Protein AF-A0A0S4JSV2-F1 (afdb_monomer_lite)

Radius of gyration: 28.41 Å; chains: 1; bounding box: 110×63×85 Å

Organism: Bodo saltans (NCBI:txid75058)

pLDDT: mean 77.14, std 18.55, range [28.8, 98.25]

Foldseek 3Di:
DDDDDDDDPDPLVVLLVVVVVVLPPDDPVCVVVSVVVNVVLVPDDSVCSVVCVVVVVVVVLVVLLVVLVVVLVVCVVVLLLLQDPVCCVVHPADACLVVQQVDDFFKKKFFQFPDPQSQLLQSLQCSLVVNDSLSNNGQFMWTFLFGFDFPDPPPPPPPDDDDDDPPVSVVVVVVVVVPPDRTHTPATTKIWFFAQCPFQQFAAPVRHRDGQFIGIGRPCSQQLGGHPPHGRTSWIKIWDKFQDDDDPVLSVLSVVLCVVGGGFGEPPDSCLSVCLVPVVVSVVVVVDDPGYYHGQLSSLVSCCSSQQFPQDWDQDFDDDPVDDPDTDRDRHRDDPSLSSNGGSSCLAPPNVPPSGRGDVRIDIHHIRIYHNDDPDPVVVPPD

Structure (mmCIF, N/CA/C/O backbone):
data_AF-A0A0S4JSV2-F1
#
_entry.id   AF-A0A0S4JSV2-F1
#
loop_
_atom_site.group_PDB
_atom_site.id
_atom_site.type_symbol
_atom_site.label_atom_id
_atom_site.label_alt_id
_atom_site.label_comp_id
_atom_site.label_asym_id
_atom_site.label_entity_id
_atom_site.label_seq_id
_atom_site.pdbx_PDB_ins_code
_atom_site.Cartn_x
_atom_site.Cartn_y
_atom_site.Cartn_z
_atom_site.occupancy
_atom_site.B_iso_or_equiv
_atom_site.auth_seq_id
_atom_site.auth_comp_id
_atom_site.auth_asym_id
_atom_site.auth_atom_id
_atom_site.pdbx_PDB_model_num
ATOM 1 N N . MET A 1 1 ? 65.915 -12.652 -28.631 1.00 37.12 1 MET A N 1
ATOM 2 C CA . MET A 1 1 ? 64.881 -13.528 -29.231 1.00 37.12 1 MET A CA 1
ATOM 3 C C . MET A 1 1 ? 63.616 -13.471 -28.381 1.00 37.12 1 MET A C 1
ATOM 5 O O . MET A 1 1 ? 63.508 -14.201 -27.407 1.00 37.12 1 MET A O 1
ATOM 9 N N . PHE A 1 2 ? 62.681 -12.574 -28.704 1.00 29.03 2 PHE A N 1
ATOM 10 C CA . PHE A 1 2 ? 61.387 -12.481 -28.019 1.00 29.03 2 PHE A CA 1
ATOM 11 C C . PHE A 1 2 ? 60.372 -13.412 -28.697 1.00 29.03 2 PHE A C 1
ATOM 13 O O . PHE A 1 2 ? 60.086 -13.268 -29.886 1.00 29.03 2 PHE A O 1
ATOM 20 N N . ARG A 1 3 ? 59.833 -14.379 -27.943 1.00 28.80 3 ARG A N 1
ATOM 21 C CA . ARG A 1 3 ? 58.707 -15.225 -28.366 1.00 28.80 3 ARG A CA 1
ATOM 22 C C . ARG A 1 3 ? 57.446 -14.361 -28.483 1.00 28.80 3 ARG A C 1
ATOM 24 O O . ARG A 1 3 ? 56.988 -13.800 -27.494 1.00 28.80 3 ARG A O 1
ATOM 31 N N . LYS A 1 4 ? 56.868 -14.288 -29.687 1.00 32.31 4 LYS A N 1
ATOM 32 C CA . LYS A 1 4 ? 55.506 -13.784 -29.920 1.00 32.31 4 LYS A CA 1
ATOM 33 C C . LYS A 1 4 ? 54.499 -14.751 -29.294 1.00 32.31 4 LYS A C 1
ATOM 35 O O . LYS A 1 4 ? 54.290 -15.846 -29.812 1.00 32.31 4 LYS A O 1
ATOM 40 N N . THR A 1 5 ? 53.851 -14.336 -28.213 1.00 32.34 5 THR A N 1
ATOM 41 C CA . THR A 1 5 ? 52.671 -15.015 -27.670 1.00 32.34 5 THR A CA 1
ATOM 42 C C . THR A 1 5 ? 51.466 -14.644 -28.532 1.00 32.34 5 THR A C 1
ATOM 44 O O . THR A 1 5 ? 50.963 -13.525 -28.478 1.00 32.34 5 THR A O 1
ATOM 47 N N . ILE A 1 6 ? 51.031 -15.574 -29.380 1.00 34.06 6 ILE A N 1
ATOM 48 C CA . ILE A 1 6 ? 49.803 -15.455 -30.170 1.00 34.06 6 ILE A CA 1
ATOM 49 C C . ILE A 1 6 ? 48.617 -15.654 -29.214 1.00 34.06 6 ILE A C 1
ATOM 51 O O . ILE A 1 6 ? 48.361 -16.765 -28.752 1.00 34.06 6 ILE A O 1
ATOM 55 N N . LEU A 1 7 ? 47.898 -14.572 -28.908 1.00 34.72 7 LEU A N 1
ATOM 56 C CA . LEU A 1 7 ? 46.606 -14.610 -28.220 1.00 34.72 7 LEU A CA 1
ATOM 57 C C . LEU A 1 7 ? 45.580 -15.321 -29.118 1.00 34.72 7 LEU A C 1
ATOM 59 O O . LEU A 1 7 ? 45.232 -14.831 -30.192 1.00 34.72 7 LEU A O 1
ATOM 63 N N . ARG A 1 8 ? 45.104 -16.497 -28.689 1.00 37.97 8 ARG A N 1
ATOM 64 C CA . ARG A 1 8 ? 44.036 -17.242 -29.373 1.00 37.97 8 ARG A CA 1
ATOM 65 C C . ARG A 1 8 ? 42.699 -16.480 -29.268 1.00 37.97 8 ARG A C 1
ATOM 67 O O . ARG A 1 8 ? 42.322 -16.081 -28.165 1.00 37.97 8 ARG A O 1
ATOM 74 N N . PRO A 1 9 ? 41.925 -16.339 -30.360 1.00 39.56 9 PRO A N 1
ATOM 75 C CA . PRO A 1 9 ? 40.611 -15.702 -30.349 1.00 39.56 9 PRO A CA 1
ATOM 76 C C . PRO A 1 9 ? 39.551 -16.696 -29.842 1.00 39.56 9 PRO A C 1
ATOM 78 O O . PRO A 1 9 ? 38.809 -17.282 -30.621 1.00 39.56 9 PRO A O 1
ATOM 81 N N . GLY A 1 10 ? 39.511 -16.943 -28.530 1.00 41.00 10 GLY A N 1
ATOM 82 C CA . GLY A 1 10 ? 38.660 -17.986 -27.931 1.00 41.00 10 GLY A CA 1
ATOM 83 C C . GLY A 1 10 ? 37.354 -17.509 -27.285 1.00 41.00 10 GLY A C 1
ATOM 84 O O . GLY A 1 10 ? 36.496 -18.332 -26.987 1.00 41.00 10 GLY A O 1
ATOM 85 N N . HIS A 1 11 ? 37.175 -16.207 -27.031 1.00 42.12 11 HIS A N 1
ATOM 86 C CA . HIS A 1 11 ? 36.050 -15.724 -26.201 1.00 42.12 11 HIS A CA 1
ATOM 87 C C . HIS A 1 11 ? 35.039 -14.843 -26.948 1.00 42.12 11 HIS A C 1
ATOM 89 O O . HIS A 1 11 ? 33.862 -14.836 -26.600 1.00 42.12 11 HIS A O 1
ATOM 95 N N . ALA A 1 12 ? 35.437 -14.201 -28.051 1.00 40.75 12 ALA A N 1
ATOM 96 C CA . ALA A 1 12 ? 34.506 -13.460 -28.911 1.00 40.75 12 ALA A CA 1
ATOM 97 C C . ALA A 1 12 ? 33.562 -14.383 -29.716 1.00 40.75 12 ALA A C 1
ATOM 99 O O . ALA A 1 12 ? 32.446 -13.986 -30.051 1.00 40.75 12 ALA A O 1
ATOM 100 N N . GLY A 1 13 ? 33.983 -15.624 -29.999 1.00 41.38 13 GLY A N 1
ATOM 101 C CA . GLY A 1 13 ? 33.181 -16.611 -30.733 1.00 41.38 13 GLY A CA 1
ATOM 102 C C . GLY A 1 13 ? 31.984 -17.146 -29.941 1.00 41.38 13 GLY A C 1
ATOM 103 O O . GLY A 1 13 ? 30.916 -17.346 -30.511 1.00 41.38 13 GLY A O 1
ATOM 104 N N . ILE A 1 14 ? 32.124 -17.285 -28.620 1.00 47.25 14 ILE A N 1
ATOM 105 C CA . ILE A 1 14 ? 31.086 -17.848 -27.740 1.00 47.25 14 ILE A CA 1
ATOM 106 C C . ILE A 1 14 ? 29.903 -16.875 -27.584 1.00 47.25 14 ILE A C 1
ATOM 108 O O . ILE A 1 14 ? 28.745 -17.292 -27.598 1.00 47.25 14 ILE A O 1
ATOM 112 N N . ALA A 1 15 ? 30.170 -15.566 -27.509 1.00 43.41 15 ALA A N 1
ATOM 113 C CA . ALA A 1 15 ? 29.125 -14.539 -27.460 1.00 43.41 15 ALA A CA 1
ATOM 114 C C . ALA A 1 15 ? 28.339 -14.439 -28.783 1.00 43.41 15 ALA A C 1
ATOM 116 O O . ALA A 1 15 ? 27.119 -14.273 -28.767 1.00 43.41 15 ALA A O 1
ATOM 117 N N . ALA A 1 16 ? 29.018 -14.600 -29.926 1.00 46.09 16 ALA A N 1
ATOM 118 C CA . ALA A 1 16 ? 28.380 -14.627 -31.242 1.00 46.09 16 ALA A CA 1
ATOM 119 C C . ALA A 1 16 ? 27.513 -15.884 -31.447 1.00 46.09 16 ALA A C 1
ATOM 121 O O . ALA A 1 16 ? 26.413 -15.778 -31.984 1.00 46.09 16 ALA A O 1
ATOM 122 N N . GLN A 1 17 ? 27.965 -17.046 -30.959 1.00 50.25 17 GLN A N 1
ATOM 123 C CA . GLN A 1 17 ? 27.197 -18.297 -30.997 1.00 50.25 17 GLN A CA 1
ATOM 124 C C . GLN A 1 17 ? 25.925 -18.225 -30.141 1.00 50.25 17 GLN A C 1
ATOM 126 O O . GLN A 1 17 ? 24.863 -18.636 -30.600 1.00 50.25 17 GLN A O 1
ATOM 131 N N . ARG A 1 18 ? 25.995 -17.631 -28.938 1.00 51.06 18 ARG A N 1
ATOM 132 C CA . ARG A 1 18 ? 24.819 -17.459 -28.063 1.00 51.06 18 ARG A CA 1
ATOM 133 C C . ARG A 1 18 ? 23.749 -16.536 -28.662 1.00 51.06 18 ARG A C 1
ATOM 135 O O . ARG A 1 18 ? 22.558 -16.805 -28.512 1.00 51.06 18 ARG A O 1
ATOM 142 N N . LEU A 1 19 ? 24.163 -15.493 -29.383 1.00 46.84 19 LEU A N 1
ATOM 143 C CA . LEU A 1 19 ? 23.269 -14.602 -30.137 1.00 46.84 19 LEU A CA 1
ATOM 144 C C . LEU A 1 19 ? 22.577 -15.318 -31.313 1.00 46.84 19 LEU A C 1
ATOM 146 O O . LEU A 1 19 ? 21.414 -15.033 -31.591 1.00 46.84 19 LEU A O 1
ATOM 150 N N . GLU A 1 20 ? 23.254 -16.262 -31.981 1.00 51.41 20 GLU A N 1
ATOM 151 C CA . GLU A 1 20 ? 22.652 -17.076 -33.050 1.00 51.41 20 GLU A CA 1
ATOM 152 C C . GLU A 1 20 ? 21.585 -18.053 -32.514 1.00 51.41 20 GLU A C 1
ATOM 154 O O . GLU A 1 20 ? 20.554 -18.217 -33.172 1.00 51.41 20 GLU A O 1
ATOM 159 N N . THR A 1 21 ? 21.768 -18.614 -31.311 1.00 50.78 21 THR A N 1
ATOM 160 C CA . THR A 1 21 ? 20.766 -19.457 -30.620 1.00 50.78 21 THR A CA 1
ATOM 161 C C . THR A 1 21 ? 19.569 -18.682 -30.060 1.00 50.78 21 THR A C 1
ATOM 163 O O . THR A 1 21 ? 18.455 -19.171 -30.133 1.00 50.78 21 THR A O 1
ATOM 166 N N . CYS A 1 22 ? 19.709 -17.440 -29.580 1.00 46.94 22 CYS A N 1
ATOM 167 C CA . CYS A 1 22 ? 18.514 -16.667 -29.180 1.00 46.94 22 CYS A CA 1
ATOM 168 C C . CYS A 1 22 ? 17.612 -16.295 -30.372 1.00 46.94 22 CYS A C 1
ATOM 170 O O . CYS A 1 22 ? 16.437 -15.986 -30.201 1.00 46.94 22 CYS A O 1
ATOM 172 N N . LEU A 1 23 ? 18.153 -16.308 -31.593 1.00 47.19 23 LEU A N 1
ATOM 173 C CA . LEU A 1 23 ? 17.410 -16.002 -32.813 1.00 47.19 23 LEU A CA 1
ATOM 174 C C . LEU A 1 23 ? 16.756 -17.241 -33.450 1.00 47.19 23 LEU A C 1
ATOM 176 O O . LEU A 1 23 ? 16.061 -17.069 -34.452 1.00 47.19 23 LEU A O 1
ATOM 180 N N . THR A 1 24 ? 16.995 -18.468 -32.962 1.00 51.09 24 THR A N 1
ATOM 181 C CA . THR A 1 24 ? 16.384 -19.704 -33.504 1.00 51.09 24 THR A CA 1
ATOM 182 C C . THR A 1 24 ? 14.953 -19.952 -33.034 1.00 51.09 24 THR A C 1
ATOM 184 O O . THR A 1 24 ? 14.227 -20.616 -33.767 1.00 51.09 24 THR A O 1
ATOM 187 N N . ASP A 1 25 ? 14.529 -19.369 -31.911 1.00 47.81 25 ASP A N 1
ATOM 188 C CA . ASP A 1 25 ? 13.252 -19.703 -31.249 1.00 47.81 25 ASP A CA 1
ATOM 189 C C . ASP A 1 25 ? 12.068 -18.803 -31.658 1.00 47.81 25 ASP A C 1
ATOM 191 O O . ASP A 1 25 ? 11.005 -18.823 -31.041 1.00 47.81 25 ASP A O 1
ATOM 195 N N . LEU A 1 26 ? 12.224 -17.997 -32.712 1.00 48.53 26 LEU A N 1
ATOM 196 C CA . LEU A 1 26 ? 11.147 -17.156 -33.239 1.00 48.53 26 LEU A CA 1
ATOM 197 C C . LEU A 1 26 ? 10.299 -17.924 -34.272 1.00 48.53 26 LEU A C 1
ATOM 199 O O . LEU A 1 26 ? 10.864 -18.637 -35.107 1.00 48.53 26 LEU A O 1
ATOM 203 N N . PRO A 1 27 ? 8.961 -17.749 -34.279 1.00 48.59 27 PRO A N 1
ATOM 204 C CA . PRO A 1 27 ? 8.056 -18.456 -35.184 1.00 48.59 27 PRO A CA 1
ATOM 205 C C . PRO A 1 27 ? 8.440 -18.285 -36.664 1.00 48.59 27 PRO A C 1
ATOM 207 O O . PRO A 1 27 ? 8.918 -17.232 -37.102 1.00 48.59 27 PRO A O 1
ATOM 210 N N . THR A 1 28 ? 8.199 -19.338 -37.449 1.00 54.28 28 THR A N 1
ATOM 211 C CA . THR A 1 28 ? 8.646 -19.565 -38.840 1.00 54.28 28 THR A CA 1
ATOM 212 C C . THR A 1 28 ? 8.286 -18.464 -39.847 1.00 54.28 28 THR A C 1
ATOM 214 O O . THR A 1 28 ? 8.898 -18.385 -40.911 1.00 54.28 28 THR A O 1
ATOM 217 N N . ASN A 1 29 ? 7.394 -17.535 -39.503 1.00 52.75 29 ASN A N 1
ATOM 218 C CA . ASN A 1 29 ? 6.992 -16.424 -40.370 1.00 52.75 29 ASN A CA 1
ATOM 219 C C . ASN A 1 29 ? 8.035 -15.282 -40.463 1.00 52.75 29 ASN A C 1
ATOM 221 O O . ASN A 1 29 ? 7.886 -14.379 -41.282 1.00 52.75 29 ASN A O 1
ATOM 225 N N . TYR A 1 30 ? 9.134 -15.324 -39.692 1.00 55.78 30 TYR A N 1
ATOM 226 C CA . TYR A 1 30 ? 10.161 -14.260 -39.651 1.00 55.78 30 TYR A CA 1
ATOM 227 C C . TYR A 1 30 ? 11.486 -14.584 -40.374 1.00 55.78 30 TYR A C 1
ATOM 229 O O . TYR A 1 30 ? 12.460 -13.825 -40.292 1.00 55.78 30 TYR A O 1
ATOM 237 N N . ILE A 1 31 ? 11.548 -15.680 -41.136 1.00 58.88 31 ILE A N 1
ATOM 238 C CA . ILE A 1 31 ? 12.765 -16.161 -41.825 1.00 58.88 31 ILE A CA 1
ATOM 239 C C . ILE A 1 31 ? 13.458 -15.102 -42.726 1.00 58.88 31 ILE A C 1
ATOM 241 O O . ILE A 1 31 ? 14.694 -15.009 -42.675 1.00 58.88 31 ILE A O 1
ATOM 245 N N . PRO A 1 32 ? 12.752 -14.261 -43.519 1.00 61.19 32 PRO A N 1
ATOM 246 C CA . PRO A 1 32 ? 13.407 -13.276 -44.389 1.00 61.19 32 PRO A CA 1
ATOM 247 C C . PRO A 1 32 ? 14.035 -12.109 -43.616 1.00 61.19 32 PRO A C 1
ATOM 249 O O . PRO A 1 32 ? 15.052 -11.549 -44.041 1.00 61.19 32 PRO A O 1
ATOM 252 N N . PHE A 1 33 ? 13.437 -11.734 -42.483 1.00 62.47 33 PHE A N 1
ATOM 253 C CA . PHE A 1 33 ? 13.959 -10.703 -41.588 1.00 62.47 33 PHE A CA 1
ATOM 254 C C . PHE A 1 33 ? 15.195 -11.224 -40.847 1.00 62.47 33 PHE A C 1
ATOM 256 O O . PHE A 1 33 ? 16.254 -10.594 -40.863 1.00 62.47 33 PHE A O 1
ATOM 263 N N . ARG A 1 34 ? 15.107 -12.455 -40.333 1.00 62.25 34 ARG A N 1
ATOM 264 C CA . ARG A 1 34 ? 16.191 -13.165 -39.646 1.00 62.25 34 ARG A CA 1
ATOM 265 C C . ARG A 1 34 ? 17.459 -13.277 -40.499 1.00 62.25 34 ARG A C 1
ATOM 267 O O . ARG A 1 34 ? 18.541 -12.903 -40.049 1.00 62.25 34 ARG A O 1
ATOM 274 N N . ARG A 1 35 ? 17.343 -13.711 -41.763 1.00 71.81 35 ARG A N 1
ATOM 275 C CA . ARG A 1 35 ? 18.496 -13.820 -42.685 1.00 71.81 35 ARG A CA 1
ATOM 276 C C . ARG A 1 35 ? 19.152 -12.465 -42.980 1.00 71.81 35 ARG A C 1
ATOM 278 O O . ARG A 1 35 ? 20.376 -12.401 -43.099 1.00 71.81 35 ARG A O 1
ATOM 285 N N . ARG A 1 36 ? 18.368 -11.384 -43.076 1.00 74.94 36 ARG A N 1
ATOM 286 C CA . ARG A 1 36 ? 18.885 -10.018 -43.281 1.00 74.94 36 ARG A CA 1
ATOM 287 C C . ARG A 1 36 ? 19.647 -9.503 -42.063 1.00 74.94 36 ARG A C 1
ATOM 289 O O . ARG A 1 36 ? 20.741 -8.968 -42.231 1.00 74.94 36 ARG A O 1
ATOM 296 N N . VAL A 1 37 ? 19.119 -9.708 -40.857 1.00 76.38 37 VAL A N 1
ATOM 297 C CA . VAL A 1 37 ? 19.778 -9.292 -39.608 1.00 76.38 37 VAL A CA 1
ATOM 298 C C . VAL A 1 37 ? 21.091 -10.050 -39.403 1.00 76.38 37 VAL A C 1
ATOM 300 O O . VAL A 1 37 ? 22.120 -9.419 -39.182 1.00 76.38 37 VAL A O 1
ATOM 303 N N . ILE A 1 38 ? 21.103 -11.376 -39.588 1.00 77.19 38 ILE A N 1
ATOM 304 C CA . ILE A 1 38 ? 22.313 -12.199 -39.407 1.00 77.19 38 ILE A CA 1
ATOM 305 C C . ILE A 1 38 ? 23.432 -11.776 -40.369 1.00 77.19 38 ILE A C 1
ATOM 307 O O . ILE A 1 38 ? 24.573 -11.596 -39.944 1.00 77.19 38 ILE A O 1
ATOM 311 N N . ARG A 1 39 ? 23.128 -11.556 -41.659 1.00 80.19 39 ARG A N 1
ATOM 312 C CA . ARG A 1 39 ? 24.134 -11.075 -42.630 1.00 80.19 39 ARG A CA 1
ATOM 313 C C . ARG A 1 39 ? 24.706 -9.714 -42.229 1.00 80.19 39 ARG A C 1
ATOM 315 O O . ARG A 1 39 ? 25.914 -9.514 -42.319 1.00 80.19 39 ARG A O 1
ATOM 322 N N . ARG A 1 40 ? 23.851 -8.809 -41.745 1.00 80.00 40 ARG A N 1
ATOM 323 C CA . ARG A 1 40 ? 24.244 -7.458 -41.321 1.00 80.00 40 ARG A CA 1
ATOM 324 C C . ARG A 1 40 ? 25.100 -7.472 -40.054 1.00 80.00 40 ARG A C 1
ATOM 326 O O . ARG A 1 40 ? 26.070 -6.731 -39.978 1.00 80.00 40 ARG A O 1
ATOM 333 N N . VAL A 1 41 ? 24.789 -8.342 -39.093 1.00 78.75 41 VAL A N 1
ATOM 334 C CA . VAL A 1 41 ? 25.593 -8.529 -37.874 1.00 78.75 41 VAL A CA 1
ATOM 335 C C . VAL A 1 41 ? 26.939 -9.180 -38.204 1.00 78.75 41 VAL A C 1
ATOM 337 O O . VAL A 1 41 ? 27.967 -8.785 -37.654 1.00 78.75 41 VAL A O 1
ATOM 340 N N . ARG A 1 42 ? 26.987 -10.132 -39.148 1.00 80.56 42 ARG A N 1
ATOM 341 C CA . ARG A 1 42 ? 28.249 -10.760 -39.583 1.00 80.56 42 ARG A CA 1
ATOM 342 C C . ARG A 1 42 ? 29.220 -9.755 -40.199 1.00 80.56 42 ARG A C 1
ATOM 344 O O . ARG A 1 42 ? 30.410 -9.841 -39.892 1.00 80.56 42 ARG A O 1
ATOM 351 N N . SER A 1 43 ? 28.723 -8.778 -40.960 1.00 86.31 43 SER A N 1
ATOM 352 C CA . SER A 1 43 ? 29.538 -7.717 -41.567 1.00 86.31 43 SER A CA 1
ATOM 353 C C . SER A 1 43 ? 29.974 -6.614 -40.593 1.00 86.31 43 SER A C 1
ATOM 355 O O . SER A 1 43 ? 30.648 -5.673 -41.004 1.00 86.31 43 SER A O 1
ATOM 357 N N . TRP A 1 44 ? 29.591 -6.670 -39.312 1.00 88.81 44 TRP A N 1
ATOM 358 C CA . TRP A 1 44 ? 30.003 -5.657 -38.341 1.00 88.81 44 TRP A CA 1
ATOM 359 C C . TRP A 1 44 ? 31.458 -5.827 -37.873 1.00 88.81 44 TRP A C 1
ATOM 361 O O . TRP A 1 44 ? 31.904 -6.960 -37.645 1.00 88.81 44 TRP A O 1
ATOM 371 N N . PRO A 1 45 ? 32.176 -4.708 -37.638 1.00 90.56 45 PRO A N 1
ATOM 372 C CA . PRO A 1 45 ? 33.438 -4.706 -36.906 1.00 90.56 45 PRO A CA 1
ATOM 373 C C . PRO A 1 45 ? 33.306 -5.381 -35.535 1.00 90.56 45 PRO A C 1
ATOM 375 O O . PRO A 1 45 ? 32.248 -5.327 -34.902 1.00 90.56 45 PRO A O 1
ATOM 378 N N . TRP A 1 46 ? 34.395 -5.977 -35.048 1.00 85.88 46 TRP A N 1
ATOM 379 C CA . TRP A 1 46 ? 34.421 -6.727 -33.785 1.00 85.88 46 TRP A CA 1
ATOM 380 C C . TRP A 1 46 ? 33.948 -5.900 -32.575 1.00 85.88 46 TRP A C 1
ATOM 382 O O . TRP A 1 46 ? 33.219 -6.418 -31.733 1.00 85.88 46 TRP A O 1
ATOM 392 N N . TRP A 1 47 ? 34.264 -4.602 -32.524 1.00 84.56 47 TRP A N 1
ATOM 393 C CA . TRP A 1 47 ? 33.836 -3.715 -31.439 1.00 84.56 47 TRP A CA 1
ATOM 394 C C . TRP A 1 47 ? 32.317 -3.493 -31.420 1.00 84.56 47 TRP A C 1
ATOM 396 O O . TRP A 1 47 ? 31.728 -3.434 -30.347 1.00 84.56 47 TRP A O 1
ATOM 406 N N . LYS A 1 48 ? 31.644 -3.456 -32.582 1.00 84.69 48 LYS A N 1
ATOM 407 C CA . LYS A 1 48 ? 30.171 -3.384 -32.650 1.00 84.69 48 LYS A CA 1
ATOM 408 C C . LYS A 1 48 ? 29.528 -4.679 -32.171 1.00 84.69 48 LYS A C 1
ATOM 410 O O . LYS A 1 48 ? 28.494 -4.632 -31.520 1.00 84.69 48 LYS A O 1
ATOM 415 N N . LYS A 1 49 ? 30.145 -5.829 -32.461 1.00 83.62 49 LYS A N 1
ATOM 416 C CA . LYS A 1 49 ? 29.688 -7.141 -31.971 1.00 83.62 49 LYS A CA 1
ATOM 417 C C . LYS A 1 49 ? 29.827 -7.274 -30.452 1.00 83.62 49 LYS A C 1
ATOM 419 O O . LYS A 1 49 ? 29.037 -7.990 -29.852 1.00 83.62 49 LYS A O 1
ATOM 424 N N . LEU A 1 50 ? 30.789 -6.575 -29.848 1.00 86.00 50 LEU A N 1
ATOM 425 C CA . LEU A 1 50 ? 30.954 -6.487 -28.394 1.00 86.00 50 LEU A CA 1
ATOM 426 C C . LEU A 1 50 ? 29.997 -5.462 -27.763 1.00 86.00 50 LEU A C 1
ATOM 428 O O . LEU A 1 50 ? 29.403 -5.729 -26.725 1.00 86.00 50 LEU A O 1
ATOM 432 N N . LEU A 1 51 ? 29.824 -4.301 -28.399 1.00 86.75 51 LEU A N 1
ATOM 433 C CA . LEU A 1 51 ? 29.011 -3.207 -27.868 1.00 86.75 51 LEU A CA 1
ATOM 434 C C . LEU A 1 51 ? 27.508 -3.482 -27.986 1.00 86.75 51 LEU A C 1
ATOM 436 O O . LEU A 1 51 ? 26.760 -3.179 -27.066 1.00 86.75 51 LEU A O 1
ATOM 440 N N . TYR A 1 52 ? 27.059 -4.078 -29.091 1.00 83.25 52 TYR A N 1
ATOM 441 C CA . TYR A 1 52 ? 25.646 -4.362 -29.348 1.00 83.25 52 TYR A CA 1
ATOM 442 C C . TYR A 1 52 ? 24.948 -5.219 -28.276 1.00 83.25 52 TYR A C 1
ATOM 444 O O . TYR A 1 52 ? 23.872 -4.817 -27.845 1.00 83.25 52 TYR A O 1
ATOM 452 N N . PRO A 1 53 ? 25.499 -6.353 -27.793 1.00 83.12 53 PRO A N 1
ATOM 453 C CA . PRO A 1 53 ? 24.854 -7.123 -26.728 1.00 83.12 53 PRO A CA 1
ATOM 454 C C . PRO A 1 53 ? 24.784 -6.365 -25.398 1.00 83.12 53 PRO A C 1
ATOM 456 O O . PRO A 1 53 ? 23.979 -6.732 -24.554 1.00 83.12 53 PRO A O 1
ATOM 459 N N . ILE A 1 54 ? 25.594 -5.318 -25.211 1.00 84.44 54 ILE A N 1
ATOM 460 C CA . ILE A 1 54 ? 25.519 -4.442 -24.040 1.00 84.44 54 ILE A CA 1
ATOM 461 C C . ILE A 1 54 ? 24.452 -3.373 -24.277 1.00 84.44 54 ILE A C 1
ATOM 463 O O . ILE A 1 54 ? 23.541 -3.229 -23.473 1.00 84.44 54 ILE A O 1
ATOM 467 N N . THR A 1 55 ? 24.520 -2.640 -25.389 1.00 85.00 55 THR A N 1
ATOM 468 C CA . THR A 1 55 ? 23.654 -1.478 -25.634 1.00 85.00 55 THR A CA 1
ATOM 469 C C . THR A 1 55 ? 22.232 -1.849 -26.037 1.00 85.00 55 THR A C 1
ATOM 471 O O . THR A 1 55 ? 21.302 -1.144 -25.653 1.00 85.00 55 THR A O 1
ATOM 474 N N . ALA A 1 56 ? 22.027 -2.945 -26.771 1.00 84.31 56 ALA A N 1
ATOM 475 C CA . ALA A 1 56 ? 20.700 -3.339 -27.240 1.00 84.31 56 ALA A CA 1
ATOM 476 C C . ALA A 1 56 ? 19.724 -3.647 -26.086 1.00 84.31 56 ALA A C 1
ATOM 478 O O . ALA A 1 56 ? 18.609 -3.129 -26.140 1.00 84.31 56 ALA A O 1
ATOM 479 N N . PRO A 1 57 ? 20.104 -4.382 -25.018 1.00 86.31 57 PRO A N 1
ATOM 480 C CA . PRO A 1 57 ? 19.258 -4.533 -23.835 1.00 86.31 57 PRO A CA 1
ATOM 481 C C . PRO A 1 57 ? 18.903 -3.209 -23.156 1.00 86.31 57 PRO A C 1
ATOM 483 O O . PRO A 1 57 ? 17.743 -3.018 -22.807 1.00 86.31 57 PRO A O 1
ATOM 486 N N . PHE A 1 58 ? 19.850 -2.272 -23.008 1.00 86.69 58 PHE A N 1
ATOM 487 C CA . PHE A 1 58 ? 19.561 -0.966 -22.397 1.00 86.69 58 PHE A CA 1
ATOM 488 C C . PHE A 1 58 ? 18.609 -0.127 -23.248 1.00 86.69 58 PHE A C 1
ATOM 490 O O . PHE A 1 58 ? 17.693 0.489 -22.710 1.00 86.69 58 PHE A O 1
ATOM 497 N N . VAL A 1 59 ? 18.783 -0.128 -24.573 1.00 88.50 59 VAL A N 1
ATOM 498 C CA . VAL A 1 59 ? 17.870 0.566 -25.492 1.00 88.50 59 VAL A CA 1
ATOM 499 C C . VAL A 1 59 ? 16.485 -0.080 -25.465 1.00 88.50 59 VAL A C 1
ATOM 501 O O . VAL A 1 59 ? 15.490 0.633 -25.377 1.00 88.50 59 VAL A O 1
ATOM 504 N N . ALA A 1 60 ? 16.402 -1.414 -25.486 1.00 85.81 60 ALA A N 1
ATOM 505 C CA . ALA A 1 60 ? 15.134 -2.135 -25.397 1.00 85.81 60 ALA A CA 1
ATOM 506 C C . ALA A 1 60 ? 14.427 -1.884 -24.057 1.00 85.81 60 ALA A C 1
ATOM 508 O O . ALA A 1 60 ? 13.225 -1.635 -24.038 1.00 85.81 60 ALA A O 1
ATOM 509 N N . PHE A 1 61 ? 15.170 -1.884 -22.949 1.00 85.69 61 PHE A N 1
ATOM 510 C CA . PHE A 1 61 ? 14.647 -1.561 -21.625 1.00 85.69 61 PHE A CA 1
ATOM 511 C C . PHE A 1 61 ? 14.172 -0.106 -21.543 1.00 85.69 61 PHE A C 1
ATOM 513 O O . PHE A 1 61 ? 13.064 0.148 -21.083 1.00 85.69 61 PHE A O 1
ATOM 520 N N . GLY A 1 62 ? 14.957 0.850 -22.050 1.00 88.94 62 GLY A N 1
ATOM 521 C CA . GLY A 1 62 ? 14.565 2.259 -22.111 1.00 88.94 62 GLY A CA 1
ATOM 522 C C . GLY A 1 62 ? 13.309 2.479 -22.957 1.00 88.94 62 GLY A C 1
ATOM 523 O O . GLY A 1 62 ? 12.396 3.183 -22.529 1.00 88.94 62 GLY A O 1
ATOM 524 N N . ALA A 1 63 ? 13.216 1.822 -24.117 1.00 89.38 63 ALA A N 1
ATOM 525 C CA . ALA A 1 63 ? 12.019 1.841 -24.954 1.00 89.38 63 ALA A CA 1
ATOM 526 C C . ALA A 1 63 ? 10.812 1.223 -24.231 1.00 89.38 63 ALA A C 1
ATOM 528 O O . ALA A 1 63 ? 9.732 1.806 -24.249 1.00 89.38 63 ALA A O 1
ATOM 529 N N . TYR A 1 64 ? 11.000 0.092 -23.545 1.00 86.88 64 TYR A N 1
ATOM 530 C CA . TYR A 1 64 ? 9.958 -0.553 -22.747 1.00 86.88 64 TYR A CA 1
ATOM 531 C C . TYR A 1 64 ? 9.443 0.368 -21.637 1.00 86.88 64 TYR A C 1
ATOM 533 O O . TYR A 1 64 ? 8.245 0.614 -21.561 1.00 86.88 64 TYR A O 1
ATOM 541 N N . VAL A 1 65 ? 10.332 0.961 -20.835 1.00 87.69 65 VAL A N 1
ATOM 542 C CA . VAL A 1 65 ? 9.959 1.926 -19.787 1.00 87.69 65 VAL A CA 1
ATOM 543 C C . VAL A 1 65 ? 9.254 3.149 -20.381 1.00 87.69 65 VAL A C 1
ATOM 545 O O . VAL A 1 65 ? 8.274 3.629 -19.806 1.00 87.69 65 VAL A O 1
ATOM 548 N N . GLY A 1 66 ? 9.702 3.634 -21.543 1.00 90.50 66 GLY A N 1
ATOM 549 C CA . GLY A 1 66 ? 9.040 4.713 -22.277 1.00 90.50 66 GLY A CA 1
ATOM 550 C C . GLY A 1 66 ? 7.605 4.358 -22.675 1.00 90.50 66 GLY A C 1
ATOM 551 O O . GLY A 1 66 ? 6.686 5.132 -22.404 1.00 90.50 66 GLY A O 1
ATOM 552 N N . VAL A 1 67 ? 7.393 3.162 -23.235 1.00 89.56 67 VAL A N 1
ATOM 553 C CA . VAL A 1 67 ? 6.063 2.640 -23.591 1.00 89.56 67 VAL A CA 1
ATOM 554 C C . VAL A 1 67 ? 5.190 2.459 -22.349 1.00 89.56 67 VAL A C 1
ATOM 556 O O . VAL A 1 67 ? 4.058 2.934 -22.340 1.00 89.56 67 VAL A O 1
ATOM 559 N N . CYS A 1 68 ? 5.711 1.859 -21.275 1.00 87.25 68 CYS A N 1
ATOM 560 C CA . CYS A 1 68 ? 4.997 1.713 -20.004 1.00 87.25 68 CYS A CA 1
ATOM 561 C C . CYS A 1 68 ? 4.548 3.069 -19.455 1.00 87.25 68 CYS A C 1
ATOM 563 O O . CYS A 1 68 ? 3.400 3.225 -19.055 1.00 87.25 68 CYS A O 1
ATOM 565 N N . THR A 1 69 ? 5.433 4.066 -19.483 1.00 88.69 69 THR A N 1
ATOM 566 C CA . THR A 1 69 ? 5.137 5.419 -18.997 1.00 88.69 69 THR A CA 1
ATOM 567 C C . THR A 1 69 ? 4.067 6.098 -19.854 1.00 88.69 69 THR A C 1
ATOM 569 O O . THR A 1 69 ? 3.190 6.780 -19.323 1.00 88.69 69 THR A O 1
ATOM 572 N N . PHE A 1 70 ? 4.111 5.908 -21.176 1.00 90.88 70 PHE A N 1
ATOM 573 C CA . PHE A 1 70 ? 3.078 6.404 -22.082 1.00 90.88 70 PHE A CA 1
ATOM 574 C C . PHE A 1 70 ? 1.723 5.744 -21.800 1.00 90.88 70 PHE A C 1
ATOM 576 O O . PHE A 1 70 ? 0.738 6.446 -21.592 1.00 90.88 70 PHE A O 1
ATOM 583 N N . ILE A 1 71 ? 1.683 4.413 -21.714 1.00 88.06 71 ILE A N 1
ATOM 584 C CA . ILE A 1 71 ? 0.467 3.642 -21.426 1.00 88.06 71 ILE A CA 1
ATOM 585 C C . ILE A 1 71 ? -0.104 4.013 -20.048 1.00 88.06 71 ILE A C 1
ATOM 587 O O . ILE A 1 71 ? -1.302 4.242 -19.923 1.00 88.06 71 ILE A O 1
ATOM 591 N N . HIS A 1 72 ? 0.738 4.162 -19.024 1.00 88.06 72 HIS A N 1
ATOM 592 C CA . HIS A 1 72 ? 0.322 4.621 -17.697 1.00 88.06 72 HIS A CA 1
ATOM 593 C C . HIS A 1 72 ? -0.383 5.984 -17.775 1.00 88.06 72 HIS A C 1
ATOM 595 O O . HIS A 1 72 ? -1.461 6.147 -17.208 1.00 88.06 72 HIS A O 1
ATOM 601 N N . LYS A 1 73 ? 0.160 6.947 -18.533 1.00 88.25 73 LYS A N 1
ATOM 602 C CA . LYS A 1 73 ? -0.514 8.239 -18.744 1.00 88.25 73 LYS A CA 1
ATOM 603 C C . LYS A 1 73 ? -1.882 8.087 -19.415 1.00 88.25 73 LYS A C 1
ATOM 605 O O . LYS A 1 73 ? -2.791 8.818 -19.043 1.00 88.25 73 LYS A O 1
ATOM 610 N N . GLN A 1 74 ? -2.031 7.147 -20.349 1.00 89.00 74 GLN A N 1
ATOM 611 C CA . GLN A 1 74 ? -3.310 6.872 -21.018 1.00 89.00 74 GLN A CA 1
ATOM 612 C C . GLN A 1 74 ? -4.336 6.204 -20.091 1.00 89.00 74 GLN A C 1
ATOM 614 O O . GLN A 1 74 ? -5.520 6.493 -20.193 1.00 89.00 74 GLN A O 1
ATOM 619 N N . HIS A 1 75 ? -3.903 5.343 -19.165 1.00 86.56 75 HIS A N 1
ATOM 620 C CA . HIS A 1 75 ? -4.809 4.696 -18.207 1.00 86.56 75 HIS A CA 1
ATOM 621 C C . HIS A 1 75 ? -5.203 5.578 -17.025 1.00 86.56 75 HIS A C 1
ATOM 623 O O . HIS A 1 75 ? -6.170 5.256 -16.340 1.00 86.56 75 HIS A O 1
ATOM 629 N N . ARG A 1 76 ? -4.461 6.656 -16.749 1.00 84.19 76 ARG A N 1
ATOM 630 C CA . ARG A 1 76 ? -4.718 7.501 -15.579 1.00 84.19 76 ARG A CA 1
ATOM 631 C C . ARG A 1 76 ? -6.159 8.040 -15.534 1.00 84.19 76 ARG A C 1
ATOM 633 O O . ARG A 1 76 ? -6.774 7.807 -14.503 1.00 84.19 76 ARG A O 1
ATOM 640 N N . PRO A 1 77 ? -6.722 8.645 -16.602 1.00 84.88 77 PRO A N 1
ATOM 641 C CA . PRO A 1 77 ? -8.102 9.137 -16.576 1.00 84.88 77 PRO A CA 1
ATOM 642 C C . PRO A 1 77 ? -9.109 8.035 -16.240 1.00 84.88 77 PRO A C 1
ATOM 644 O O . PRO A 1 77 ? -9.880 8.187 -15.309 1.00 84.88 77 PRO A O 1
ATOM 647 N N . VAL A 1 78 ? -8.992 6.871 -16.890 1.00 85.25 78 VAL A N 1
ATOM 648 C CA . VAL A 1 78 ? -9.882 5.719 -16.653 1.00 85.25 78 VAL A CA 1
ATOM 649 C C . VAL A 1 78 ? -9.851 5.261 -15.194 1.00 85.25 78 VAL A C 1
ATOM 651 O O . VAL A 1 78 ? -10.861 4.848 -14.640 1.00 85.25 78 VAL A O 1
ATOM 654 N N . LEU A 1 79 ? -8.683 5.302 -14.554 1.00 85.44 79 LEU A N 1
ATOM 655 C CA . LEU A 1 79 ? -8.571 4.930 -13.147 1.00 85.44 79 LEU A CA 1
ATOM 656 C C . LEU A 1 79 ? -8.993 6.034 -12.189 1.00 85.44 79 LEU A C 1
ATOM 658 O O . LEU A 1 79 ? -9.292 5.717 -11.044 1.00 85.44 79 LEU A O 1
ATOM 662 N N . ASP A 1 80 ? -8.934 7.291 -12.608 1.00 83.56 80 ASP A N 1
ATOM 663 C CA . ASP A 1 80 ? -9.464 8.405 -11.833 1.00 83.56 80 ASP A CA 1
ATOM 664 C C . ASP A 1 80 ? -11.008 8.358 -11.887 1.00 83.56 80 ASP A C 1
ATOM 666 O O . ASP A 1 80 ? -11.647 8.503 -10.846 1.00 83.56 80 ASP A O 1
ATOM 670 N N . ASP A 1 81 ? -11.597 7.979 -13.031 1.00 83.56 81 ASP A N 1
ATOM 671 C CA . ASP A 1 81 ? -13.044 7.760 -13.202 1.00 83.56 81 ASP A CA 1
ATOM 672 C C . ASP A 1 81 ? -13.594 6.674 -12.258 1.00 83.56 81 ASP A C 1
ATOM 674 O O . ASP A 1 81 ? -14.700 6.808 -11.740 1.00 83.56 81 ASP A O 1
ATOM 678 N N . MET A 1 82 ? -12.804 5.634 -11.946 1.00 83.56 82 MET A N 1
ATOM 679 C CA . MET A 1 82 ? -13.183 4.583 -10.980 1.00 83.56 82 MET A CA 1
ATOM 680 C C . MET A 1 82 ? -13.409 5.092 -9.545 1.00 83.56 82 MET A C 1
ATOM 682 O O . MET A 1 82 ? -13.927 4.343 -8.713 1.00 83.56 82 MET A O 1
ATOM 686 N N . PHE A 1 83 ? -12.955 6.308 -9.234 1.00 83.25 83 PHE A N 1
ATOM 687 C CA . PHE A 1 83 ? -13.086 6.956 -7.925 1.00 83.25 83 PHE A CA 1
ATOM 688 C C . PHE A 1 83 ? -13.871 8.278 -8.021 1.00 83.25 83 PHE A C 1
ATOM 690 O O . PHE A 1 83 ? -13.837 9.080 -7.084 1.00 83.25 83 PHE A O 1
ATOM 697 N N . ASP A 1 84 ? -14.574 8.511 -9.136 1.00 81.19 84 ASP A N 1
ATOM 698 C CA . ASP A 1 84 ? -15.447 9.667 -9.346 1.00 81.19 84 ASP A CA 1
ATOM 699 C C . ASP A 1 84 ? -16.918 9.302 -9.081 1.00 81.19 84 ASP A C 1
ATOM 701 O O . ASP A 1 84 ? -17.455 8.327 -9.610 1.00 81.19 84 ASP A O 1
ATOM 705 N N . TRP A 1 85 ? -17.610 10.140 -8.303 1.00 76.62 85 TRP A N 1
ATOM 706 C CA . TRP A 1 85 ? -19.051 10.043 -8.041 1.00 76.62 85 TRP A CA 1
ATOM 707 C C . TRP A 1 85 ? -19.904 10.071 -9.302 1.00 76.62 85 TRP A C 1
ATOM 709 O O . TRP A 1 85 ? -21.054 9.624 -9.283 1.00 76.62 85 TRP A O 1
ATOM 719 N N . ASN A 1 86 ? -19.383 10.614 -10.397 1.00 77.31 86 ASN A N 1
ATOM 720 C CA . ASN A 1 86 ? -20.071 10.605 -11.680 1.00 77.31 86 ASN A CA 1
ATOM 721 C C . ASN A 1 86 ? -20.237 9.192 -12.256 1.00 77.31 86 ASN A C 1
ATOM 723 O O . ASN A 1 86 ? -21.216 8.969 -12.960 1.00 77.31 86 ASN A O 1
ATOM 727 N N . HIS A 1 87 ? -19.382 8.242 -11.868 1.00 77.06 87 HIS A 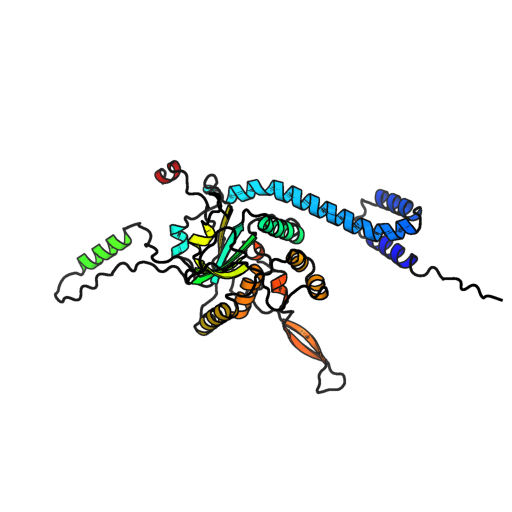N 1
ATOM 728 C CA . HIS A 1 87 ? -19.381 6.858 -12.352 1.00 77.06 87 HIS A CA 1
ATOM 729 C C . HIS A 1 87 ? -19.696 5.831 -11.248 1.00 77.06 87 HIS A C 1
ATOM 731 O O . HIS A 1 87 ? -19.361 4.653 -11.375 1.00 77.06 87 HIS A O 1
ATOM 737 N N . ALA A 1 88 ? -20.355 6.253 -10.162 1.00 72.94 88 ALA A N 1
ATOM 738 C CA . ALA A 1 88 ? -20.681 5.382 -9.026 1.00 72.94 88 ALA A CA 1
ATOM 739 C C . ALA A 1 88 ? -21.574 4.175 -9.400 1.00 72.94 88 ALA A C 1
ATOM 741 O O . ALA A 1 88 ? -21.514 3.145 -8.730 1.00 72.94 88 ALA A O 1
ATOM 742 N N . ASP A 1 89 ? -22.360 4.284 -10.477 1.00 71.81 89 ASP A N 1
ATOM 743 C CA . ASP A 1 89 ? -23.201 3.193 -10.993 1.00 71.81 89 ASP A CA 1
ATOM 744 C C . ASP A 1 89 ? -22.372 2.068 -11.641 1.00 71.81 89 ASP A C 1
ATOM 746 O O . ASP A 1 89 ? -22.756 0.899 -11.601 1.00 71.81 89 ASP A O 1
ATOM 750 N N . GLU A 1 90 ? -21.214 2.407 -12.219 1.00 75.44 90 GLU A N 1
ATOM 751 C CA . GLU A 1 90 ? -20.278 1.448 -12.822 1.00 75.44 90 GLU A CA 1
ATOM 752 C C . GLU A 1 90 ? -19.274 0.911 -11.794 1.00 75.44 90 GLU A C 1
ATOM 754 O O . GLU A 1 90 ? -18.880 -0.259 -11.835 1.00 75.44 90 GLU A O 1
ATOM 759 N N . TYR A 1 91 ? -18.874 1.763 -10.846 1.00 76.00 91 TYR A N 1
ATOM 760 C CA . TYR A 1 91 ? -17.892 1.459 -9.812 1.00 76.00 91 TYR A CA 1
ATOM 761 C C . TYR A 1 91 ? -18.474 1.779 -8.431 1.00 76.00 91 TYR A C 1
ATOM 763 O O . TYR A 1 91 ? -18.411 2.931 -8.003 1.00 76.00 91 TYR A O 1
ATOM 771 N N . PRO A 1 92 ? -18.993 0.772 -7.699 1.00 78.38 92 PRO A N 1
ATOM 772 C CA . PRO A 1 92 ? -19.586 0.992 -6.387 1.00 78.38 92 PRO A CA 1
ATOM 773 C C . PRO A 1 92 ? -18.599 1.670 -5.437 1.00 78.38 92 PRO A C 1
ATOM 775 O O . PRO A 1 92 ? -17.465 1.211 -5.263 1.00 78.38 92 PRO A O 1
ATOM 778 N N . MET A 1 93 ? -19.052 2.757 -4.822 1.00 84.94 93 MET A N 1
ATOM 779 C CA . MET A 1 93 ? -18.307 3.514 -3.825 1.00 84.94 93 MET A CA 1
ATOM 780 C C . MET A 1 93 ? -19.121 3.651 -2.550 1.00 84.94 93 MET A C 1
ATOM 782 O O . MET A 1 93 ? -20.351 3.715 -2.580 1.00 84.94 93 MET A O 1
ATOM 786 N N . GLU A 1 94 ? -18.418 3.737 -1.428 1.00 87.38 94 GLU A N 1
ATOM 787 C CA . GLU A 1 94 ? -19.027 3.914 -0.119 1.00 87.38 94 GLU A CA 1
ATOM 788 C C . GLU A 1 94 ? -18.537 5.198 0.545 1.00 87.38 94 GLU A C 1
ATOM 790 O O . GLU A 1 94 ? -17.375 5.595 0.447 1.00 87.38 94 GLU A O 1
ATOM 795 N N . GLU A 1 95 ? -19.448 5.858 1.255 1.00 88.00 95 GLU A N 1
ATOM 796 C CA . GLU A 1 95 ? -19.116 7.031 2.054 1.00 88.00 95 GLU A CA 1
ATOM 797 C C . GLU A 1 95 ? -18.267 6.623 3.259 1.00 88.00 95 GLU A C 1
ATOM 799 O O . GLU A 1 95 ? -18.600 5.676 3.976 1.00 88.00 95 GLU A O 1
ATOM 804 N N . TRP A 1 96 ? -17.210 7.387 3.542 1.00 90.00 96 TRP A N 1
ATOM 805 C CA . TRP A 1 96 ? -16.306 7.112 4.662 1.00 90.00 96 TRP A CA 1
ATOM 806 C C . TRP A 1 96 ? -17.030 6.936 6.004 1.00 90.00 96 TRP A C 1
ATOM 808 O O . TRP A 1 96 ? -16.691 6.040 6.771 1.00 90.00 96 TRP A O 1
ATOM 818 N N . SER A 1 97 ? -18.080 7.723 6.252 1.00 87.38 97 SER A N 1
ATOM 819 C CA . SER A 1 97 ? -18.907 7.643 7.464 1.00 87.38 97 SER A CA 1
ATOM 820 C C . SER A 1 97 ? -19.603 6.290 7.657 1.00 87.38 97 SER A C 1
ATOM 822 O O . SER A 1 97 ? -19.937 5.936 8.787 1.00 87.38 97 SER A O 1
ATOM 824 N N . LYS A 1 98 ? -19.823 5.531 6.577 1.00 88.69 98 LYS A N 1
ATOM 825 C CA . LYS A 1 98 ? -20.389 4.174 6.605 1.00 88.69 98 LYS A CA 1
ATOM 826 C C . LYS A 1 98 ? -19.299 3.112 6.696 1.00 88.69 98 LYS A C 1
ATOM 828 O O . LYS A 1 98 ? -19.502 2.099 7.358 1.00 88.69 98 LYS A O 1
ATOM 833 N N . VAL A 1 99 ? -18.142 3.358 6.079 1.00 91.81 99 VAL A N 1
ATOM 834 C CA . VAL A 1 99 ? -17.011 2.420 6.063 1.00 91.81 99 VAL A CA 1
ATOM 835 C C . VAL A 1 99 ? -16.281 2.398 7.405 1.00 91.81 99 VAL A C 1
ATOM 837 O O . VAL A 1 99 ? -16.091 1.317 7.964 1.00 91.81 99 VAL A O 1
ATOM 840 N N . GLU A 1 100 ? -15.891 3.563 7.934 1.00 93.25 100 GLU A N 1
ATOM 841 C CA . GLU A 1 100 ? -15.027 3.700 9.117 1.00 93.25 100 GLU A CA 1
ATOM 842 C C . GLU A 1 100 ? -15.523 2.914 10.344 1.00 93.25 100 GLU A C 1
ATOM 844 O O . GLU A 1 100 ? -14.728 2.164 10.918 1.00 93.25 100 GLU A O 1
ATOM 849 N N . PRO A 1 101 ? -16.821 2.962 10.713 1.00 91.38 101 PRO A N 1
ATOM 850 C CA . PRO A 1 101 ? -17.346 2.187 11.840 1.00 91.38 101 PRO A CA 1
ATOM 851 C C . PRO A 1 101 ? -17.253 0.668 11.664 1.00 91.38 101 PRO A C 1
ATOM 853 O O . PRO A 1 101 ? -17.393 -0.080 12.631 1.00 91.38 101 PRO A O 1
ATOM 856 N N . THR A 1 102 ? -17.081 0.189 10.429 1.00 92.38 102 THR A N 1
ATOM 857 C CA . THR A 1 102 ? -17.029 -1.246 10.121 1.00 92.38 102 THR A CA 1
ATOM 858 C C . THR A 1 102 ? -15.607 -1.793 10.061 1.00 92.38 102 THR A C 1
ATOM 860 O O . THR A 1 102 ? -15.443 -3.013 9.961 1.00 92.38 102 THR A O 1
ATOM 863 N N . LEU A 1 103 ? -14.590 -0.927 10.107 1.00 95.06 103 LEU A N 1
ATOM 864 C CA . LEU A 1 103 ? -13.188 -1.323 10.020 1.00 95.06 103 LEU A CA 1
ATOM 865 C C . LEU A 1 103 ? -12.794 -2.243 11.172 1.00 95.06 103 LEU A C 1
ATOM 867 O O . LEU A 1 103 ? -13.235 -2.078 12.311 1.00 95.06 103 LEU A O 1
ATOM 871 N N . ARG A 1 104 ? -11.957 -3.232 10.865 1.00 95.06 104 ARG A N 1
ATOM 872 C CA . ARG A 1 104 ? -11.475 -4.235 11.818 1.00 95.06 104 ARG A CA 1
ATOM 873 C C . ARG A 1 104 ? -9.959 -4.288 11.820 1.00 95.06 104 ARG A C 1
ATOM 875 O O . ARG A 1 104 ? -9.321 -3.975 10.821 1.00 95.06 104 ARG A O 1
ATOM 882 N N . GLU A 1 105 ? -9.396 -4.751 12.934 1.00 96.19 105 GLU A N 1
ATOM 883 C CA . GLU A 1 105 ? -7.975 -5.099 13.024 1.00 96.19 105 GLU A CA 1
ATOM 884 C C . GLU A 1 105 ? -7.580 -5.991 11.834 1.00 96.19 105 GLU A C 1
ATOM 886 O O . GLU A 1 105 ? -8.269 -6.963 11.512 1.00 96.19 105 GLU A O 1
ATOM 891 N N . GLY A 1 106 ? -6.475 -5.659 11.174 1.00 96.00 106 GLY A N 1
ATOM 892 C CA . GLY A 1 106 ? -5.971 -6.374 10.009 1.00 96.00 106 GLY A CA 1
ATOM 893 C C . GLY A 1 106 ? -6.549 -5.939 8.667 1.00 96.00 106 GLY A C 1
ATOM 894 O O . GLY A 1 106 ? -5.992 -6.360 7.659 1.00 96.00 106 GLY A O 1
ATOM 895 N N . ASP A 1 107 ? -7.598 -5.112 8.608 1.00 97.62 107 ASP A N 1
ATOM 896 C CA . ASP A 1 107 ? -8.090 -4.584 7.330 1.00 97.62 107 ASP A CA 1
ATOM 897 C C . ASP A 1 107 ? -6.991 -3.753 6.641 1.00 97.62 107 ASP A C 1
ATOM 899 O O . ASP A 1 107 ? -6.222 -3.039 7.288 1.00 97.62 107 ASP A O 1
ATOM 903 N N . ILE A 1 108 ? -6.888 -3.865 5.318 1.00 97.62 108 ILE A N 1
ATOM 904 C CA . ILE A 1 108 ? -5.896 -3.138 4.526 1.00 97.62 108 ILE A CA 1
ATOM 905 C C . ILE A 1 108 ? -6.461 -1.799 4.092 1.00 97.62 108 ILE A C 1
ATOM 907 O O . ILE A 1 108 ? -7.566 -1.731 3.558 1.00 97.62 108 ILE A O 1
ATOM 911 N N . VAL A 1 109 ? -5.643 -0.763 4.222 1.00 97.81 109 VAL A N 1
ATOM 912 C CA . VAL A 1 109 ? -5.907 0.576 3.713 1.00 97.81 109 VAL A CA 1
ATOM 913 C C . VAL A 1 109 ? -5.008 0.852 2.510 1.00 97.81 109 VAL A C 1
ATOM 915 O O . VAL A 1 109 ? -3.791 0.722 2.607 1.00 97.81 109 VAL A O 1
ATOM 918 N N . LEU A 1 110 ? -5.590 1.244 1.377 1.00 97.31 110 LEU A N 1
ATOM 919 C CA . LEU A 1 110 ? -4.894 1.513 0.117 1.00 97.31 110 LEU A CA 1
ATOM 920 C C . LEU A 1 110 ? -5.050 2.975 -0.281 1.00 97.31 110 LEU A C 1
ATOM 922 O O . LEU A 1 110 ? -6.161 3.500 -0.338 1.00 97.31 110 LEU A O 1
ATOM 926 N N . LEU A 1 111 ? -3.929 3.620 -0.594 1.00 95.44 111 LEU A N 1
ATOM 927 C CA . LEU A 1 111 ? -3.867 5.052 -0.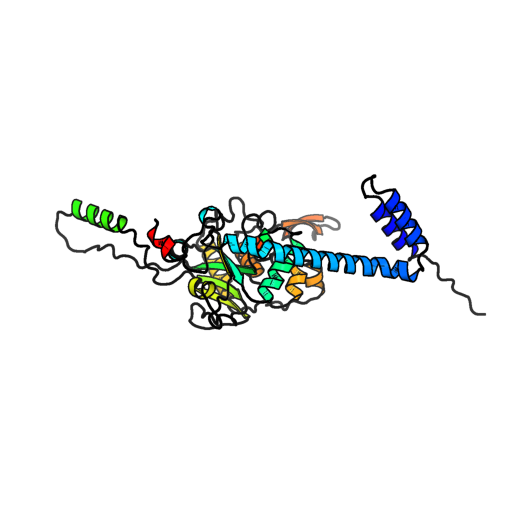859 1.00 95.44 111 LEU A CA 1
ATOM 928 C C . LEU A 1 111 ? -3.037 5.343 -2.118 1.00 95.44 111 LEU A C 1
ATOM 930 O O . LEU A 1 111 ? -1.993 4.731 -2.365 1.00 95.44 111 LEU A O 1
ATOM 934 N N . MET A 1 112 ? -3.484 6.309 -2.920 1.00 93.94 112 MET A N 1
ATOM 935 C CA . MET A 1 112 ? -2.701 6.876 -4.024 1.00 93.94 112 MET A CA 1
ATOM 936 C C . MET A 1 112 ? -2.308 8.308 -3.711 1.00 93.94 112 MET A C 1
ATOM 938 O O . MET A 1 112 ? -3.154 9.198 -3.786 1.00 93.94 112 MET A O 1
ATOM 942 N N . GLY A 1 113 ? -1.031 8.542 -3.411 1.00 92.00 113 GLY A N 1
ATOM 943 C CA . GLY A 1 113 ? -0.550 9.898 -3.145 1.00 92.00 113 GLY A CA 1
ATOM 944 C C . GLY A 1 113 ? -0.424 10.737 -4.420 1.00 92.00 113 GLY A C 1
ATOM 945 O O . GLY A 1 113 ? -0.208 10.203 -5.510 1.00 92.00 113 GLY A O 1
ATOM 946 N N . THR A 1 114 ? -0.508 12.056 -4.275 1.00 90.25 114 THR A N 1
ATOM 947 C CA . THR A 1 114 ? -0.370 13.023 -5.382 1.00 90.25 114 THR A CA 1
ATOM 948 C C . THR A 1 114 ? 1.091 13.374 -5.701 1.00 90.25 114 THR A C 1
ATOM 950 O O . THR A 1 114 ? 1.396 13.929 -6.758 1.00 90.25 114 THR A O 1
ATOM 953 N N . GLY A 1 115 ? 2.016 13.018 -4.802 1.00 87.69 115 GLY A N 1
ATOM 954 C CA . GLY A 1 115 ? 3.434 13.355 -4.887 1.00 87.69 115 GLY A CA 1
ATOM 955 C C . GLY A 1 115 ? 4.242 12.582 -5.939 1.00 87.69 115 GLY A C 1
ATOM 956 O O . GLY A 1 115 ? 3.860 11.526 -6.450 1.00 87.69 115 GLY A O 1
ATOM 957 N N . SER A 1 116 ? 5.445 13.090 -6.228 1.00 87.81 116 SER A N 1
ATOM 958 C CA . SER A 1 116 ? 6.344 12.509 -7.239 1.00 87.81 116 SER A CA 1
ATOM 959 C C . SER A 1 116 ? 6.820 11.088 -6.903 1.00 87.81 116 SER A C 1
ATOM 961 O O . SER A 1 116 ? 7.012 10.274 -7.807 1.00 87.81 116 SER A O 1
ATOM 963 N N . MET A 1 117 ? 6.996 10.767 -5.616 1.00 86.88 117 MET A N 1
ATOM 964 C CA . MET A 1 117 ? 7.369 9.418 -5.176 1.00 86.88 117 MET A CA 1
ATOM 965 C C . MET A 1 117 ? 6.247 8.414 -5.430 1.00 86.88 117 MET A C 1
ATOM 967 O O . MET A 1 117 ? 6.517 7.342 -5.968 1.00 86.88 117 MET A O 1
ATOM 971 N N . SER A 1 118 ? 4.996 8.792 -5.165 1.00 90.19 118 SER A N 1
ATOM 972 C CA . SER A 1 118 ? 3.823 7.968 -5.464 1.00 90.19 118 SER A CA 1
ATOM 973 C C . SER A 1 118 ? 3.753 7.593 -6.942 1.00 90.19 118 SER A C 1
ATOM 975 O O . SER A 1 118 ? 3.552 6.429 -7.291 1.00 90.19 118 SER A O 1
ATOM 977 N N . TRP A 1 119 ? 4.029 8.557 -7.826 1.00 89.38 119 TRP A N 1
ATOM 978 C CA . TRP A 1 119 ? 4.101 8.307 -9.264 1.00 89.38 119 TRP A CA 1
ATOM 979 C C . TRP A 1 119 ? 5.218 7.322 -9.644 1.00 89.38 119 TRP A C 1
ATOM 981 O O . TRP A 1 119 ? 4.990 6.415 -10.447 1.00 89.38 119 TRP A O 1
ATOM 991 N N . LYS A 1 120 ? 6.414 7.457 -9.051 1.00 89.00 120 LYS A N 1
ATOM 992 C CA . LYS A 1 120 ? 7.543 6.539 -9.292 1.00 89.00 120 LYS A CA 1
ATOM 993 C C . LYS A 1 120 ? 7.231 5.113 -8.834 1.00 89.00 120 LYS A C 1
ATOM 995 O O . LYS A 1 120 ? 7.555 4.178 -9.567 1.00 89.00 120 LYS A O 1
ATOM 1000 N N . ILE A 1 121 ? 6.587 4.954 -7.674 1.00 89.25 121 ILE A N 1
ATOM 1001 C CA . ILE A 1 121 ? 6.165 3.650 -7.140 1.00 89.25 121 ILE A CA 1
ATOM 1002 C C . ILE A 1 121 ? 5.198 2.979 -8.119 1.00 89.25 121 ILE A C 1
ATOM 1004 O O . ILE A 1 121 ? 5.479 1.879 -8.592 1.00 89.25 121 ILE A O 1
ATOM 1008 N N . CYS A 1 122 ? 4.120 3.667 -8.509 1.00 90.25 122 CYS A N 1
ATOM 1009 C CA . CYS A 1 122 ? 3.131 3.125 -9.443 1.00 90.25 122 CYS A CA 1
ATOM 1010 C C . CYS A 1 122 ? 3.736 2.800 -10.814 1.00 90.25 122 CYS A C 1
ATOM 1012 O O . CYS A 1 122 ? 3.480 1.730 -11.362 1.00 90.25 122 CYS A O 1
ATOM 1014 N N . ASN A 1 123 ? 4.572 3.685 -11.371 1.00 88.81 123 ASN A N 1
ATOM 1015 C CA . ASN A 1 123 ? 5.195 3.437 -12.672 1.00 88.81 123 ASN A CA 1
ATOM 1016 C C . ASN A 1 123 ? 6.136 2.225 -12.627 1.00 88.81 123 ASN A C 1
ATOM 1018 O O . ASN A 1 123 ? 6.146 1.411 -13.547 1.00 88.81 123 ASN A O 1
ATOM 1022 N N . THR A 1 124 ? 6.886 2.067 -11.536 1.00 86.62 124 THR A N 1
ATOM 1023 C CA . THR A 1 124 ? 7.760 0.906 -11.333 1.00 86.62 124 THR A CA 1
ATOM 1024 C C . THR A 1 124 ? 6.941 -0.376 -11.185 1.00 86.62 124 THR A C 1
ATOM 1026 O O . THR A 1 124 ? 7.215 -1.355 -11.879 1.00 86.62 124 THR A O 1
ATOM 1029 N N . ALA A 1 125 ? 5.883 -0.358 -10.369 1.00 86.75 125 ALA A N 1
ATOM 1030 C CA . ALA A 1 125 ? 4.969 -1.488 -10.226 1.00 86.75 125 ALA A CA 1
ATOM 1031 C C . ALA A 1 125 ? 4.334 -1.882 -11.573 1.00 86.75 125 ALA A C 1
ATOM 1033 O O . ALA A 1 125 ? 4.216 -3.066 -11.867 1.00 86.75 125 ALA A O 1
ATOM 1034 N N . PHE A 1 126 ? 3.999 -0.914 -12.431 1.00 88.62 126 PHE A N 1
ATOM 1035 C CA . PHE A 1 126 ? 3.473 -1.138 -13.786 1.00 88.62 126 PHE A CA 1
ATOM 1036 C C . PHE A 1 126 ? 4.461 -1.790 -14.749 1.00 88.62 126 PHE A C 1
ATOM 1038 O O . PHE A 1 126 ? 4.116 -2.719 -15.484 1.00 88.62 126 PHE A O 1
ATOM 1045 N N . VAL A 1 127 ? 5.709 -1.324 -14.727 1.00 85.56 127 VAL A N 1
ATOM 1046 C CA . VAL A 1 127 ? 6.802 -1.894 -15.523 1.00 85.56 127 VAL A CA 1
ATOM 1047 C C . VAL A 1 127 ? 7.035 -3.355 -15.127 1.00 85.56 127 VAL A C 1
ATOM 1049 O O . VAL A 1 127 ? 7.194 -4.210 -16.001 1.00 85.56 127 VAL A O 1
ATOM 1052 N N . ILE A 1 128 ? 7.008 -3.658 -13.828 1.00 82.25 128 ILE A N 1
ATOM 1053 C CA . ILE A 1 128 ? 7.303 -4.993 -13.282 1.00 82.25 128 ILE A CA 1
ATOM 1054 C C . ILE A 1 128 ? 6.121 -5.945 -13.428 1.00 82.25 128 ILE A C 1
ATOM 1056 O O . ILE A 1 128 ? 6.304 -7.119 -13.752 1.00 82.25 128 ILE A O 1
ATOM 1060 N N . SER A 1 129 ? 4.898 -5.437 -13.276 1.00 80.75 129 SER A N 1
ATOM 1061 C CA . SER A 1 129 ? 3.676 -6.222 -13.442 1.00 80.75 129 SER A CA 1
ATOM 1062 C C . SER A 1 129 ? 3.408 -6.627 -14.894 1.00 80.75 129 SER A C 1
ATOM 1064 O O . SER A 1 129 ? 2.473 -7.388 -15.142 1.00 80.75 129 SER A O 1
ATOM 1066 N N . ARG A 1 130 ? 4.243 -6.166 -15.842 1.00 83.88 130 ARG A N 1
ATOM 1067 C CA . ARG A 1 130 ? 4.093 -6.345 -17.292 1.00 83.88 130 ARG A CA 1
ATOM 1068 C C . ARG A 1 130 ? 2.798 -5.722 -17.806 1.00 83.88 130 ARG A C 1
ATOM 1070 O O . ARG A 1 130 ? 2.016 -6.387 -18.479 1.00 83.88 130 ARG A O 1
ATOM 1077 N N . LEU A 1 131 ? 2.606 -4.435 -17.502 1.00 82.62 131 LEU A N 1
ATOM 1078 C CA . LEU A 1 131 ? 1.480 -3.620 -17.971 1.00 82.62 131 LEU A CA 1
ATOM 1079 C C . LEU A 1 131 ? 0.116 -4.001 -17.366 1.00 82.62 131 LEU A C 1
ATOM 1081 O O . LEU A 1 131 ? -0.923 -3.744 -17.976 1.00 82.62 131 LEU A O 1
ATOM 1085 N N . LYS A 1 132 ? 0.066 -4.588 -16.161 1.00 83.94 132 LYS A N 1
ATOM 1086 C CA . LYS A 1 132 ? -1.225 -4.805 -15.485 1.00 83.94 132 LYS A CA 1
ATOM 1087 C C . LYS A 1 132 ? -1.782 -3.465 -15.008 1.00 83.94 132 LYS A C 1
ATOM 1089 O O . LYS A 1 132 ? -1.250 -2.880 -14.072 1.00 83.94 132 LYS A O 1
ATOM 1094 N N . ALA A 1 133 ? -2.890 -3.010 -15.591 1.00 81.31 133 ALA A N 1
ATOM 1095 C CA . ALA A 1 133 ? -3.517 -1.725 -15.253 1.00 81.31 133 ALA A CA 1
ATOM 1096 C C . ALA A 1 133 ? -3.831 -1.565 -13.752 1.00 81.31 133 ALA A C 1
ATOM 1098 O O . ALA A 1 133 ? -3.707 -0.476 -13.202 1.00 81.31 133 ALA A O 1
ATOM 1099 N N . GLY A 1 134 ? -4.147 -2.655 -13.046 1.00 83.31 134 GLY A N 1
ATOM 1100 C CA . GLY A 1 134 ? -4.389 -2.601 -11.605 1.00 83.31 134 GLY A CA 1
ATOM 1101 C C . GLY A 1 134 ? -3.187 -2.121 -10.779 1.00 83.31 134 GLY A C 1
ATOM 1102 O O . GLY A 1 134 ? -3.388 -1.688 -9.646 1.00 83.31 134 GLY A O 1
ATOM 1103 N N . SER A 1 135 ? -1.953 -2.201 -11.307 1.00 86.81 135 SER A N 1
ATOM 1104 C CA . SER A 1 135 ? -0.736 -1.932 -10.530 1.00 86.81 135 SER A CA 1
ATOM 1105 C C . SER A 1 135 ? -0.387 -0.453 -10.394 1.00 86.81 135 SER A C 1
ATOM 1107 O O . SER A 1 135 ? 0.550 -0.108 -9.683 1.00 86.81 135 SER A O 1
ATOM 1109 N N . ILE A 1 136 ? -1.129 0.417 -11.077 1.00 89.38 136 ILE A N 1
ATOM 1110 C CA . ILE A 1 136 ? -1.000 1.872 -10.962 1.00 89.38 136 ILE A CA 1
ATOM 1111 C C . ILE A 1 136 ? -2.077 2.480 -10.061 1.00 89.38 136 ILE A C 1
ATOM 1113 O O . ILE A 1 136 ? -2.135 3.701 -9.962 1.00 89.38 136 ILE A O 1
ATOM 1117 N N . ARG A 1 137 ? -2.929 1.667 -9.412 1.00 90.62 137 ARG A N 1
ATOM 1118 C CA . ARG A 1 137 ? -4.033 2.146 -8.559 1.00 90.62 137 ARG A CA 1
ATOM 1119 C C . ARG A 1 137 ? -3.558 2.774 -7.252 1.00 90.62 137 ARG A C 1
ATOM 1121 O O . ARG A 1 137 ? -4.067 3.825 -6.884 1.00 90.62 137 ARG A O 1
ATOM 1128 N N . TYR A 1 138 ? -2.577 2.170 -6.586 1.00 94.12 138 TYR A N 1
ATOM 1129 C CA . TYR A 1 138 ? -2.164 2.580 -5.243 1.00 94.12 138 TYR A CA 1
ATOM 1130 C C . TYR A 1 138 ? -0.647 2.627 -5.123 1.00 94.12 138 TYR A C 1
ATOM 1132 O O . TYR A 1 138 ? 0.062 1.762 -5.639 1.00 94.12 138 TYR A O 1
ATOM 1140 N N . SER A 1 139 ? -0.167 3.642 -4.413 1.00 93.88 139 SER A N 1
ATOM 1141 C CA . SER A 1 139 ? 1.253 3.886 -4.161 1.00 93.88 139 SER A CA 1
ATOM 1142 C C . SER A 1 139 ? 1.627 3.731 -2.692 1.00 93.88 139 SER A C 1
ATOM 1144 O O . SER A 1 139 ? 2.798 3.864 -2.352 1.00 93.88 139 SER A O 1
ATOM 1146 N N . HIS A 1 140 ? 0.641 3.522 -1.822 1.00 95.75 140 HIS A N 1
ATOM 1147 C CA . HIS A 1 140 ? 0.818 3.420 -0.384 1.00 95.75 140 HIS A CA 1
ATOM 1148 C C . HIS A 1 140 ? -0.182 2.430 0.208 1.00 95.75 140 HIS A C 1
ATOM 1150 O O . HIS A 1 140 ? -1.281 2.251 -0.324 1.00 95.75 140 HIS A O 1
ATOM 1156 N N . VAL A 1 141 ? 0.231 1.774 1.288 1.00 96.88 141 VAL A N 1
ATOM 1157 C CA . VAL A 1 141 ? -0.567 0.779 1.998 1.00 96.88 141 VAL A CA 1
ATOM 1158 C C . VAL A 1 141 ? -0.343 0.911 3.502 1.00 96.88 141 VAL A C 1
ATOM 1160 O O . VAL A 1 141 ? 0.783 1.121 3.954 1.00 96.88 141 VAL A O 1
ATOM 1163 N N . GLY A 1 142 ? -1.426 0.783 4.257 1.00 97.88 142 GLY A N 1
ATOM 1164 C CA . GLY A 1 142 ? -1.435 0.678 5.710 1.00 97.88 142 GLY A CA 1
ATOM 1165 C C . GLY A 1 142 ? -2.313 -0.486 6.155 1.00 97.88 142 GLY A C 1
ATOM 1166 O O . GLY A 1 142 ? -3.014 -1.105 5.350 1.00 97.88 142 GLY A O 1
ATOM 1167 N N . VAL A 1 143 ? -2.286 -0.782 7.448 1.00 98.06 143 VAL A N 1
ATOM 1168 C CA . VAL A 1 143 ? -3.128 -1.816 8.060 1.00 98.06 143 VAL A CA 1
ATOM 1169 C C . VAL A 1 143 ? -3.841 -1.247 9.271 1.00 98.06 143 VAL A C 1
ATOM 1171 O O . VAL A 1 143 ? -3.226 -0.581 10.100 1.00 98.06 143 VAL A O 1
ATOM 1174 N N . VAL A 1 144 ? -5.137 -1.503 9.386 1.00 98.12 144 VAL A N 1
ATOM 1175 C CA . VAL A 1 144 ? -5.922 -1.115 10.555 1.00 98.12 144 VAL A CA 1
ATOM 1176 C C . VAL A 1 144 ? -5.422 -1.905 11.761 1.00 98.12 144 VAL A C 1
ATOM 1178 O O . VAL A 1 144 ? -5.402 -3.136 11.746 1.00 98.12 144 VAL A O 1
ATOM 1181 N N . VAL A 1 145 ? -5.024 -1.203 12.816 1.00 97.19 145 VAL A N 1
ATOM 1182 C CA . VAL A 1 145 ? -4.542 -1.811 14.068 1.00 97.19 145 VAL A CA 1
ATOM 1183 C C . VAL A 1 145 ? -5.496 -1.596 15.230 1.00 97.19 145 VAL A C 1
ATOM 1185 O O . VAL A 1 145 ? -5.445 -2.345 16.198 1.00 97.19 145 VAL A O 1
ATOM 1188 N N . GLN A 1 146 ? -6.390 -0.613 15.119 1.00 95.38 146 GLN A N 1
ATOM 1189 C CA . GLN A 1 146 ? -7.450 -0.381 16.088 1.00 95.38 146 GLN A CA 1
ATOM 1190 C C . GLN A 1 146 ? -8.718 0.085 15.356 1.00 95.38 146 GLN A C 1
ATOM 1192 O O . GLN A 1 146 ? -8.637 1.015 14.548 1.00 95.38 146 GLN A O 1
ATOM 1197 N N . PRO A 1 147 ? -9.885 -0.538 15.603 1.00 94.06 147 PRO A N 1
ATOM 1198 C CA . PRO A 1 147 ? -11.150 -0.087 15.030 1.00 94.06 147 PRO A CA 1
ATOM 1199 C C . PRO A 1 147 ? -11.585 1.254 15.636 1.00 94.06 147 PRO A C 1
ATOM 1201 O O . PRO A 1 147 ? -11.106 1.650 16.700 1.00 94.06 147 PRO A O 1
ATOM 1204 N N . ALA A 1 148 ? -12.521 1.934 14.974 1.00 90.44 148 ALA A N 1
ATOM 1205 C CA . ALA A 1 148 ? -13.086 3.181 15.475 1.00 90.44 148 ALA A CA 1
ATOM 1206 C C . ALA A 1 148 ? -13.805 2.980 16.825 1.00 90.44 148 ALA A C 1
ATOM 1208 O O . ALA A 1 148 ? -14.521 1.995 17.033 1.00 90.44 148 ALA A O 1
ATOM 1209 N N . GLU A 1 149 ? -13.639 3.933 17.744 1.00 86.50 149 GLU A N 1
ATOM 1210 C CA . GLU A 1 149 ? -14.415 3.986 18.983 1.00 86.50 149 GLU A CA 1
ATOM 1211 C C . GLU A 1 149 ? -15.749 4.677 18.698 1.00 86.50 149 GLU A C 1
ATOM 1213 O O . GLU A 1 149 ? -15.789 5.838 18.291 1.00 86.50 149 GLU A O 1
ATOM 1218 N N . MET A 1 150 ? -16.849 3.969 18.936 1.00 83.00 150 MET A N 1
ATOM 1219 C CA . MET A 1 150 ? -18.199 4.477 18.697 1.00 83.00 150 MET A CA 1
ATOM 1220 C C . MET A 1 150 ? -18.812 5.008 19.989 1.00 83.00 150 MET A C 1
ATOM 1222 O O . MET A 1 150 ? -18.590 4.448 21.066 1.00 83.00 150 MET A O 1
ATOM 1226 N N . GLU A 1 151 ? -19.639 6.048 19.886 1.00 72.25 151 GLU A N 1
ATOM 1227 C CA . GLU A 1 151 ? -20.473 6.480 21.002 1.00 72.25 151 GLU A CA 1
ATOM 1228 C C . GLU A 1 151 ? -21.446 5.349 21.331 1.00 72.25 151 GLU A C 1
ATOM 1230 O O . GLU A 1 151 ? -22.343 5.017 20.548 1.00 72.25 151 GLU A O 1
ATOM 1235 N N . SER A 1 152 ? -21.257 4.716 22.489 1.00 58.28 152 SER A N 1
ATOM 1236 C CA . SER A 1 152 ? -22.252 3.792 23.004 1.00 58.28 152 SER A CA 1
ATOM 1237 C C . SER A 1 152 ? -23.491 4.618 23.315 1.00 58.28 152 SER A C 1
ATOM 1239 O O . SER A 1 152 ? -23.541 5.347 24.305 1.00 58.28 152 SER A O 1
ATOM 1241 N N . ARG A 1 153 ? -24.516 4.529 22.454 1.00 48.31 153 ARG A N 1
ATOM 1242 C CA . ARG A 1 153 ? -25.844 5.020 22.827 1.00 48.31 153 ARG A CA 1
ATOM 1243 C C . ARG A 1 153 ? -26.146 4.379 24.179 1.00 48.31 153 ARG A C 1
ATOM 1245 O O . ARG A 1 153 ? -26.107 3.145 24.253 1.00 48.31 153 ARG A O 1
ATOM 1252 N N . PRO A 1 154 ? -26.405 5.154 25.246 1.00 40.16 154 PRO A N 1
ATOM 1253 C CA . PRO A 1 154 ? -26.781 4.554 26.502 1.00 40.16 154 PRO A CA 1
ATOM 1254 C C . PRO A 1 154 ? -28.058 3.772 26.221 1.00 40.16 154 PRO A C 1
ATOM 1256 O O . PRO A 1 154 ? -29.128 4.344 26.009 1.00 40.16 154 PRO A O 1
ATOM 1259 N N . LEU A 1 155 ? -27.962 2.441 26.210 1.00 41.31 155 LEU A N 1
ATOM 1260 C CA . LEU A 1 155 ? -29.105 1.635 26.581 1.00 41.31 155 LEU A CA 1
ATOM 1261 C C . LEU A 1 155 ? -29.410 2.120 27.989 1.00 41.31 155 LEU A C 1
ATOM 1263 O O . LEU A 1 155 ? -28.671 1.801 28.918 1.00 41.31 155 LEU A O 1
ATOM 1267 N N . LEU A 1 156 ? -30.417 2.986 28.111 1.00 41.53 156 LEU A N 1
ATOM 1268 C CA . LEU A 1 156 ? -30.961 3.464 29.371 1.00 41.53 156 LEU A CA 1
ATOM 1269 C C . LEU A 1 156 ? -31.448 2.237 30.152 1.00 41.53 156 LEU A C 1
ATOM 1271 O O . LEU A 1 156 ? -32.638 1.936 30.216 1.00 41.53 156 LEU A O 1
ATOM 1275 N N . PHE A 1 157 ? -30.521 1.506 30.763 1.00 41.09 157 PHE A N 1
ATOM 1276 C CA . PHE A 1 157 ? -30.784 0.642 31.890 1.00 41.09 157 PHE A CA 1
ATOM 1277 C C . PHE A 1 157 ? -30.994 1.581 33.069 1.00 41.09 157 PHE A C 1
ATOM 1279 O O . PHE A 1 157 ? -30.127 1.788 33.913 1.00 41.09 157 PHE A O 1
ATOM 1286 N N . SER A 1 158 ? -32.174 2.204 33.078 1.00 35.31 158 SER A N 1
ATOM 1287 C CA . SER A 1 158 ? -32.702 2.841 34.267 1.00 35.31 158 SER A CA 1
ATOM 1288 C C . SER A 1 158 ? -32.856 1.740 35.307 1.00 35.31 158 SER A C 1
ATOM 1290 O O . SER A 1 158 ? -33.732 0.877 35.232 1.00 35.31 158 SER A O 1
ATOM 1292 N N . ARG A 1 159 ? -31.912 1.730 36.240 1.00 45.91 159 ARG A N 1
ATOM 1293 C CA . ARG A 1 159 ? -31.969 0.971 37.474 1.00 45.91 159 ARG A CA 1
ATOM 1294 C C . ARG A 1 159 ? -32.974 1.683 38.377 1.00 45.91 159 ARG A C 1
ATOM 1296 O O . ARG A 1 159 ? -32.596 2.468 39.235 1.00 45.91 159 ARG A O 1
ATOM 1303 N N . SER A 1 160 ? -34.258 1.430 38.164 1.00 37.38 160 SER A N 1
ATOM 1304 C CA . SER A 1 160 ? -35.292 1.649 39.172 1.00 37.38 160 SER A CA 1
ATOM 1305 C C . SER A 1 160 ? -36.376 0.592 39.005 1.00 37.38 160 SER A C 1
ATOM 1307 O O . SER A 1 160 ? -36.793 0.252 37.898 1.00 37.38 160 SER A O 1
ATOM 1309 N N . GLY A 1 161 ? -36.730 -0.025 40.129 1.00 44.50 161 GLY A N 1
ATOM 1310 C CA . GLY A 1 161 ? -37.711 -1.094 40.186 1.00 44.50 161 GLY A CA 1
ATOM 1311 C C . GLY A 1 161 ? -39.106 -0.635 39.773 1.00 44.50 161 GLY A C 1
ATOM 1312 O O . GLY A 1 161 ? -39.409 0.553 39.717 1.00 44.50 161 GLY A O 1
ATOM 1313 N N . GLY A 1 162 ? -39.963 -1.622 39.532 1.00 43.81 162 GLY A N 1
ATOM 1314 C CA . GLY A 1 162 ? -41.393 -1.407 39.350 1.00 43.81 162 GLY A CA 1
ATOM 1315 C C . GLY A 1 162 ? -41.874 -1.760 37.950 1.00 43.81 162 GLY A C 1
ATOM 1316 O O . GLY A 1 162 ? -41.755 -0.979 37.016 1.00 43.81 162 GLY A O 1
ATOM 1317 N N . SER A 1 163 ? -42.397 -2.982 37.853 1.00 49.06 163 SER A N 1
ATOM 1318 C CA . SER A 1 163 ? -43.567 -3.412 37.080 1.00 49.06 163 SER A CA 1
ATOM 1319 C C . SER A 1 163 ? -44.014 -2.572 35.863 1.00 49.06 163 SER A C 1
ATOM 1321 O O . SER A 1 163 ? -44.368 -1.403 35.974 1.00 49.06 163 SER A O 1
ATOM 1323 N N . SER A 1 164 ? -44.156 -3.268 34.724 1.00 50.09 164 SER A N 1
ATOM 1324 C CA . SER A 1 164 ? -44.918 -2.880 33.520 1.00 50.09 164 SER A CA 1
ATOM 1325 C C . SER A 1 164 ? -44.230 -1.985 32.467 1.00 50.09 164 SER A C 1
ATOM 1327 O O . SER A 1 164 ? -44.645 -0.857 32.228 1.00 50.09 164 SER A O 1
ATOM 1329 N N . LYS A 1 165 ? -43.201 -2.491 31.754 1.00 47.94 165 LYS A N 1
ATOM 1330 C CA . LYS A 1 165 ? -42.627 -1.829 30.546 1.00 47.94 165 LYS A CA 1
ATOM 1331 C C . LYS A 1 165 ? -42.142 -2.785 29.436 1.00 47.94 165 LYS A C 1
ATOM 1333 O O . LYS A 1 165 ? -41.121 -2.540 28.802 1.00 47.94 165 LYS A O 1
ATOM 1338 N N . SER A 1 166 ? -42.860 -3.876 29.157 1.00 53.22 166 SER A N 1
ATOM 1339 C CA . SER A 1 166 ? -42.522 -4.769 28.023 1.00 53.22 166 SER A CA 1
ATOM 1340 C C . SER A 1 166 ? -42.770 -4.103 26.655 1.00 53.22 166 SER A C 1
ATOM 1342 O O . SER A 1 166 ? -41.935 -4.193 25.754 1.00 53.22 166 SER A O 1
ATOM 1344 N N . ALA A 1 167 ? -43.866 -3.347 26.521 1.00 51.81 167 ALA A N 1
ATOM 1345 C CA . ALA A 1 167 ? -44.224 -2.661 25.277 1.00 51.81 167 ALA A CA 1
ATOM 1346 C C . ALA A 1 167 ? -43.339 -1.429 25.005 1.00 51.81 167 ALA A C 1
ATOM 1348 O O . ALA A 1 167 ? -42.784 -1.302 23.919 1.00 51.81 167 ALA A O 1
ATOM 1349 N N . TYR A 1 168 ? -43.097 -0.592 26.022 1.00 51.53 168 TYR A N 1
ATOM 1350 C CA . TYR A 1 168 ? -42.248 0.603 25.895 1.00 51.53 168 TYR A CA 1
ATOM 1351 C C . TYR A 1 168 ? -40.787 0.253 25.563 1.00 51.53 168 TYR A C 1
ATOM 1353 O O . TYR A 1 168 ? -40.129 0.944 24.792 1.00 51.53 168 TYR A O 1
ATOM 1361 N N . LYS A 1 169 ? -40.275 -0.867 26.096 1.00 50.66 169 LYS A N 1
ATOM 1362 C CA . LYS A 1 169 ? -38.919 -1.349 25.796 1.00 50.66 169 LYS A CA 1
ATOM 1363 C C . LYS A 1 169 ? -38.794 -1.835 24.349 1.00 50.66 169 LYS A C 1
ATOM 1365 O O . LYS A 1 169 ? -37.783 -1.555 23.715 1.00 50.66 169 LYS A O 1
ATOM 1370 N N . LYS A 1 170 ? -39.821 -2.502 23.806 1.00 52.47 170 LYS A N 1
ATOM 1371 C CA . LYS A 1 170 ? -39.865 -2.876 22.383 1.00 52.47 170 LYS A CA 1
ATOM 1372 C C . LYS A 1 170 ? -39.977 -1.656 21.473 1.00 52.47 170 LYS A C 1
ATOM 1374 O O . LYS A 1 170 ? -39.309 -1.627 20.452 1.00 52.47 170 LYS A O 1
ATOM 1379 N N . GLU A 1 171 ? -40.750 -0.644 21.857 1.00 51.44 171 GLU A N 1
ATOM 1380 C CA . GLU A 1 171 ? -40.949 0.556 21.040 1.00 51.44 171 GLU A CA 1
ATOM 1381 C C . GLU A 1 171 ? -39.719 1.479 21.023 1.00 51.44 171 GLU A C 1
ATOM 1383 O O . GLU A 1 171 ? -39.375 2.024 19.981 1.00 51.44 171 GLU A O 1
ATOM 1388 N N . VAL A 1 172 ? -38.989 1.601 22.137 1.00 52.62 172 VAL A N 1
ATOM 1389 C CA . VAL A 1 172 ? -37.727 2.363 22.189 1.00 52.62 172 VAL A CA 1
ATOM 1390 C C . VAL A 1 172 ? -36.595 1.629 21.469 1.00 52.62 172 VAL A C 1
ATOM 1392 O O . VAL A 1 172 ? -35.820 2.272 20.767 1.00 52.62 172 VAL A O 1
ATOM 1395 N N . ILE A 1 173 ? -36.517 0.296 21.576 1.00 54.41 173 ILE A N 1
ATOM 1396 C CA . ILE A 1 173 ? -35.572 -0.500 20.775 1.00 54.41 173 ILE A CA 1
ATOM 1397 C C . ILE A 1 173 ? -35.930 -0.388 19.287 1.00 54.41 173 ILE A C 1
ATOM 1399 O O . ILE A 1 173 ? -35.048 -0.119 18.483 1.00 54.41 173 ILE A O 1
ATOM 1403 N N . ALA A 1 174 ? -37.213 -0.477 18.925 1.00 52.03 174 ALA A N 1
ATOM 1404 C CA . ALA A 1 174 ? -37.668 -0.295 17.549 1.00 52.03 174 ALA A CA 1
ATOM 1405 C C . ALA A 1 174 ? -37.385 1.119 17.018 1.00 52.03 174 ALA A C 1
ATOM 1407 O O . ALA A 1 174 ? -36.932 1.244 15.889 1.00 52.03 174 ALA A O 1
ATOM 1408 N N . ARG A 1 175 ? -37.562 2.181 17.820 1.00 49.16 175 ARG A N 1
ATOM 1409 C CA . ARG A 1 175 ? -37.207 3.561 17.430 1.00 49.16 175 ARG A CA 1
ATOM 1410 C C . ARG A 1 175 ? -35.697 3.785 17.334 1.00 49.16 175 ARG A C 1
ATOM 1412 O O . ARG A 1 175 ? -35.257 4.489 16.435 1.00 49.16 175 ARG A O 1
ATOM 1419 N N . ALA A 1 176 ? -34.900 3.169 18.207 1.00 48.53 176 ALA A N 1
ATOM 1420 C CA . ALA A 1 176 ? -33.439 3.218 18.127 1.00 48.53 176 ALA A CA 1
ATOM 1421 C C . ALA A 1 176 ? -32.893 2.426 16.926 1.00 48.53 176 ALA A C 1
ATOM 1423 O O . ALA A 1 176 ? -31.874 2.819 16.364 1.00 48.53 176 ALA A O 1
ATOM 1424 N N . SER A 1 177 ? -33.580 1.353 16.518 1.00 49.78 177 SER A N 1
ATOM 1425 C CA . SER A 1 177 ? -33.323 0.610 15.278 1.00 49.78 177 SER A CA 1
ATOM 1426 C C . SER A 1 177 ? -33.894 1.295 14.028 1.00 49.78 177 SER A C 1
ATOM 1428 O O . SER A 1 177 ? -33.424 1.013 12.933 1.00 49.78 177 SER A O 1
ATOM 1430 N N . ALA A 1 178 ? -34.885 2.182 14.179 1.00 47.69 178 ALA A N 1
ATOM 1431 C CA . ALA A 1 178 ? -35.510 2.937 13.088 1.00 47.69 178 ALA A CA 1
ATOM 1432 C C . ALA A 1 178 ? -34.863 4.308 12.827 1.00 47.69 178 ALA A C 1
ATOM 1434 O O . ALA A 1 178 ? -35.124 4.916 11.791 1.00 47.69 178 ALA A O 1
ATOM 1435 N N . SER A 1 179 ? -34.014 4.818 13.728 1.00 47.22 179 SER A N 1
ATOM 1436 C CA . SER A 1 179 ? -33.194 5.989 13.415 1.00 47.22 179 SER A CA 1
ATOM 1437 C C . SER A 1 179 ? -32.093 5.563 12.438 1.00 47.22 179 SER A C 1
ATOM 1439 O O . SER A 1 179 ? -31.123 4.932 12.851 1.00 47.22 179 SER A O 1
ATOM 1441 N N . HIS A 1 180 ? -32.223 5.921 11.162 1.00 52.09 180 HIS A N 1
ATOM 1442 C CA . HIS A 1 180 ? -31.209 5.712 10.118 1.00 52.09 180 HIS A CA 1
ATOM 1443 C C . HIS A 1 180 ? -29.920 6.535 10.311 1.00 52.09 180 HIS A C 1
ATOM 1445 O O . HIS A 1 180 ? -29.078 6.582 9.417 1.00 52.09 180 HIS A O 1
ATOM 1451 N N . GLU A 1 181 ? -29.748 7.201 11.453 1.00 54.88 181 GLU A N 1
ATOM 1452 C CA . GLU A 1 181 ? -28.539 7.967 11.718 1.00 54.88 181 GLU A CA 1
ATOM 1453 C C . GLU A 1 181 ? -27.350 7.024 11.938 1.00 54.88 181 GLU A C 1
ATOM 1455 O O . GLU A 1 181 ? -27.421 6.141 12.803 1.00 54.88 181 GLU A O 1
ATOM 1460 N N . PRO A 1 182 ? -26.257 7.196 11.173 1.00 56.97 182 PRO A N 1
ATOM 1461 C CA . PRO A 1 182 ? -25.061 6.398 11.354 1.00 56.97 182 PRO A CA 1
ATOM 1462 C C . PRO A 1 182 ? -24.522 6.593 12.779 1.00 56.97 182 PRO A C 1
ATOM 1464 O O . PRO A 1 182 ? -24.620 7.688 13.344 1.00 56.97 182 PRO A O 1
ATOM 1467 N N . PRO A 1 183 ? -23.973 5.535 13.393 1.00 63.34 183 PRO A N 1
ATOM 1468 C CA . PRO A 1 183 ? -23.431 5.628 14.738 1.00 63.34 183 PRO A CA 1
ATOM 1469 C C . PRO A 1 183 ? -22.308 6.675 14.778 1.00 63.34 183 PRO A C 1
ATOM 1471 O O . PRO A 1 183 ? -21.461 6.736 13.887 1.00 63.34 183 PRO A O 1
ATOM 1474 N N . LYS A 1 184 ? -22.316 7.527 15.808 1.00 73.19 184 LYS A N 1
ATOM 1475 C CA . LYS A 1 184 ? -21.354 8.624 15.933 1.00 73.19 184 LYS A CA 1
ATOM 1476 C C . LYS A 1 184 ? -19.987 8.076 16.346 1.00 73.19 184 LYS A C 1
ATOM 1478 O O . LYS A 1 184 ? -19.872 7.394 17.364 1.00 73.19 184 LYS A O 1
ATOM 1483 N N . VAL A 1 185 ? -18.962 8.374 15.555 1.00 75.31 185 VAL A N 1
ATOM 1484 C CA . VAL A 1 185 ? -17.567 8.018 15.841 1.00 75.31 185 VAL A CA 1
ATOM 1485 C C . VAL A 1 185 ? -17.012 8.997 16.884 1.00 75.31 185 VAL A C 1
ATOM 1487 O O . VAL A 1 185 ? -17.032 10.207 16.665 1.00 75.31 185 VAL A O 1
ATOM 1490 N N . LEU A 1 186 ? -16.548 8.486 18.028 1.00 76.75 186 LEU A N 1
ATOM 1491 C CA . LEU A 1 186 ? -15.859 9.263 19.069 1.00 76.75 186 LEU A CA 1
ATOM 1492 C C . LEU A 1 186 ? -14.366 9.401 18.767 1.00 76.75 186 LEU A C 1
ATOM 1494 O O . LEU A 1 186 ? -13.794 10.470 18.977 1.00 76.75 186 LEU A O 1
ATOM 1498 N N . LYS A 1 187 ? -13.747 8.322 18.278 1.00 85.44 187 LYS A N 1
ATOM 1499 C CA . LYS A 1 187 ? -12.375 8.316 17.760 1.00 85.44 187 LYS A CA 1
ATOM 1500 C C . LYS A 1 187 ? -12.316 7.485 16.490 1.00 85.44 187 LYS A C 1
ATOM 1502 O O . LYS A 1 187 ? -12.839 6.370 16.479 1.00 85.44 187 LYS A O 1
ATOM 1507 N N . GLY A 1 188 ? -11.682 8.020 15.450 1.00 91.31 188 GLY A N 1
ATOM 1508 C CA . GLY A 1 188 ? -11.510 7.308 14.191 1.00 91.31 188 GLY A CA 1
ATOM 1509 C C . GLY A 1 188 ? -10.672 6.042 14.333 1.00 91.31 188 GLY A C 1
ATOM 1510 O O . GLY A 1 188 ? -9.974 5.828 15.329 1.00 91.31 188 GLY A O 1
ATOM 1511 N N . ALA A 1 189 ? -10.749 5.186 13.319 1.00 96.44 189 ALA A N 1
ATOM 1512 C CA . ALA A 1 189 ? -9.937 3.977 13.269 1.00 96.44 189 ALA A CA 1
ATOM 1513 C C . ALA A 1 189 ? -8.450 4.334 13.103 1.00 96.44 189 ALA A C 1
ATOM 1515 O O . ALA A 1 189 ? -8.100 5.282 12.393 1.00 96.44 189 ALA A O 1
ATOM 1516 N N . LEU A 1 190 ? -7.569 3.559 13.740 1.00 97.56 190 LEU A N 1
ATOM 1517 C CA . LEU A 1 190 ? -6.123 3.753 13.654 1.00 97.56 190 LEU A CA 1
ATOM 1518 C C . LEU A 1 190 ? -5.499 2.752 12.689 1.00 97.56 190 LEU A C 1
ATOM 1520 O O . LEU A 1 190 ? -5.816 1.558 12.725 1.00 97.56 190 LEU A O 1
ATOM 1524 N N . MET A 1 191 ? -4.549 3.221 11.886 1.00 97.69 191 MET A N 1
ATOM 1525 C CA . MET A 1 191 ? -3.722 2.367 11.042 1.00 97.69 191 MET A CA 1
ATOM 1526 C C . MET A 1 191 ? -2.238 2.516 11.341 1.00 97.69 191 MET A C 1
ATOM 1528 O O . MET A 1 191 ? -1.763 3.605 11.653 1.00 97.69 191 MET A O 1
ATOM 1532 N N . LEU A 1 192 ? -1.520 1.409 11.184 1.00 98.25 192 LEU A N 1
ATOM 1533 C CA . LEU A 1 192 ? -0.068 1.347 11.136 1.00 98.25 192 LEU A CA 1
ATOM 1534 C C . LEU A 1 192 ? 0.396 1.515 9.684 1.00 98.25 192 LEU A C 1
ATOM 1536 O O . LEU A 1 192 ? -0.095 0.834 8.778 1.00 98.25 192 LEU A O 1
ATOM 1540 N N . GLU A 1 193 ? 1.364 2.399 9.469 1.00 97.25 193 GLU A N 1
ATOM 1541 C CA . GLU A 1 193 ? 1.944 2.687 8.157 1.00 97.25 193 GLU A CA 1
ATOM 1542 C C . GLU A 1 193 ? 3.416 3.105 8.275 1.00 97.25 193 GLU A C 1
ATOM 1544 O O . GLU A 1 193 ? 3.828 3.618 9.311 1.00 97.25 193 GLU A O 1
ATOM 1549 N N . ALA A 1 194 ? 4.194 2.948 7.199 1.00 95.25 194 ALA A N 1
ATOM 1550 C CA . ALA A 1 194 ? 5.503 3.591 7.037 1.00 95.25 194 ALA A CA 1
ATOM 1551 C C . ALA A 1 194 ? 5.388 4.708 5.994 1.00 95.25 194 ALA A C 1
ATOM 1553 O O . ALA A 1 194 ? 5.055 4.423 4.843 1.00 95.25 194 ALA A O 1
ATOM 1554 N N . VAL A 1 195 ? 5.624 5.969 6.373 1.00 92.94 195 VAL A N 1
ATOM 1555 C CA . VAL A 1 195 ? 5.411 7.117 5.469 1.00 92.94 195 VAL A CA 1
ATOM 1556 C C . VAL A 1 195 ? 6.322 8.312 5.802 1.00 92.94 195 VAL A C 1
ATOM 1558 O O . VAL A 1 195 ? 6.762 8.477 6.938 1.00 92.94 195 VAL A O 1
ATOM 1561 N N . ASP A 1 196 ? 6.604 9.166 4.808 1.00 87.44 196 ASP A N 1
ATOM 1562 C CA . ASP A 1 196 ? 7.383 10.410 4.968 1.00 87.44 196 ASP A CA 1
ATOM 1563 C C . ASP A 1 196 ? 6.664 11.413 5.901 1.00 87.44 196 ASP A C 1
ATOM 1565 O O . ASP A 1 196 ? 7.273 11.993 6.797 1.00 87.44 196 ASP A O 1
ATOM 1569 N N . ASN A 1 197 ? 5.342 11.561 5.750 1.00 90.31 197 ASN A N 1
ATOM 1570 C CA . ASN A 1 197 ? 4.470 12.456 6.527 1.00 90.31 197 ASN A CA 1
ATOM 1571 C C . ASN A 1 197 ? 4.759 13.964 6.412 1.00 90.31 197 ASN A C 1
ATOM 1573 O O . ASN A 1 197 ? 4.110 14.751 7.096 1.00 90.31 197 ASN A O 1
ATOM 1577 N N . LYS A 1 198 ? 5.722 14.400 5.590 1.00 89.75 198 LYS A N 1
ATOM 1578 C CA . LYS A 1 198 ? 6.005 15.834 5.374 1.00 89.75 198 LYS A CA 1
ATOM 1579 C C . LYS A 1 198 ? 4.913 16.591 4.615 1.00 89.75 198 LYS A C 1
ATOM 1581 O O . LYS A 1 198 ? 4.913 17.816 4.622 1.00 89.75 198 LYS A O 1
ATOM 1586 N N . ASP A 1 199 ? 4.040 15.876 3.919 1.00 85.75 199 ASP A N 1
ATOM 1587 C CA . ASP A 1 199 ? 2.935 16.443 3.153 1.00 85.75 199 ASP A CA 1
ATOM 1588 C C . ASP A 1 199 ? 1.801 16.911 4.071 1.00 85.75 199 ASP A C 1
ATOM 1590 O O . ASP A 1 199 ? 1.386 18.062 4.000 1.00 85.75 199 ASP A O 1
ATOM 1594 N N . ILE A 1 200 ? 1.345 16.039 4.972 1.00 88.44 200 ILE A N 1
ATOM 1595 C CA . ILE A 1 200 ? 0.166 16.295 5.814 1.00 88.44 200 ILE A CA 1
ATOM 1596 C C . ILE A 1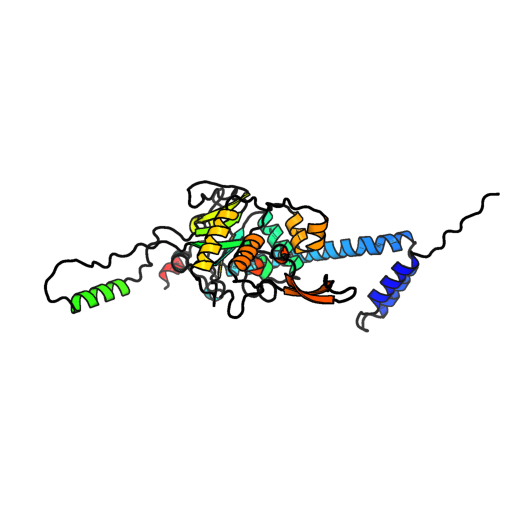 200 ? 0.552 16.769 7.219 1.00 88.44 200 ILE A C 1
ATOM 1598 O O . ILE A 1 200 ? -0.235 17.452 7.870 1.00 88.44 200 ILE A O 1
ATOM 1602 N N . ASN A 1 201 ? 1.740 16.401 7.717 1.00 92.12 201 ASN A N 1
ATOM 1603 C CA . ASN A 1 201 ? 2.095 16.523 9.136 1.00 92.12 201 ASN A CA 1
ATOM 1604 C C . ASN A 1 201 ? 1.033 15.872 10.040 1.00 92.12 201 ASN A C 1
ATOM 1606 O O . ASN A 1 201 ? 0.642 16.428 11.066 1.00 92.12 201 ASN A O 1
ATOM 1610 N N . CYS A 1 202 ? 0.534 14.695 9.642 1.00 92.75 202 CYS A N 1
ATOM 1611 C CA . CYS A 1 202 ? -0.506 13.993 10.384 1.00 92.75 202 CYS A CA 1
ATOM 1612 C C . CYS A 1 202 ? 0.049 13.593 11.759 1.00 92.75 202 CYS A C 1
ATOM 1614 O O . CYS A 1 202 ? 1.059 12.880 11.802 1.00 92.75 202 CYS A O 1
ATOM 1616 N N . PRO A 1 203 ? -0.569 14.025 12.872 1.00 93.12 203 PRO A N 1
ATOM 1617 C CA . PRO A 1 203 ? -0.162 13.582 14.194 1.00 93.12 203 PRO A CA 1
ATOM 1618 C C . PRO A 1 203 ? -0.483 12.097 14.359 1.00 93.12 203 PRO A C 1
ATOM 1620 O O . PRO A 1 203 ? -1.501 11.603 13.864 1.00 93.12 203 PRO A O 1
ATOM 1623 N N . ASP A 1 204 ? 0.385 11.392 15.069 1.00 92.50 204 ASP A N 1
ATOM 1624 C CA . ASP A 1 204 ? 0.131 10.025 15.494 1.00 92.50 204 ASP A CA 1
ATOM 1625 C C . ASP A 1 204 ? -0.939 9.973 16.603 1.00 92.50 204 ASP A C 1
ATOM 1627 O O . ASP A 1 204 ? -1.450 10.994 17.073 1.00 92.50 204 ASP A O 1
ATOM 1631 N N . TRP A 1 205 ? -1.272 8.766 17.058 1.00 86.00 205 TRP A N 1
ATOM 1632 C CA . TRP A 1 205 ? -2.231 8.543 18.147 1.00 86.00 205 TRP A CA 1
ATOM 1633 C C . TRP A 1 205 ? -1.842 9.190 19.490 1.00 86.00 205 TRP A C 1
ATOM 1635 O O . TRP A 1 205 ? -2.704 9.364 20.350 1.00 86.00 205 TRP A O 1
ATOM 1645 N N . GLN A 1 206 ? -0.572 9.568 19.671 1.00 87.69 206 GLN A N 1
ATOM 1646 C CA . GLN A 1 206 ? -0.063 10.289 20.842 1.00 87.69 206 GLN A CA 1
ATOM 1647 C C . GLN A 1 206 ? -0.045 11.814 20.640 1.00 87.69 206 GLN A C 1
ATOM 1649 O O . GLN A 1 206 ? 0.333 12.543 21.555 1.00 87.69 206 GLN A O 1
ATOM 1654 N N . GLY A 1 207 ? -0.439 12.310 19.463 1.00 89.50 207 GLY A N 1
ATOM 1655 C CA . GLY A 1 207 ? -0.410 13.732 19.116 1.00 89.50 207 GLY A CA 1
ATOM 1656 C C . GLY A 1 207 ? 0.939 14.233 18.586 1.00 89.50 207 GLY A C 1
ATOM 1657 O O . GLY A 1 207 ? 1.087 15.427 18.333 1.00 89.50 207 GLY A O 1
ATOM 1658 N N . ASN A 1 208 ? 1.917 13.349 18.398 1.00 92.19 208 ASN A N 1
ATOM 1659 C CA . ASN A 1 208 ? 3.249 13.679 17.907 1.00 92.19 208 ASN A CA 1
ATOM 1660 C C . ASN A 1 208 ? 3.309 13.545 16.385 1.00 92.19 208 ASN A C 1
ATOM 1662 O O . ASN A 1 208 ? 2.932 12.521 15.815 1.00 92.19 208 ASN A O 1
ATOM 1666 N N . VAL A 1 209 ? 3.871 14.546 15.714 1.00 93.75 209 VAL A N 1
ATOM 1667 C CA . VAL A 1 209 ? 4.165 14.449 14.283 1.00 93.75 209 VAL A CA 1
ATOM 1668 C C . VAL A 1 209 ? 5.524 13.783 14.115 1.00 93.75 209 VAL A C 1
ATOM 1670 O O . VAL A 1 209 ? 6.550 14.325 14.526 1.00 93.75 209 VAL A O 1
ATOM 1673 N N . ARG A 1 210 ? 5.533 12.591 13.515 1.00 92.69 210 ARG A N 1
ATOM 1674 C CA . ARG A 1 210 ? 6.764 11.904 13.115 1.00 92.69 210 ARG A CA 1
ATOM 1675 C C . ARG A 1 210 ? 6.912 11.951 11.609 1.00 92.69 210 ARG A C 1
ATOM 1677 O O . ARG A 1 210 ? 5.935 11.800 10.877 1.00 92.69 210 ARG A O 1
ATOM 1684 N N . HIS A 1 211 ? 8.145 12.126 11.161 1.00 93.88 211 HIS A N 1
ATOM 1685 C CA . HIS A 1 211 ? 8.493 12.061 9.752 1.00 93.88 211 HIS A CA 1
ATOM 1686 C C . HIS A 1 211 ? 9.236 10.773 9.460 1.00 93.88 211 HIS A C 1
ATOM 1688 O O . HIS A 1 211 ? 9.909 10.230 10.338 1.00 93.88 211 HIS A O 1
ATOM 1694 N N . ASP A 1 212 ? 9.152 10.330 8.210 1.00 92.69 212 ASP A N 1
ATOM 1695 C CA . ASP A 1 212 ? 10.072 9.347 7.646 1.00 92.69 212 ASP A CA 1
ATOM 1696 C C . ASP A 1 212 ? 10.171 8.051 8.445 1.00 92.69 212 ASP A C 1
ATOM 1698 O O . ASP A 1 212 ? 11.251 7.477 8.602 1.00 92.69 212 ASP A O 1
ATOM 1702 N N . SER A 1 213 ? 9.044 7.615 8.991 1.00 94.94 213 SER A N 1
ATOM 1703 C CA . SER A 1 213 ? 9.019 6.539 9.965 1.00 94.94 213 SER A CA 1
ATOM 1704 C C . SER A 1 213 ? 7.723 5.753 9.921 1.00 94.94 213 SER A C 1
ATOM 1706 O O . SER A 1 213 ? 6.718 6.155 9.325 1.00 94.94 213 SER A O 1
ATOM 1708 N N . VAL A 1 214 ? 7.783 4.596 10.563 1.00 96.12 214 VAL A N 1
ATOM 1709 C CA . VAL A 1 214 ? 6.613 3.819 10.927 1.00 96.12 214 VAL A CA 1
ATOM 1710 C C . VAL A 1 214 ? 5.862 4.538 12.044 1.00 96.12 214 VAL A C 1
ATOM 1712 O O . VAL A 1 214 ? 6.448 4.925 13.058 1.00 96.12 214 VAL A O 1
ATOM 1715 N N . GLN A 1 215 ? 4.558 4.703 11.872 1.00 96.62 215 GLN A N 1
ATOM 1716 C CA . GLN A 1 215 ? 3.692 5.393 12.820 1.00 96.62 215 GLN A CA 1
ATOM 1717 C C . GLN A 1 215 ? 2.286 4.803 12.831 1.00 96.62 215 GLN A C 1
ATOM 1719 O O . GLN A 1 215 ? 1.884 4.097 11.906 1.00 96.62 215 GLN A O 1
ATOM 1724 N N . VAL A 1 216 ? 1.544 5.119 13.893 1.00 97.44 216 VAL A N 1
ATOM 1725 C CA . VAL A 1 216 ? 0.131 4.770 14.033 1.00 97.44 216 VAL A CA 1
ATOM 1726 C C . VAL A 1 216 ? -0.687 6.055 14.037 1.00 97.44 216 VAL A C 1
ATOM 1728 O O . VAL A 1 216 ? -0.539 6.880 14.938 1.00 97.44 216 VAL A O 1
ATOM 1731 N N . VAL A 1 217 ? -1.529 6.233 13.024 1.00 96.62 217 VAL A N 1
ATOM 1732 C CA . VAL A 1 217 ? -2.301 7.463 12.791 1.00 96.62 217 VAL A CA 1
ATOM 1733 C C . VAL A 1 217 ? -3.782 7.154 12.633 1.00 96.62 217 VAL A C 1
ATOM 1735 O O . VAL A 1 217 ? -4.166 6.045 12.263 1.00 96.62 217 VAL A O 1
ATOM 1738 N N . GLU A 1 218 ? -4.619 8.157 12.875 1.00 95.88 218 GLU A N 1
ATOM 1739 C CA . GLU A 1 218 ? -6.040 8.086 12.546 1.00 95.88 218 GLU A CA 1
ATOM 1740 C C . GLU A 1 218 ? -6.228 8.129 11.024 1.00 95.88 218 GLU A C 1
ATOM 1742 O O . GLU A 1 218 ? -5.722 9.030 10.347 1.00 95.88 218 GLU A O 1
ATOM 1747 N N . ILE A 1 219 ? -6.956 7.153 10.476 1.00 95.94 219 ILE A N 1
ATOM 1748 C CA . ILE A 1 219 ? -7.080 6.972 9.023 1.00 95.94 219 ILE A CA 1
ATOM 1749 C C . ILE A 1 219 ? -7.759 8.179 8.381 1.00 95.94 219 ILE A C 1
ATOM 1751 O O . ILE A 1 219 ? -7.309 8.635 7.335 1.00 95.94 219 ILE A O 1
ATOM 1755 N N . SER A 1 220 ? -8.796 8.726 9.018 1.00 92.75 220 SER A N 1
ATOM 1756 C CA . SER A 1 220 ? -9.524 9.904 8.537 1.00 92.75 220 SER A CA 1
ATOM 1757 C C . SER A 1 220 ? -8.587 11.109 8.345 1.00 92.75 220 SER A C 1
ATOM 1759 O O . SER A 1 220 ? -8.562 11.719 7.276 1.00 92.75 220 SER A O 1
ATOM 1761 N N . LYS A 1 221 ? -7.737 11.400 9.337 1.00 92.06 221 LYS A N 1
ATOM 1762 C CA . LYS A 1 221 ? -6.757 12.497 9.292 1.00 92.06 221 LYS A CA 1
ATOM 1763 C C . LYS A 1 221 ? -5.706 12.296 8.207 1.00 92.06 221 LYS A C 1
ATOM 1765 O O . LYS A 1 221 ? -5.303 13.263 7.566 1.00 92.06 221 LYS A O 1
ATOM 1770 N N . ARG A 1 222 ? -5.268 11.052 7.986 1.00 93.75 222 ARG A N 1
ATOM 1771 C CA . ARG A 1 222 ? -4.312 10.733 6.920 1.00 93.75 222 ARG A CA 1
ATOM 1772 C C . ARG A 1 222 ? -4.953 10.806 5.539 1.00 93.75 222 ARG A C 1
ATOM 1774 O O . ARG A 1 222 ? -4.422 11.478 4.662 1.00 93.75 222 ARG A O 1
ATOM 1781 N N . ALA A 1 223 ? -6.049 10.086 5.326 1.00 91.81 223 ALA A N 1
ATOM 1782 C CA . ALA A 1 223 ? -6.670 9.948 4.017 1.00 91.81 223 ALA A CA 1
ATOM 1783 C C . ALA A 1 223 ? -7.163 11.306 3.507 1.00 91.81 223 ALA A C 1
ATOM 1785 O O . ALA A 1 223 ? -6.869 11.670 2.375 1.00 91.81 223 ALA A O 1
ATOM 1786 N N . PHE A 1 224 ? -7.818 12.097 4.359 1.00 91.31 224 PHE A N 1
ATOM 1787 C CA . PHE A 1 224 ? -8.377 13.401 3.988 1.00 91.31 224 PHE A CA 1
ATOM 1788 C C . PHE A 1 224 ? -7.443 14.582 4.291 1.00 91.31 224 PHE A C 1
ATOM 1790 O O . PHE A 1 224 ? -7.877 15.732 4.286 1.00 91.31 224 PHE A O 1
ATOM 1797 N N . GLY A 1 225 ? -6.160 14.311 4.548 1.00 89.00 225 GLY A N 1
ATOM 1798 C CA . GLY A 1 225 ? -5.147 15.340 4.750 1.00 89.00 225 GLY A CA 1
ATOM 1799 C C . GLY A 1 225 ? -4.863 16.146 3.479 1.00 89.00 225 GLY A C 1
ATOM 1800 O O . GLY A 1 225 ? -4.885 15.620 2.359 1.00 89.00 225 GLY A O 1
ATOM 1801 N N . SER A 1 226 ? -4.561 17.431 3.660 1.00 88.81 226 SER A N 1
ATOM 1802 C CA . SER A 1 226 ? -4.257 18.364 2.575 1.00 88.81 226 SER A CA 1
ATOM 1803 C C . SER A 1 226 ? -2.997 19.179 2.848 1.00 88.81 226 SER A C 1
ATOM 1805 O O . SER A 1 226 ? -2.750 19.578 3.985 1.00 88.81 226 SER A O 1
ATOM 1807 N N . GLN A 1 227 ? -2.264 19.497 1.783 1.00 87.00 227 GLN A N 1
ATOM 1808 C CA . GLN A 1 227 ? -1.127 20.412 1.775 1.00 87.00 227 GLN A CA 1
ATOM 1809 C C . GLN A 1 227 ? -1.450 21.580 0.843 1.00 87.00 227 GLN A C 1
ATOM 1811 O O . GLN A 1 227 ? -1.783 21.350 -0.319 1.00 87.00 227 GLN A O 1
ATOM 1816 N N . ASP A 1 228 ? -1.365 22.818 1.334 1.00 86.69 228 ASP A N 1
ATOM 1817 C CA . ASP A 1 228 ? -1.666 24.032 0.554 1.00 86.69 228 ASP A CA 1
ATOM 1818 C C . ASP A 1 228 ? -3.032 23.957 -0.167 1.00 86.69 228 ASP A C 1
ATOM 1820 O O . ASP A 1 228 ? -3.129 24.168 -1.378 1.00 86.69 228 ASP A O 1
ATOM 1824 N N . ASP A 1 229 ? -4.078 23.561 0.570 1.00 83.56 229 ASP A N 1
ATOM 1825 C CA . ASP A 1 229 ? -5.454 23.334 0.085 1.00 83.56 229 ASP A CA 1
ATOM 1826 C C . ASP A 1 229 ? -5.606 22.255 -1.003 1.00 83.56 229 ASP A C 1
ATOM 1828 O O . ASP A 1 229 ? -6.665 22.109 -1.619 1.00 83.56 229 ASP A O 1
ATOM 1832 N N . ARG A 1 230 ? -4.564 21.452 -1.247 1.00 85.25 230 ARG A N 1
ATOM 1833 C CA . ARG A 1 230 ? -4.606 20.324 -2.182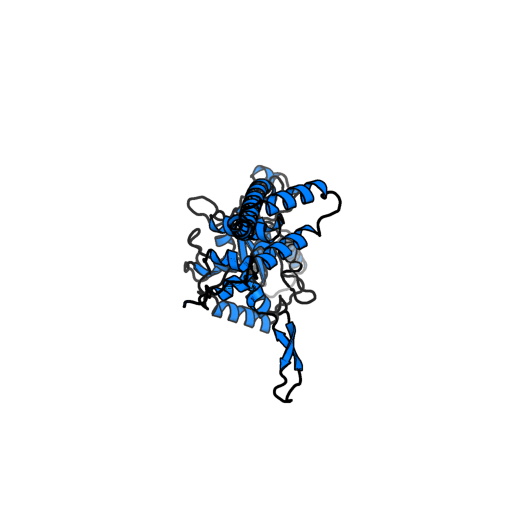 1.00 85.25 230 ARG A CA 1
ATOM 1834 C C . ARG A 1 230 ? -4.652 19.007 -1.421 1.00 85.25 230 ARG A C 1
ATOM 1836 O O . ARG A 1 230 ? -3.846 18.810 -0.514 1.00 85.25 230 ARG A O 1
ATOM 1843 N N . PRO A 1 231 ? -5.532 18.067 -1.801 1.00 88.75 231 PRO A N 1
ATOM 1844 C CA . PRO A 1 231 ? -5.546 16.752 -1.181 1.00 88.75 231 PRO A CA 1
ATOM 1845 C C . PRO A 1 231 ? -4.219 16.032 -1.448 1.00 88.75 231 PRO A C 1
ATOM 1847 O O . PRO A 1 231 ? -3.695 16.046 -2.567 1.00 88.75 231 PRO A O 1
ATOM 1850 N N . CYS A 1 232 ? -3.677 15.383 -0.421 1.00 90.75 232 CYS A N 1
ATOM 1851 C CA . CYS A 1 232 ? -2.432 14.619 -0.525 1.00 90.75 232 CYS A CA 1
ATOM 1852 C C . CYS A 1 232 ? -2.640 13.238 -1.166 1.00 90.75 232 CYS A C 1
ATOM 1854 O O . CYS A 1 232 ? -1.685 12.633 -1.664 1.00 90.75 232 CYS A O 1
ATOM 1856 N N . TYR A 1 233 ? -3.895 12.785 -1.257 1.00 91.38 233 TYR A N 1
ATOM 1857 C CA . TYR A 1 233 ? -4.287 11.535 -1.900 1.00 91.38 233 TYR A CA 1
ATOM 1858 C C . TYR A 1 233 ? -5.411 11.737 -2.925 1.00 91.38 233 TYR A C 1
ATOM 1860 O O . TYR A 1 233 ? -6.329 12.524 -2.718 1.00 91.38 233 TYR A O 1
ATOM 1868 N N . HIS A 1 234 ? -5.340 11.007 -4.041 1.00 87.19 234 HIS A N 1
ATOM 1869 C CA . HIS A 1 234 ? -6.365 11.018 -5.095 1.00 87.19 234 HIS A CA 1
ATOM 1870 C C . HIS A 1 234 ? -7.328 9.833 -5.018 1.00 87.19 234 HIS A C 1
ATOM 1872 O O . HIS A 1 234 ? -8.454 9.933 -5.489 1.00 87.19 234 HIS A O 1
ATOM 1878 N N . ARG A 1 235 ? -6.880 8.697 -4.475 1.00 90.69 235 ARG A N 1
ATOM 1879 C CA . ARG A 1 235 ? -7.657 7.452 -4.440 1.00 90.69 235 ARG A CA 1
ATOM 1880 C C . ARG A 1 235 ? -7.483 6.778 -3.099 1.00 90.69 235 ARG A C 1
ATOM 1882 O O . ARG A 1 235 ? -6.365 6.743 -2.573 1.00 90.69 235 ARG A O 1
ATOM 1889 N N . PHE A 1 236 ? -8.576 6.222 -2.604 1.00 93.38 236 PHE A N 1
ATOM 1890 C CA . PHE A 1 236 ? -8.654 5.612 -1.293 1.00 93.38 236 PHE A CA 1
ATOM 1891 C C . PHE A 1 236 ? -9.567 4.394 -1.349 1.00 93.38 236 PHE A C 1
ATOM 1893 O O . PHE A 1 236 ? -10.670 4.447 -1.891 1.00 93.38 236 PHE A O 1
ATOM 1900 N N . ALA A 1 237 ? -9.082 3.273 -0.836 1.00 95.44 237 ALA A N 1
ATOM 1901 C CA . ALA A 1 237 ? -9.868 2.060 -0.736 1.00 95.44 237 ALA A CA 1
ATOM 1902 C C . ALA A 1 237 ? -9.476 1.267 0.502 1.00 95.44 237 ALA A C 1
ATOM 1904 O O . ALA A 1 237 ? -8.365 1.390 1.020 1.00 95.44 237 ALA A O 1
ATOM 1905 N N . VAL A 1 238 ? -10.387 0.410 0.940 1.00 96.69 238 VAL A N 1
ATOM 1906 C CA . VAL A 1 238 ? -10.155 -0.525 2.035 1.00 96.69 238 VAL A CA 1
ATOM 1907 C C . VAL A 1 238 ? -10.458 -1.936 1.555 1.00 96.69 238 VAL A C 1
ATOM 1909 O O . VAL A 1 238 ? -11.360 -2.151 0.743 1.00 96.69 238 VAL A O 1
ATOM 1912 N N . ARG A 1 239 ? -9.712 -2.918 2.059 1.00 96.56 239 ARG A N 1
ATOM 1913 C CA . ARG A 1 239 ? -10.014 -4.338 1.862 1.00 96.56 239 ARG A CA 1
ATOM 1914 C C . ARG A 1 239 ? -10.079 -5.060 3.193 1.00 96.56 239 ARG A C 1
ATOM 1916 O O . ARG A 1 239 ? -9.172 -4.951 4.013 1.00 96.56 239 ARG A O 1
ATOM 1923 N N . ARG A 1 240 ? -11.138 -5.849 3.371 1.00 96.00 240 ARG A N 1
ATOM 1924 C CA . ARG A 1 240 ? -11.335 -6.636 4.587 1.00 96.00 240 ARG A CA 1
ATOM 1925 C C . ARG A 1 240 ? -10.493 -7.901 4.582 1.00 96.00 240 ARG A C 1
ATOM 1927 O O . ARG A 1 240 ? -10.518 -8.644 3.602 1.00 96.00 240 ARG A O 1
ATOM 1934 N N . LEU A 1 241 ? -9.843 -8.195 5.701 1.00 95.31 241 LEU A N 1
ATOM 1935 C CA . LEU A 1 241 ? -9.232 -9.502 5.914 1.00 95.31 241 LEU A CA 1
ATOM 1936 C C . LEU A 1 241 ? -10.328 -10.557 6.156 1.00 95.31 241 LEU A C 1
ATOM 1938 O O . LEU A 1 241 ? -11.167 -10.418 7.046 1.00 95.31 241 LEU A O 1
ATOM 1942 N N . GLN A 1 242 ? -10.353 -11.604 5.333 1.00 94.56 242 GLN A N 1
ATOM 1943 C CA . GLN A 1 242 ? -11.361 -12.666 5.354 1.00 94.56 242 GLN A CA 1
ATOM 1944 C C . GLN A 1 242 ? -10.766 -13.989 5.825 1.00 94.56 242 GLN A C 1
ATOM 1946 O O . GLN A 1 242 ? -9.599 -14.279 5.573 1.00 94.56 242 GLN A O 1
ATOM 1951 N N . GLY A 1 243 ? -11.588 -14.794 6.506 1.00 92.44 243 GLY A N 1
ATOM 1952 C CA . GLY A 1 243 ? -11.209 -16.134 6.970 1.00 92.44 243 GLY A CA 1
ATOM 1953 C C . GLY A 1 243 ? -10.091 -16.160 8.016 1.00 92.44 243 GLY A C 1
ATOM 1954 O O . GLY A 1 243 ? -9.550 -17.222 8.306 1.00 92.44 243 GLY A O 1
ATOM 1955 N N . PHE A 1 244 ? -9.748 -15.004 8.590 1.00 94.94 244 PHE A N 1
ATOM 1956 C CA . PHE A 1 244 ? -8.740 -14.866 9.632 1.00 94.94 244 PHE A CA 1
ATOM 1957 C C . PHE A 1 244 ? -9.387 -14.554 10.979 1.00 94.94 244 PHE A C 1
ATOM 1959 O O . PHE A 1 244 ? -10.238 -13.670 11.086 1.00 94.94 244 PHE A O 1
ATOM 1966 N N . GLU A 1 245 ? -8.948 -15.262 12.015 1.00 93.56 245 GLU A N 1
ATOM 1967 C CA . GLU A 1 245 ? -9.415 -15.071 13.383 1.00 93.56 245 GLU A CA 1
ATOM 1968 C C . GLU A 1 245 ? -8.326 -14.431 14.248 1.00 93.56 245 GLU A C 1
ATOM 1970 O O . GLU A 1 245 ? -7.197 -14.930 14.336 1.00 93.56 245 GLU A O 1
ATOM 1975 N N . TRP A 1 246 ? -8.688 -13.349 14.933 1.00 93.69 246 TRP A N 1
ATOM 1976 C CA . TRP A 1 246 ? -7.836 -12.697 15.922 1.00 93.69 246 TRP A CA 1
ATOM 1977 C C . TRP A 1 246 ? -7.917 -13.410 17.271 1.00 93.69 246 TRP A C 1
ATOM 1979 O O . TRP A 1 246 ? -8.741 -13.075 18.123 1.00 93.69 246 TRP A O 1
ATOM 1989 N N . THR A 1 247 ? -7.030 -14.384 17.469 1.00 95.31 247 THR A N 1
ATOM 1990 C CA . THR A 1 247 ? -6.806 -15.005 18.779 1.00 95.31 247 THR A CA 1
ATOM 1991 C C . THR A 1 247 ? -6.062 -14.041 19.718 1.00 95.31 247 THR A C 1
ATOM 1993 O O . THR A 1 247 ? -5.395 -13.116 19.238 1.00 95.31 247 THR A O 1
ATOM 1996 N N . PRO A 1 248 ? -6.126 -14.240 21.049 1.00 96.12 248 PRO A N 1
ATOM 1997 C CA . PRO A 1 248 ? -5.335 -13.456 22.000 1.00 96.12 248 PRO A CA 1
ATOM 1998 C C . PRO A 1 248 ? -3.841 -13.428 21.647 1.00 96.12 248 PRO A C 1
ATOM 2000 O O . PRO A 1 248 ? -3.266 -12.349 21.539 1.00 96.12 248 PRO A O 1
ATOM 2003 N N . ASP A 1 249 ? -3.258 -14.585 21.323 1.00 95.62 249 ASP A N 1
ATOM 2004 C CA . ASP A 1 249 ? -1.845 -14.698 20.940 1.00 95.62 249 ASP A CA 1
ATOM 2005 C C . ASP A 1 249 ? -1.497 -13.856 19.704 1.00 95.62 249 ASP A C 1
ATOM 2007 O O . ASP A 1 249 ? -0.463 -13.191 19.668 1.00 95.62 249 ASP A O 1
ATOM 2011 N N . ARG A 1 250 ? -2.368 -13.845 18.686 1.00 95.19 250 ARG A N 1
ATOM 2012 C CA . ARG A 1 250 ? -2.171 -13.048 17.464 1.00 95.19 250 ARG A CA 1
ATOM 2013 C C . ARG A 1 250 ? -2.288 -11.553 17.730 1.00 95.19 250 ARG A C 1
ATOM 2015 O O . ARG A 1 250 ? -1.543 -10.772 17.146 1.00 95.19 250 ARG A O 1
ATOM 2022 N N . ARG A 1 251 ? -3.191 -11.141 18.622 1.00 95.50 251 ARG A N 1
ATOM 2023 C CA . ARG A 1 251 ? -3.285 -9.740 19.058 1.00 95.50 251 ARG A CA 1
ATOM 2024 C C . ARG A 1 251 ? -2.056 -9.315 19.849 1.00 95.50 251 ARG A C 1
ATOM 2026 O O . ARG A 1 251 ? -1.578 -8.200 19.673 1.00 95.50 251 ARG A O 1
ATOM 2033 N N . ASP A 1 252 ? -1.506 -10.202 20.668 1.00 95.75 252 ASP A N 1
ATOM 2034 C CA . ASP A 1 252 ? -0.259 -9.932 21.378 1.00 95.75 252 ASP A CA 1
ATOM 2035 C C . ASP A 1 252 ? 0.936 -9.858 20.423 1.00 95.75 252 ASP A C 1
ATOM 2037 O O . ASP A 1 252 ? 1.808 -9.013 20.608 1.00 95.75 252 ASP A O 1
ATOM 2041 N N . GLN A 1 253 ? 0.963 -10.681 19.369 1.00 95.81 253 GLN A N 1
ATOM 2042 C CA . GLN A 1 253 ? 1.943 -10.559 18.283 1.00 95.81 253 GLN A CA 1
ATOM 2043 C C . GLN A 1 253 ? 1.800 -9.234 17.531 1.00 95.81 253 GLN A C 1
ATOM 2045 O O . GLN A 1 253 ? 2.808 -8.587 17.272 1.00 95.81 253 GLN A O 1
ATOM 2050 N N . LEU A 1 254 ? 0.571 -8.804 17.223 1.00 96.06 254 LEU A N 1
ATOM 2051 C CA . LEU A 1 254 ? 0.307 -7.504 16.602 1.00 96.06 254 LEU A CA 1
ATOM 2052 C C . LEU A 1 254 ? 0.838 -6.358 17.472 1.00 96.06 254 LEU A C 1
ATOM 2054 O O . LEU A 1 254 ? 1.544 -5.493 16.964 1.00 96.06 254 LEU A O 1
ATOM 2058 N N . ARG A 1 255 ? 0.549 -6.368 18.779 1.00 95.81 255 ARG A N 1
ATOM 2059 C CA . ARG A 1 255 ? 1.034 -5.342 19.720 1.00 95.81 255 ARG A CA 1
ATOM 2060 C C . ARG A 1 255 ? 2.556 -5.292 19.773 1.00 95.81 255 ARG A C 1
ATOM 2062 O O . ARG A 1 255 ? 3.121 -4.227 19.573 1.00 95.81 255 ARG A O 1
ATOM 2069 N N . ARG A 1 256 ? 3.212 -6.445 19.947 1.00 96.88 256 ARG A N 1
ATOM 2070 C CA . ARG A 1 256 ? 4.682 -6.524 19.933 1.00 96.88 256 ARG A CA 1
ATOM 2071 C C . ARG A 1 256 ? 5.262 -6.014 18.620 1.00 96.88 256 ARG A C 1
ATOM 2073 O O . ARG A 1 256 ? 6.212 -5.248 18.642 1.00 96.88 256 ARG A O 1
ATOM 2080 N N . PHE A 1 257 ? 4.660 -6.384 17.491 1.00 96.19 257 PHE A N 1
ATOM 2081 C CA . PHE A 1 257 ? 5.105 -5.911 16.185 1.00 96.19 257 PHE A CA 1
ATOM 2082 C C . PHE A 1 257 ? 5.002 -4.384 16.077 1.00 96.19 257 PHE A C 1
ATOM 2084 O O . PHE A 1 257 ? 5.940 -3.743 15.609 1.00 96.19 257 PHE A O 1
ATOM 2091 N N . ILE A 1 258 ? 3.895 -3.792 16.538 1.00 95.56 258 ILE A N 1
ATOM 2092 C CA . ILE A 1 258 ? 3.723 -2.333 16.589 1.00 95.56 258 ILE A CA 1
ATOM 2093 C C . ILE A 1 258 ? 4.803 -1.704 17.475 1.00 95.56 258 ILE A C 1
ATOM 2095 O O . ILE A 1 258 ? 5.479 -0.785 17.024 1.00 95.56 258 ILE A O 1
ATOM 2099 N N . ASP A 1 259 ? 5.003 -2.212 18.691 1.00 94.81 259 ASP A N 1
ATOM 2100 C CA . ASP A 1 259 ? 5.985 -1.675 19.641 1.00 94.81 259 ASP A CA 1
ATOM 2101 C C . ASP A 1 259 ? 7.427 -1.764 19.110 1.00 94.81 259 ASP A C 1
ATOM 2103 O O . ASP A 1 259 ? 8.233 -0.866 19.344 1.00 94.81 259 ASP A O 1
ATOM 2107 N N . GLU A 1 260 ? 7.750 -2.824 18.364 1.00 94.44 260 GLU A N 1
ATOM 2108 C CA . GLU A 1 260 ? 9.062 -3.030 17.740 1.00 94.44 260 GLU A CA 1
ATOM 2109 C C . GLU A 1 260 ? 9.310 -2.103 16.543 1.00 94.44 260 GLU A C 1
ATOM 2111 O O . GLU A 1 260 ? 10.448 -1.686 16.319 1.00 94.44 260 GLU A O 1
ATOM 2116 N N . HIS A 1 261 ? 8.270 -1.802 15.758 1.00 94.25 261 HIS A N 1
ATOM 2117 C CA . HIS A 1 261 ? 8.429 -1.111 14.477 1.00 94.25 261 HIS A CA 1
ATOM 2118 C C . HIS A 1 261 ? 8.075 0.373 14.547 1.00 94.25 261 HIS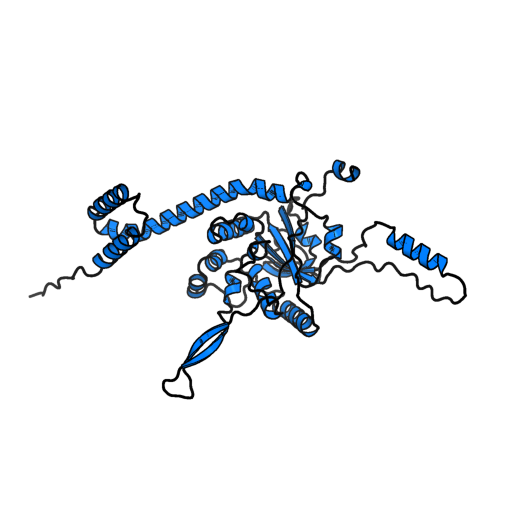 A C 1
ATOM 2120 O O . HIS A 1 261 ? 8.609 1.136 13.753 1.00 94.25 261 HIS A O 1
ATOM 2126 N N . VAL A 1 262 ? 7.213 0.843 15.454 1.00 94.81 262 VAL A N 1
ATOM 2127 C CA . VAL A 1 262 ? 6.890 2.279 15.547 1.00 94.81 262 VAL A CA 1
ATOM 2128 C C . VAL A 1 262 ? 8.154 3.099 15.823 1.00 94.81 262 VAL A C 1
ATOM 2130 O O . VAL A 1 262 ? 8.912 2.836 16.750 1.00 94.81 262 VAL A O 1
ATOM 2133 N N . GLY A 1 263 ? 8.383 4.126 15.002 1.00 92.56 263 GLY A N 1
ATOM 2134 C CA . GLY A 1 263 ? 9.605 4.932 15.014 1.00 92.56 263 GLY A CA 1
ATOM 2135 C C . GLY A 1 263 ? 10.743 4.376 14.153 1.00 92.56 263 GLY A C 1
ATOM 2136 O O . GLY A 1 263 ? 11.711 5.097 13.908 1.00 92.56 263 GLY A O 1
ATOM 2137 N N . GLN A 1 264 ? 10.625 3.151 13.631 1.00 93.19 264 GLN A N 1
ATOM 2138 C CA . GLN A 1 264 ? 11.556 2.612 12.644 1.00 93.19 264 GLN A CA 1
ATOM 2139 C C . GLN A 1 264 ? 11.593 3.511 11.405 1.00 93.19 264 GLN A C 1
ATOM 2141 O O . GLN A 1 264 ? 10.561 3.999 10.944 1.00 93.19 264 GLN A O 1
ATOM 2146 N N . THR A 1 265 ? 12.787 3.734 10.856 1.00 92.50 265 THR A N 1
ATOM 2147 C CA . THR A 1 265 ? 12.982 4.599 9.690 1.00 92.50 265 THR A CA 1
ATOM 2148 C C . THR A 1 265 ? 12.351 3.992 8.438 1.00 92.50 265 THR A C 1
ATOM 2150 O O . THR A 1 265 ? 12.502 2.806 8.151 1.00 92.50 265 THR A O 1
ATOM 2153 N N . MET A 1 266 ? 11.662 4.821 7.659 1.00 89.38 266 MET A N 1
ATOM 2154 C CA . MET A 1 266 ? 11.126 4.413 6.367 1.00 89.38 266 MET A CA 1
ATOM 2155 C C . MET A 1 266 ? 12.240 4.330 5.314 1.00 89.38 266 MET A C 1
ATOM 2157 O O . MET A 1 266 ? 13.028 5.267 5.167 1.00 89.38 266 MET A O 1
ATOM 2161 N N . ASP A 1 267 ? 12.249 3.259 4.516 1.00 84.19 267 ASP A N 1
ATOM 2162 C CA . ASP A 1 267 ? 13.100 3.156 3.326 1.00 84.19 267 ASP A CA 1
ATOM 2163 C C . ASP A 1 267 ? 12.611 4.141 2.249 1.00 84.19 267 ASP A C 1
ATOM 2165 O O . ASP A 1 267 ? 11.567 3.959 1.615 1.00 84.19 267 ASP A O 1
ATOM 2169 N N . LYS A 1 268 ? 13.375 5.217 2.046 1.00 76.31 268 LYS A N 1
ATOM 2170 C CA . LYS A 1 268 ? 13.119 6.230 1.003 1.00 76.31 268 LYS A CA 1
ATOM 2171 C C . LYS A 1 268 ? 13.956 6.023 -0.241 1.00 76.31 268 LYS A C 1
ATOM 2173 O O . LYS A 1 268 ? 13.915 6.842 -1.165 1.00 76.31 268 LYS A O 1
ATOM 2178 N N . SER A 1 269 ? 14.811 5.012 -0.226 1.00 71.38 269 SER A N 1
ATOM 2179 C CA . SER A 1 269 ? 15.818 4.839 -1.241 1.00 71.38 269 SER A CA 1
ATOM 2180 C C . SER A 1 269 ? 15.126 4.654 -2.587 1.00 71.38 269 SER A C 1
ATOM 2182 O O . SER A 1 269 ? 14.321 3.738 -2.751 1.00 71.38 269 SER A O 1
ATOM 2184 N N . PRO A 1 270 ? 15.465 5.442 -3.624 1.00 67.81 270 PRO A N 1
ATOM 2185 C CA . PRO A 1 270 ? 15.024 5.142 -4.986 1.00 67.81 270 PRO A CA 1
ATOM 2186 C C . PRO A 1 270 ? 15.450 3.735 -5.429 1.00 67.81 270 PRO A C 1
ATOM 2188 O O . PRO A 1 270 ? 14.891 3.176 -6.369 1.00 67.81 270 PRO A O 1
ATOM 2191 N N . LYS A 1 271 ? 16.435 3.148 -4.734 1.00 70.25 271 LYS A N 1
ATOM 2192 C CA . LYS A 1 271 ? 16.897 1.777 -4.921 1.00 70.25 271 LYS A CA 1
ATOM 2193 C C . LYS A 1 271 ? 15.870 0.739 -4.448 1.00 70.25 271 LYS A C 1
ATOM 2195 O O . LYS A 1 271 ? 15.961 -0.386 -4.916 1.00 70.25 271 LYS A O 1
ATOM 2200 N N . LEU A 1 272 ? 14.859 1.093 -3.651 1.00 72.19 272 LEU A N 1
ATOM 2201 C CA . LEU A 1 272 ? 13.701 0.228 -3.382 1.00 72.19 272 LEU A CA 1
ATOM 2202 C C . LEU A 1 272 ? 13.026 -0.217 -4.692 1.00 72.19 272 LEU A C 1
ATOM 2204 O O . LEU A 1 272 ? 12.566 -1.345 -4.821 1.00 72.19 272 LEU A O 1
ATOM 2208 N N . MET A 1 273 ? 13.063 0.626 -5.729 1.00 74.69 273 MET A N 1
ATOM 2209 C CA . MET A 1 273 ? 12.577 0.252 -7.061 1.00 74.69 273 MET A CA 1
ATOM 2210 C C . MET A 1 273 ? 13.412 -0.881 -7.683 1.00 74.69 273 MET A C 1
ATOM 2212 O O . MET A 1 273 ? 12.887 -1.697 -8.436 1.00 74.69 273 MET A O 1
ATOM 2216 N N . ILE A 1 274 ? 14.710 -0.954 -7.358 1.00 71.69 274 ILE A N 1
ATOM 2217 C CA . ILE A 1 274 ? 15.585 -2.074 -7.730 1.00 71.69 274 ILE A CA 1
ATOM 2218 C C .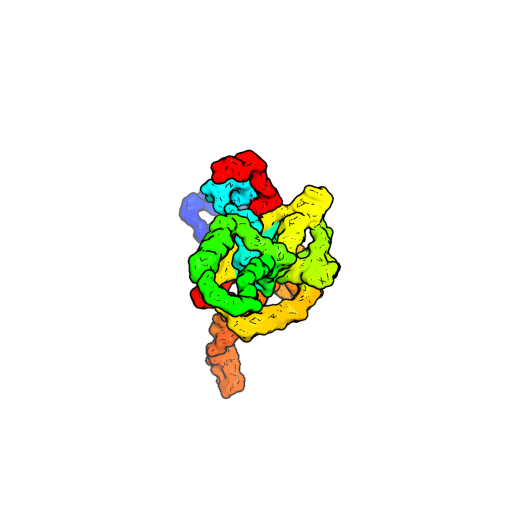 ILE A 1 274 ? 15.187 -3.321 -6.944 1.00 71.69 274 ILE A C 1
ATOM 2220 O O . ILE A 1 274 ? 15.194 -4.390 -7.539 1.00 71.69 274 ILE A O 1
ATOM 2224 N N . ALA A 1 275 ? 14.788 -3.202 -5.673 1.00 70.69 275 ALA A N 1
ATOM 2225 C CA . ALA A 1 275 ? 14.298 -4.338 -4.891 1.00 70.69 275 ALA A CA 1
ATOM 2226 C C . ALA A 1 275 ? 13.074 -4.996 -5.547 1.00 70.69 275 ALA A C 1
ATOM 2228 O O . ALA A 1 275 ? 13.039 -6.215 -5.667 1.00 70.69 275 ALA A O 1
ATOM 2229 N N . PHE A 1 276 ? 12.141 -4.210 -6.095 1.00 68.25 276 PHE A N 1
ATOM 2230 C CA . PHE A 1 276 ? 11.001 -4.764 -6.835 1.00 68.25 276 PHE A CA 1
ATOM 2231 C C . PHE A 1 276 ? 11.410 -5.510 -8.120 1.00 68.25 276 PHE A C 1
ATOM 2233 O O . PHE A 1 276 ? 10.743 -6.461 -8.521 1.00 68.25 276 PHE A O 1
ATOM 2240 N N . MET A 1 277 ? 12.468 -5.063 -8.808 1.00 69.12 277 MET A N 1
ATOM 2241 C CA . MET A 1 277 ? 12.895 -5.643 -10.093 1.00 69.12 277 MET A CA 1
ATOM 2242 C C . MET A 1 277 ? 13.865 -6.818 -9.929 1.00 69.12 277 MET A C 1
ATOM 2244 O O . MET A 1 277 ? 13.778 -7.812 -10.648 1.00 69.12 277 MET A O 1
ATOM 2248 N N . PHE A 1 278 ? 14.830 -6.665 -9.025 1.00 73.12 278 PHE A N 1
ATOM 2249 C CA . PHE A 1 278 ? 15.988 -7.532 -8.839 1.00 73.12 278 PHE A CA 1
ATOM 2250 C C . PHE A 1 278 ? 16.387 -7.565 -7.350 1.00 73.12 278 PHE A C 1
ATOM 2252 O O . PHE A 1 278 ? 17.379 -6.940 -6.960 1.00 73.12 278 PHE A O 1
ATOM 2259 N N . PRO A 1 279 ? 15.663 -8.320 -6.510 1.00 65.31 279 PRO A N 1
ATOM 2260 C CA . PRO A 1 279 ? 15.933 -8.429 -5.070 1.00 65.31 279 PRO A CA 1
ATOM 2261 C C . PRO A 1 279 ? 17.370 -8.865 -4.769 1.00 65.31 279 PRO A C 1
ATOM 2263 O O . PRO A 1 279 ? 18.057 -8.275 -3.942 1.00 65.31 279 PRO A O 1
ATOM 2266 N N . SER A 1 280 ? 17.880 -9.834 -5.535 1.00 67.50 280 SER A N 1
ATOM 2267 C CA . SER A 1 280 ? 19.256 -10.324 -5.407 1.00 67.50 280 SER A CA 1
ATOM 2268 C C . SER A 1 280 ? 20.307 -9.251 -5.701 1.00 67.50 280 SER A C 1
ATOM 2270 O O . SER A 1 280 ? 21.369 -9.237 -5.080 1.00 67.50 280 SER A O 1
ATOM 2272 N N . LEU A 1 281 ? 20.016 -8.331 -6.627 1.00 69.19 281 LEU A N 1
ATOM 2273 C CA . LEU A 1 281 ? 20.884 -7.196 -6.925 1.00 69.19 281 LEU A CA 1
ATOM 2274 C C . LEU A 1 281 ? 20.798 -6.135 -5.823 1.00 69.19 281 LEU A C 1
ATOM 2276 O O . LEU A 1 281 ? 21.825 -5.578 -5.445 1.00 69.19 281 LEU A O 1
ATOM 2280 N N . TYR A 1 282 ? 19.597 -5.873 -5.302 1.00 68.62 282 TYR A N 1
ATOM 2281 C CA . TYR A 1 282 ? 19.392 -4.960 -4.177 1.00 68.62 282 TYR A CA 1
ATOM 2282 C C . TYR A 1 282 ? 20.222 -5.378 -2.953 1.00 68.62 282 TYR A C 1
ATOM 2284 O O . TYR A 1 282 ? 20.947 -4.559 -2.383 1.00 68.62 282 TYR A O 1
ATOM 2292 N N . ASP A 1 283 ? 20.209 -6.674 -2.638 1.00 63.44 283 ASP A N 1
ATOM 2293 C CA . ASP A 1 283 ? 20.986 -7.259 -1.546 1.00 63.44 283 ASP A CA 1
ATOM 2294 C C . ASP A 1 283 ? 22.491 -7.265 -1.820 1.00 63.44 283 ASP A C 1
ATOM 2296 O O . ASP A 1 283 ? 23.288 -6.920 -0.944 1.00 63.44 283 ASP A O 1
ATOM 2300 N N . TRP A 1 284 ? 22.904 -7.638 -3.039 1.00 65.81 284 TRP A N 1
ATOM 2301 C CA . TRP A 1 284 ? 24.318 -7.647 -3.426 1.00 65.81 284 TRP A CA 1
ATOM 2302 C C . TRP A 1 284 ? 24.957 -6.267 -3.267 1.00 65.81 284 TRP A C 1
ATOM 2304 O O . TRP A 1 284 ? 26.099 -6.150 -2.821 1.00 65.81 284 TRP A O 1
ATOM 2314 N N . LEU A 1 285 ? 24.197 -5.215 -3.571 1.00 66.69 285 LEU A N 1
ATOM 2315 C CA . LEU A 1 285 ? 24.648 -3.838 -3.425 1.00 66.69 285 LEU A CA 1
ATOM 2316 C C . LEU A 1 285 ? 24.762 -3.387 -1.951 1.00 66.69 285 LEU A C 1
ATOM 2318 O O . LEU A 1 285 ? 25.167 -2.247 -1.723 1.00 66.69 285 LEU A O 1
ATOM 2322 N N . LYS A 1 286 ? 24.418 -4.239 -0.963 1.00 61.94 286 LYS A N 1
ATOM 2323 C CA . LYS A 1 286 ? 24.407 -3.947 0.489 1.00 61.94 286 LYS A CA 1
ATOM 2324 C C . LYS A 1 286 ? 23.794 -2.582 0.809 1.00 61.94 286 LYS A C 1
ATOM 2326 O O . LYS A 1 286 ? 24.289 -1.835 1.647 1.00 61.94 286 LYS A O 1
ATOM 2331 N N . VAL A 1 287 ? 22.745 -2.228 0.073 1.00 60.25 287 VAL A N 1
ATOM 2332 C CA . VAL A 1 287 ? 22.184 -0.872 0.073 1.00 60.25 287 VAL A CA 1
ATOM 2333 C C . VAL A 1 287 ? 21.471 -0.557 1.377 1.00 60.25 287 VAL A C 1
ATOM 2335 O O . VAL A 1 287 ? 21.398 0.607 1.760 1.00 60.25 287 VAL A O 1
ATOM 2338 N N . ARG A 1 288 ? 20.936 -1.589 2.023 1.00 59.12 288 ARG A N 1
ATOM 2339 C CA . ARG A 1 288 ? 20.060 -1.457 3.173 1.00 59.12 288 ARG A CA 1
ATOM 2340 C C . ARG A 1 288 ? 20.873 -1.230 4.444 1.00 59.12 288 ARG A C 1
ATOM 2342 O O . ARG A 1 288 ? 21.788 -1.999 4.747 1.00 59.12 288 ARG A O 1
ATOM 2349 N N . THR A 1 289 ? 20.490 -0.226 5.223 1.00 60.22 289 THR A N 1
ATOM 2350 C CA . THR A 1 289 ? 20.762 -0.240 6.662 1.00 60.22 289 THR A CA 1
ATOM 2351 C C . THR A 1 289 ? 19.784 -1.236 7.295 1.00 60.22 289 THR A C 1
ATOM 2353 O O . THR A 1 289 ? 18.642 -1.348 6.859 1.00 60.22 289 THR A O 1
ATOM 2356 N N . SER A 1 290 ? 20.197 -2.018 8.293 1.00 62.41 290 SER A N 1
ATOM 2357 C CA . SER A 1 290 ? 19.359 -3.096 8.860 1.00 62.41 290 SER A CA 1
ATOM 2358 C C . SER A 1 290 ? 18.009 -2.632 9.428 1.00 62.41 290 SER A C 1
ATOM 2360 O O . SER A 1 290 ? 17.173 -3.471 9.742 1.00 62.41 290 SER A O 1
ATOM 2362 N N . ASN A 1 291 ? 17.800 -1.319 9.561 1.00 78.81 291 ASN A N 1
ATOM 2363 C CA . ASN A 1 291 ? 16.692 -0.730 10.298 1.00 78.81 291 ASN A CA 1
ATOM 2364 C C . ASN A 1 291 ? 15.697 0.038 9.411 1.00 78.81 291 ASN A C 1
ATOM 2366 O O . ASN A 1 291 ? 14.762 0.608 9.953 1.00 78.81 291 ASN A O 1
ATOM 2370 N N . GLU A 1 292 ? 15.846 0.072 8.085 1.00 86.94 292 GLU A N 1
ATOM 2371 C CA . GLU A 1 292 ? 14.879 0.741 7.191 1.00 86.94 292 GLU A CA 1
ATOM 2372 C C . GLU A 1 292 ? 13.785 -0.216 6.696 1.00 86.94 292 GLU A C 1
ATOM 2374 O O . GLU A 1 292 ? 14.090 -1.378 6.428 1.00 86.94 292 GLU A O 1
ATOM 2379 N N . ILE A 1 293 ? 12.539 0.254 6.532 1.00 88.88 293 ILE A N 1
ATOM 2380 C CA . ILE A 1 293 ? 11.411 -0.560 6.032 1.00 88.88 293 ILE A CA 1
ATOM 2381 C C . ILE A 1 293 ? 10.476 0.218 5.093 1.00 88.88 293 ILE A C 1
ATOM 2383 O O . ILE A 1 293 ? 10.205 1.401 5.304 1.00 88.88 293 ILE A O 1
ATOM 2387 N N . SER A 1 294 ? 9.965 -0.432 4.044 1.00 90.50 294 SER A N 1
ATOM 2388 C CA . SER A 1 294 ? 8.934 0.161 3.172 1.00 90.50 294 SER A CA 1
ATOM 2389 C C . SER A 1 294 ? 7.514 -0.122 3.681 1.00 90.50 294 SER A C 1
ATOM 2391 O O . SER A 1 294 ? 7.296 -1.075 4.425 1.00 90.50 294 SER A O 1
ATOM 2393 N N . CYS A 1 295 ? 6.512 0.654 3.248 1.00 93.88 295 CYS A N 1
ATOM 2394 C CA . CYS A 1 295 ? 5.124 0.445 3.682 1.00 93.88 295 CYS A CA 1
ATOM 2395 C C . CYS A 1 295 ? 4.594 -0.956 3.345 1.00 93.88 295 CYS A C 1
ATOM 2397 O O . CYS A 1 295 ? 3.971 -1.604 4.175 1.00 93.88 295 CYS A O 1
ATOM 2399 N N . SER A 1 296 ? 4.887 -1.466 2.150 1.00 91.94 296 SER A N 1
ATOM 2400 C CA . SER A 1 296 ? 4.430 -2.795 1.724 1.00 91.94 296 SER A CA 1
ATOM 2401 C C . SER A 1 296 ? 5.160 -3.930 2.421 1.00 91.94 296 SER A C 1
ATOM 2403 O O . SER A 1 296 ? 4.542 -4.940 2.753 1.00 91.94 296 SER A O 1
ATOM 2405 N N . GLU A 1 297 ? 6.456 -3.747 2.667 1.00 90.44 297 GLU A N 1
ATOM 2406 C CA . GLU A 1 297 ? 7.255 -4.693 3.435 1.00 90.44 297 GLU A CA 1
ATOM 2407 C C . GLU A 1 297 ? 6.745 -4.796 4.874 1.00 90.44 297 GLU A C 1
ATOM 2409 O O . GLU A 1 297 ? 6.503 -5.906 5.338 1.00 90.44 297 GLU A O 1
ATOM 2414 N N . LEU A 1 298 ? 6.477 -3.657 5.527 1.00 94.00 298 LEU A N 1
ATOM 2415 C CA . LEU A 1 298 ? 5.914 -3.594 6.878 1.00 94.00 298 LEU A CA 1
ATOM 2416 C C . LEU A 1 298 ? 4.628 -4.417 6.995 1.00 94.00 298 LEU A C 1
ATOM 2418 O O . LEU A 1 298 ? 4.499 -5.240 7.900 1.00 94.00 298 LEU A O 1
ATOM 2422 N N . ILE A 1 299 ? 3.685 -4.232 6.064 1.00 95.25 299 ILE A N 1
ATOM 2423 C CA . ILE A 1 299 ? 2.412 -4.962 6.099 1.00 95.25 299 ILE A CA 1
ATOM 2424 C C . ILE A 1 299 ? 2.624 -6.450 5.816 1.00 95.25 299 ILE A C 1
ATOM 2426 O O . ILE A 1 299 ? 2.038 -7.299 6.487 1.00 95.25 299 ILE A O 1
ATOM 2430 N N . ALA A 1 300 ? 3.475 -6.787 4.847 1.00 91.81 300 ALA A N 1
ATOM 2431 C CA . ALA A 1 300 ? 3.781 -8.176 4.539 1.00 91.81 300 ALA A CA 1
ATOM 2432 C C . ALA A 1 300 ? 4.443 -8.901 5.718 1.00 91.81 300 ALA A C 1
ATOM 2434 O O . ALA A 1 300 ? 4.104 -10.052 5.992 1.00 91.81 300 ALA A O 1
ATOM 2435 N N . ASP A 1 301 ? 5.359 -8.243 6.425 1.00 91.88 301 ASP A N 1
ATOM 2436 C CA . ASP A 1 301 ? 6.048 -8.817 7.577 1.00 91.88 301 ASP A CA 1
ATOM 2437 C C . ASP A 1 301 ? 5.138 -8.909 8.799 1.00 91.88 301 ASP A C 1
ATOM 2439 O O . ASP A 1 301 ? 5.141 -9.954 9.453 1.00 91.88 301 ASP A O 1
ATOM 2443 N N . LEU A 1 302 ? 4.256 -7.928 9.024 1.00 94.56 302 LEU A N 1
ATOM 2444 C CA . LEU A 1 302 ? 3.186 -8.056 10.013 1.00 94.56 302 LEU A CA 1
ATOM 2445 C C . LEU A 1 302 ? 2.310 -9.273 9.705 1.00 94.56 302 LEU A C 1
ATOM 2447 O O . LEU A 1 302 ? 2.078 -10.118 10.567 1.00 94.56 302 LEU A O 1
ATOM 2451 N N . TYR A 1 303 ? 1.835 -9.394 8.465 1.00 94.81 303 TYR A N 1
ATOM 2452 C CA . TYR A 1 303 ? 0.971 -10.494 8.047 1.00 94.81 303 TYR A CA 1
ATOM 2453 C C . TYR A 1 303 ? 1.659 -11.857 8.162 1.00 94.81 303 TYR A C 1
ATOM 2455 O O . TYR A 1 303 ? 1.002 -12.839 8.509 1.00 94.81 303 TYR A O 1
ATOM 2463 N N . LYS A 1 304 ? 2.972 -11.945 7.929 1.00 91.44 304 LYS A N 1
ATOM 2464 C CA . LYS A 1 304 ? 3.751 -13.156 8.237 1.00 91.44 304 LYS A CA 1
ATOM 2465 C C . LYS A 1 304 ? 3.849 -13.398 9.746 1.00 91.44 304 LYS A C 1
ATOM 2467 O O . LYS A 1 304 ? 3.777 -14.552 10.164 1.00 91.44 304 LYS A O 1
ATOM 2472 N N . ALA A 1 305 ? 4.037 -12.349 10.549 1.00 91.44 305 ALA A N 1
ATOM 2473 C CA . ALA A 1 305 ? 4.186 -12.448 12.000 1.00 91.44 305 ALA A CA 1
ATOM 2474 C C . ALA A 1 305 ? 2.912 -12.981 12.669 1.00 91.44 305 ALA A C 1
ATOM 2476 O O . ALA A 1 305 ? 3.005 -13.876 13.504 1.00 91.44 305 ALA A O 1
ATOM 2477 N N . VAL A 1 306 ? 1.737 -12.507 12.241 1.00 93.81 306 VAL A N 1
ATOM 2478 C CA . VAL A 1 306 ? 0.434 -12.941 12.783 1.00 93.81 306 VAL A CA 1
ATOM 2479 C C . VAL A 1 306 ? -0.156 -14.177 12.079 1.00 93.81 306 VAL A C 1
ATOM 2481 O O . VAL A 1 306 ? -1.209 -14.688 12.469 1.00 93.81 306 VAL A O 1
ATOM 2484 N N . GLY A 1 307 ? 0.516 -14.688 11.041 1.00 91.81 307 GLY A N 1
ATOM 2485 C CA . GLY A 1 307 ? 0.122 -15.903 10.320 1.00 91.81 307 GLY A CA 1
ATOM 2486 C C . GLY A 1 307 ? -1.000 -15.724 9.289 1.00 91.81 307 GLY A C 1
ATOM 2487 O O . GLY A 1 307 ? -1.678 -16.694 8.959 1.00 91.81 307 GLY A O 1
ATOM 2488 N N . VAL A 1 308 ? -1.203 -14.506 8.781 1.00 93.31 308 VAL A N 1
ATOM 2489 C CA . VAL A 1 308 ? -2.074 -14.213 7.626 1.00 93.31 308 VAL A CA 1
ATOM 2490 C C . VAL A 1 308 ? -1.434 -14.703 6.329 1.00 93.31 308 VAL A C 1
ATOM 2492 O O . VAL A 1 308 ? -2.102 -15.324 5.504 1.00 93.31 308 VAL A O 1
ATOM 2495 N N . ILE A 1 309 ? -0.136 -14.441 6.156 1.00 90.25 309 ILE A N 1
ATOM 2496 C CA . ILE A 1 309 ? 0.669 -14.929 5.032 1.00 90.25 309 ILE A CA 1
ATOM 2497 C C . ILE A 1 309 ? 1.528 -16.091 5.528 1.00 90.25 309 ILE A C 1
ATOM 2499 O O . ILE A 1 309 ? 2.193 -15.998 6.562 1.00 90.25 309 ILE A O 1
ATOM 2503 N N . GLN A 1 310 ? 1.539 -17.190 4.781 1.00 80.00 310 GLN A N 1
ATOM 2504 C CA . GLN A 1 310 ? 2.419 -18.312 5.054 1.00 80.00 310 GLN A CA 1
ATOM 2505 C C . GLN A 1 310 ? 3.869 -17.915 4.807 1.00 80.00 310 GLN A C 1
ATOM 2507 O O . GLN A 1 310 ? 4.233 -17.376 3.759 1.00 80.00 310 GLN A O 1
ATOM 2512 N N . LYS A 1 311 ? 4.743 -18.291 5.741 1.00 66.75 311 LYS A N 1
ATOM 2513 C CA . LYS A 1 311 ? 6.161 -18.414 5.415 1.00 66.75 311 LYS A CA 1
ATOM 2514 C C . LYS A 1 311 ? 6.275 -19.540 4.391 1.00 66.75 311 LYS A C 1
ATOM 2516 O O . LYS A 1 311 ? 6.017 -20.695 4.723 1.00 66.75 311 LYS A O 1
ATOM 2521 N N . ARG A 1 312 ? 6.628 -19.216 3.143 1.00 58.97 312 ARG A N 1
ATOM 2522 C CA . ARG A 1 312 ? 7.013 -20.253 2.181 1.00 58.97 312 ARG A CA 1
ATOM 2523 C C . ARG A 1 312 ? 8.178 -21.032 2.791 1.00 58.97 312 ARG A C 1
ATOM 2525 O O . ARG A 1 312 ? 9.057 -20.456 3.428 1.00 58.97 312 ARG A O 1
ATOM 2532 N N . VAL A 1 313 ? 8.188 -22.338 2.589 1.00 55.44 313 VAL A N 1
ATOM 2533 C CA . VAL A 1 313 ? 9.263 -23.218 3.042 1.00 55.44 313 VAL A CA 1
ATOM 2534 C C . VAL A 1 313 ? 9.813 -23.912 1.806 1.00 55.44 313 VAL A C 1
ATOM 2536 O O . VAL A 1 313 ? 9.056 -24.497 1.031 1.00 55.44 313 VAL A O 1
ATOM 2539 N N . GLN A 1 314 ? 11.119 -23.796 1.570 1.00 50.88 314 GLN A N 1
ATOM 2540 C CA . GLN A 1 314 ? 11.792 -24.565 0.535 1.00 50.88 314 GLN A CA 1
ATOM 2541 C C . GLN A 1 314 ? 12.298 -25.863 1.143 1.00 50.88 314 GLN A C 1
ATOM 2543 O O . GLN A 1 314 ? 13.016 -25.866 2.139 1.00 50.88 314 GLN A O 1
ATOM 2548 N N . ARG A 1 315 ? 11.993 -26.982 0.493 1.00 50.53 315 ARG A N 1
ATOM 2549 C CA . ARG A 1 315 ? 12.702 -28.230 0.760 1.00 50.53 315 ARG A CA 1
ATOM 2550 C C . ARG A 1 315 ? 14.065 -28.150 0.090 1.00 50.53 315 ARG A C 1
ATOM 2552 O O . ARG A 1 315 ? 14.150 -28.221 -1.135 1.00 50.53 315 ARG A O 1
ATOM 2559 N N . ALA A 1 316 ? 15.109 -27.950 0.885 1.00 58.22 316 ALA A N 1
ATOM 2560 C CA . ALA A 1 316 ? 16.485 -27.930 0.412 1.00 58.22 316 ALA A CA 1
ATOM 2561 C C . ALA A 1 316 ? 17.237 -29.149 0.950 1.00 58.22 316 ALA A C 1
ATOM 2563 O O . ALA A 1 316 ? 16.971 -29.636 2.049 1.00 58.22 316 ALA A O 1
ATOM 2564 N N . GLN A 1 317 ? 18.178 -29.647 0.153 1.00 62.31 317 GLN A N 1
ATOM 2565 C CA . GLN A 1 317 ? 19.132 -30.646 0.614 1.00 62.31 317 GLN A CA 1
ATOM 2566 C C . GLN A 1 317 ? 20.165 -29.946 1.494 1.00 62.31 317 GLN A C 1
ATOM 2568 O O . GLN A 1 317 ? 20.930 -29.114 1.009 1.00 62.31 317 GLN A O 1
ATOM 2573 N N . VAL A 1 318 ? 20.169 -30.267 2.783 1.00 69.56 318 VAL A N 1
ATOM 2574 C CA . VAL A 1 318 ? 21.126 -29.738 3.757 1.00 69.56 318 VAL A CA 1
ATOM 2575 C C . VAL A 1 318 ? 22.118 -30.852 4.108 1.00 69.56 318 VAL A C 1
ATOM 2577 O O . VAL A 1 318 ? 21.708 -32.015 4.209 1.00 69.56 318 VAL A O 1
ATOM 2580 N N . PRO A 1 319 ? 23.425 -30.553 4.240 1.00 67.25 319 PRO A N 1
ATOM 2581 C CA . PRO A 1 319 ? 24.408 -31.540 4.669 1.00 67.25 319 PRO A CA 1
ATOM 2582 C C . PRO A 1 319 ? 24.025 -32.106 6.036 1.00 67.25 319 PRO A C 1
ATOM 2584 O O . PRO A 1 319 ? 23.772 -31.360 6.980 1.00 67.25 319 PRO A O 1
ATOM 2587 N N . ASN A 1 320 ? 23.967 -33.428 6.144 1.00 68.69 320 ASN A N 1
ATOM 2588 C CA . ASN A 1 320 ? 23.679 -34.091 7.402 1.00 68.69 320 ASN A CA 1
ATOM 2589 C C . ASN A 1 320 ? 24.949 -34.101 8.261 1.00 68.69 320 ASN A C 1
ATOM 2591 O O . ASN A 1 320 ? 25.854 -34.896 8.015 1.00 68.69 320 ASN A O 1
ATOM 2595 N N . GLU A 1 321 ? 25.014 -33.239 9.277 1.00 57.81 321 GLU A N 1
ATOM 2596 C CA . GLU A 1 321 ? 26.172 -33.136 10.181 1.00 57.81 321 GLU A CA 1
ATOM 2597 C C . GLU A 1 321 ? 26.493 -34.459 10.904 1.00 57.81 321 GLU A C 1
ATOM 2599 O O . GLU A 1 321 ? 27.627 -34.677 11.322 1.00 57.81 321 GLU A O 1
ATOM 2604 N N . ALA A 1 322 ? 25.532 -35.388 10.988 1.00 60.03 322 ALA A N 1
ATOM 2605 C CA . ALA A 1 322 ? 25.696 -36.682 11.647 1.00 60.03 322 ALA A CA 1
ATOM 2606 C C . ALA A 1 322 ? 26.186 -37.824 10.730 1.00 60.03 322 ALA A C 1
ATOM 2608 O O . ALA A 1 322 ? 26.480 -38.914 11.222 1.00 60.03 322 ALA A O 1
ATOM 2609 N N . LYS A 1 323 ? 26.261 -37.632 9.403 1.00 52.06 323 LYS A N 1
ATOM 2610 C CA . LYS A 1 323 ? 26.746 -38.661 8.463 1.00 52.06 323 LYS A CA 1
ATOM 2611 C C . LYS A 1 323 ? 27.610 -38.039 7.375 1.00 52.06 323 LYS A C 1
ATOM 2613 O O . LYS A 1 323 ? 27.113 -37.293 6.535 1.00 52.06 323 LYS A O 1
ATOM 2618 N N . THR A 1 324 ? 28.879 -38.434 7.328 1.00 45.72 324 THR A N 1
ATOM 2619 C CA . THR A 1 324 ? 29.803 -38.142 6.227 1.00 45.72 324 THR A CA 1
ATOM 2620 C C . THR A 1 324 ? 29.178 -38.551 4.886 1.00 45.72 324 THR A C 1
ATOM 2622 O O . THR A 1 324 ? 29.126 -39.727 4.541 1.00 45.72 324 THR A O 1
ATOM 2625 N N . GLY A 1 325 ? 28.668 -37.566 4.138 1.00 56.16 325 GLY A N 1
ATOM 2626 C CA . GLY A 1 325 ? 28.146 -37.737 2.776 1.00 56.16 325 GLY A CA 1
ATOM 2627 C C . GLY A 1 325 ? 26.626 -37.902 2.625 1.00 56.16 325 GLY A C 1
ATOM 2628 O O . GLY A 1 325 ? 26.174 -38.189 1.520 1.00 56.16 325 GLY A O 1
ATOM 2629 N N . GLY A 1 326 ? 25.823 -37.724 3.682 1.00 49.81 326 GLY A N 1
ATOM 2630 C CA . GLY A 1 326 ? 24.357 -37.738 3.576 1.00 49.81 326 GLY A CA 1
ATOM 2631 C C . GLY A 1 326 ? 23.761 -36.338 3.399 1.00 49.81 326 GLY A C 1
ATOM 2632 O O . GLY A 1 326 ? 24.161 -35.413 4.097 1.00 49.81 326 GLY A O 1
ATOM 2633 N N . PHE A 1 327 ? 22.764 -36.182 2.526 1.00 59.84 327 PHE A N 1
ATOM 2634 C CA . PHE A 1 327 ? 21.898 -34.996 2.502 1.00 59.84 327 PHE A CA 1
ATOM 2635 C C . PHE A 1 327 ? 20.572 -35.327 3.188 1.00 59.84 327 PHE A C 1
ATOM 2637 O O . PHE A 1 327 ? 19.975 -36.367 2.907 1.00 59.84 327 PHE A O 1
ATOM 2644 N N . THR A 1 328 ? 20.093 -34.454 4.069 1.00 65.25 328 THR A N 1
ATOM 2645 C CA . THR A 1 328 ? 18.714 -34.497 4.568 1.00 65.25 328 THR A CA 1
ATOM 2646 C C . THR A 1 328 ? 17.892 -33.443 3.845 1.00 65.25 328 THR A C 1
ATOM 2648 O O . THR A 1 328 ? 18.372 -32.353 3.539 1.00 65.25 328 THR A O 1
ATOM 2651 N N . ILE A 1 329 ? 16.639 -33.772 3.529 1.00 62.41 329 ILE A N 1
ATOM 2652 C CA . ILE A 1 329 ? 15.693 -32.771 3.043 1.00 62.41 329 ILE A CA 1
ATOM 2653 C C . ILE A 1 329 ? 15.218 -32.013 4.276 1.00 62.41 329 ILE A C 1
ATOM 2655 O O . ILE A 1 329 ? 14.399 -32.527 5.036 1.00 62.41 329 ILE A O 1
ATOM 2659 N N . ALA A 1 330 ? 15.769 -30.823 4.491 1.00 63.38 330 ALA A N 1
ATOM 2660 C CA . ALA A 1 330 ? 15.284 -29.926 5.523 1.00 63.38 330 ALA A CA 1
ATOM 2661 C C . ALA A 1 330 ? 14.283 -28.950 4.911 1.00 63.38 330 ALA A C 1
ATOM 2663 O O . ALA A 1 330 ? 14.428 -28.477 3.778 1.00 63.38 330 ALA A O 1
ATOM 2664 N N . GLU A 1 331 ? 13.256 -28.653 5.689 1.00 55.88 331 GLU A N 1
ATOM 2665 C CA . GLU A 1 331 ? 12.357 -27.544 5.439 1.00 55.88 331 GLU A CA 1
ATOM 2666 C C . GLU A 1 331 ? 13.067 -26.260 5.870 1.00 55.88 331 GLU A C 1
ATOM 2668 O O . GLU A 1 331 ? 13.107 -25.899 7.043 1.00 55.88 331 GLU A O 1
ATOM 2673 N N . VAL A 1 332 ? 13.715 -25.608 4.906 1.00 54.22 332 VAL A N 1
ATOM 2674 C CA . VAL A 1 332 ? 14.402 -24.337 5.118 1.00 54.22 332 VAL A CA 1
ATOM 2675 C C . VAL A 1 332 ? 13.391 -23.226 4.844 1.00 54.22 332 VAL A C 1
ATOM 2677 O O . VAL A 1 332 ? 12.691 -23.296 3.829 1.00 54.22 332 VAL A O 1
ATOM 2680 N N . PRO A 1 333 ? 13.272 -22.200 5.705 1.00 54.81 333 PRO A N 1
ATOM 2681 C CA . PRO A 1 333 ? 12.450 -21.038 5.401 1.00 54.81 333 PRO A CA 1
ATOM 2682 C C . PRO A 1 333 ? 12.821 -20.511 4.013 1.00 54.81 333 PRO A C 1
ATOM 2684 O O . PRO A 1 333 ? 13.976 -20.175 3.753 1.00 54.81 333 PRO A O 1
ATOM 2687 N N . PHE A 1 334 ? 11.852 -20.503 3.101 1.00 48.06 334 PHE A N 1
ATOM 2688 C CA . PHE A 1 334 ? 12.008 -19.860 1.805 1.00 48.06 334 PHE A CA 1
ATOM 2689 C C . PHE A 1 334 ? 12.252 -18.382 2.105 1.00 48.06 334 PHE A C 1
ATOM 2691 O O . PHE A 1 334 ? 11.546 -17.809 2.937 1.00 48.06 334 PHE A O 1
ATOM 2698 N N . ASP A 1 335 ? 13.288 -17.825 1.484 1.00 51.00 335 ASP A N 1
ATOM 2699 C CA . ASP A 1 335 ? 13.925 -16.560 1.851 1.00 51.00 335 ASP A CA 1
ATOM 2700 C C . ASP A 1 335 ? 12.942 -15.515 2.422 1.00 51.00 335 ASP A C 1
ATOM 2702 O O . ASP A 1 335 ? 11.953 -15.150 1.777 1.00 51.00 335 ASP A O 1
ATOM 2706 N N . HIS A 1 336 ? 13.212 -15.025 3.642 1.00 47.62 336 HIS A N 1
ATOM 2707 C CA . HIS A 1 336 ? 12.391 -14.025 4.345 1.00 47.62 336 HIS A CA 1
ATOM 2708 C C . HIS A 1 336 ? 12.122 -12.762 3.502 1.00 47.62 336 HIS A C 1
ATOM 2710 O O . HIS A 1 336 ? 11.154 -12.043 3.755 1.00 47.62 336 HIS A O 1
ATOM 2716 N N . ARG A 1 337 ? 12.936 -12.552 2.463 1.00 52.44 337 ARG A N 1
ATOM 2717 C CA . ARG A 1 337 ? 13.089 -11.344 1.652 1.00 52.44 337 ARG A CA 1
ATOM 2718 C C . ARG A 1 337 ? 12.033 -11.109 0.576 1.00 52.44 337 ARG A C 1
ATOM 2720 O O . ARG A 1 337 ? 12.052 -10.050 -0.037 1.00 52.44 337 ARG A O 1
ATOM 2727 N N . ARG A 1 338 ? 11.057 -12.005 0.374 1.00 59.88 338 ARG A N 1
ATOM 2728 C CA . ARG A 1 338 ? 9.945 -11.722 -0.562 1.00 59.88 338 ARG A CA 1
ATOM 2729 C C . ARG A 1 338 ? 9.080 -10.526 -0.166 1.00 59.88 338 ARG A C 1
ATOM 2731 O O . ARG A 1 338 ? 8.390 -9.999 -1.024 1.00 59.88 338 ARG A O 1
ATOM 2738 N N . SER A 1 339 ? 9.105 -10.072 1.090 1.00 61.59 339 SER A N 1
ATOM 2739 C CA . SER A 1 339 ? 8.389 -8.839 1.459 1.00 61.59 339 SER A CA 1
ATOM 2740 C C . SER A 1 339 ? 8.943 -7.602 0.750 1.00 61.59 339 SER A C 1
ATOM 2742 O O . SER A 1 339 ? 8.167 -6.711 0.425 1.00 61.59 339 SER A O 1
ATOM 2744 N N . LEU A 1 340 ? 10.234 -7.593 0.400 1.00 62.62 340 LEU A N 1
ATOM 2745 C CA . LEU A 1 340 ? 10.868 -6.526 -0.384 1.00 62.62 340 LEU A CA 1
ATOM 2746 C C . LEU A 1 340 ? 10.405 -6.488 -1.847 1.00 62.62 340 LEU A C 1
ATOM 2748 O O . LEU A 1 340 ? 10.511 -5.454 -2.501 1.00 62.62 340 LEU A O 1
ATOM 2752 N N . GLU A 1 341 ? 9.886 -7.602 -2.366 1.00 71.38 341 GLU A N 1
ATOM 2753 C CA . GLU A 1 341 ? 9.289 -7.679 -3.706 1.00 71.38 341 GLU A CA 1
ATOM 2754 C C . GLU A 1 341 ? 7.847 -7.152 -3.721 1.00 71.38 341 GLU A C 1
ATOM 2756 O O . GLU A 1 341 ? 7.255 -6.962 -4.790 1.00 71.38 341 GLU A O 1
ATOM 2761 N N . ILE A 1 342 ? 7.246 -6.935 -2.546 1.00 81.81 342 ILE A N 1
ATOM 2762 C CA . ILE A 1 342 ? 5.846 -6.545 -2.445 1.00 81.81 342 ILE A CA 1
ATOM 2763 C C . ILE A 1 342 ? 5.733 -5.037 -2.645 1.00 81.81 342 ILE A C 1
ATOM 2765 O O . ILE A 1 342 ? 6.289 -4.241 -1.899 1.00 81.81 342 ILE A O 1
ATOM 2769 N N . SER A 1 343 ? 4.972 -4.654 -3.667 1.00 88.25 343 SER A N 1
ATOM 2770 C CA . SER A 1 343 ? 4.531 -3.282 -3.888 1.00 88.25 343 SER A CA 1
ATOM 2771 C C . SER A 1 343 ? 3.142 -3.057 -3.276 1.00 88.25 343 SER A C 1
ATOM 2773 O O . SER A 1 343 ? 2.388 -4.026 -3.125 1.00 88.25 343 SER A O 1
ATOM 2775 N N . PRO A 1 344 ? 2.736 -1.798 -3.019 1.00 91.81 344 PRO A N 1
ATOM 2776 C CA . PRO A 1 344 ? 1.420 -1.501 -2.447 1.00 91.81 344 PRO A CA 1
ATOM 2777 C C . PRO A 1 344 ? 0.282 -2.061 -3.301 1.00 91.81 344 PRO A C 1
ATOM 2779 O O . PRO A 1 344 ? -0.722 -2.556 -2.797 1.00 91.81 344 PRO A O 1
ATOM 2782 N N . ALA A 1 345 ? 0.476 -2.066 -4.620 1.00 91.19 345 ALA A N 1
ATOM 2783 C CA . ALA A 1 345 ? -0.496 -2.588 -5.556 1.00 91.19 345 ALA A CA 1
ATOM 2784 C C . ALA A 1 345 ? -0.757 -4.096 -5.427 1.00 91.19 345 ALA A C 1
ATOM 2786 O O . ALA A 1 345 ? -1.806 -4.549 -5.868 1.00 91.19 345 ALA A O 1
ATOM 2787 N N . HIS A 1 346 ? 0.140 -4.886 -4.832 1.00 91.81 346 HIS A N 1
ATOM 2788 C CA . HIS A 1 346 ? -0.116 -6.314 -4.608 1.00 91.81 346 HIS A CA 1
ATOM 2789 C C . HIS A 1 346 ? -1.187 -6.570 -3.546 1.00 91.81 346 HIS A C 1
ATOM 2791 O O . HIS A 1 346 ? -1.702 -7.677 -3.464 1.00 91.81 346 HIS A O 1
ATOM 2797 N N . PHE A 1 347 ? -1.557 -5.559 -2.764 1.00 93.94 347 PHE A N 1
ATOM 2798 C CA . PHE A 1 347 ? -2.704 -5.636 -1.869 1.00 93.94 347 PHE A CA 1
ATOM 2799 C C . PHE A 1 347 ? -4.015 -5.220 -2.556 1.00 93.94 347 PHE A C 1
ATOM 2801 O O . PHE A 1 347 ? -5.082 -5.380 -1.971 1.00 93.94 347 PHE A O 1
ATOM 2808 N N . ALA A 1 348 ? -3.968 -4.729 -3.798 1.00 92.56 348 ALA A N 1
ATOM 2809 C CA . ALA A 1 348 ? -5.143 -4.380 -4.591 1.00 92.56 348 ALA A CA 1
ATOM 2810 C C . ALA A 1 348 ? -5.841 -5.627 -5.148 1.00 92.56 348 ALA A C 1
ATOM 2812 O O . ALA A 1 348 ? -5.181 -6.609 -5.479 1.00 92.56 348 ALA A O 1
ATOM 2813 N N . GLU A 1 349 ? -7.158 -5.567 -5.319 1.00 91.50 349 GLU A N 1
ATOM 2814 C CA . GLU A 1 349 ? -7.997 -6.677 -5.770 1.00 91.50 349 GLU A CA 1
ATOM 2815 C C . GLU A 1 349 ? -7.523 -7.263 -7.101 1.00 91.50 349 GLU A C 1
ATOM 2817 O O . GLU A 1 349 ? -7.349 -6.552 -8.097 1.00 91.50 349 GLU A O 1
ATOM 2822 N N . GLY A 1 350 ? -7.299 -8.577 -7.100 1.00 88.00 350 GLY A N 1
ATOM 2823 C CA . GLY A 1 350 ? -6.835 -9.351 -8.246 1.00 88.00 350 GLY A CA 1
ATOM 2824 C C . GLY A 1 350 ? -5.317 -9.351 -8.443 1.00 88.00 350 GLY A C 1
ATOM 2825 O O . GLY A 1 350 ? -4.825 -10.126 -9.267 1.00 88.00 350 GLY A O 1
ATOM 2826 N N . LEU A 1 351 ? -4.564 -8.536 -7.699 1.00 88.69 351 LEU A N 1
ATOM 2827 C CA . LEU A 1 351 ? -3.099 -8.479 -7.773 1.00 88.69 351 LEU A CA 1
ATOM 2828 C C . LEU A 1 351 ? -2.405 -9.224 -6.635 1.00 88.69 351 LEU A C 1
ATOM 2830 O O . LEU A 1 351 ? -1.221 -9.532 -6.759 1.00 88.69 351 LEU A O 1
ATOM 2834 N N . GLU A 1 352 ? -3.142 -9.582 -5.585 1.00 86.44 352 GLU A N 1
ATOM 2835 C CA . GLU A 1 352 ? -2.637 -10.398 -4.483 1.00 86.44 352 GLU A CA 1
ATOM 2836 C C . GLU A 1 352 ? -2.333 -11.840 -4.906 1.00 86.44 352 GLU A C 1
ATOM 2838 O O . GLU A 1 352 ? -1.458 -12.500 -4.343 1.00 86.44 352 GLU A O 1
ATOM 2843 N N . LYS A 1 353 ? -3.042 -12.342 -5.924 1.00 80.38 353 LYS A N 1
ATOM 2844 C CA . LYS A 1 353 ? -2.999 -13.749 -6.334 1.00 80.38 353 LYS A CA 1
ATOM 2845 C C . LYS A 1 353 ? -1.616 -14.132 -6.861 1.00 80.38 353 LYS A C 1
ATOM 2847 O O . LYS A 1 353 ? -1.138 -13.586 -7.854 1.00 80.38 353 LYS A O 1
ATOM 2852 N N . GLY A 1 354 ? -1.004 -15.125 -6.218 1.00 74.62 354 GLY A N 1
ATOM 2853 C CA . GLY A 1 354 ? 0.332 -15.623 -6.563 1.00 74.62 354 GLY A CA 1
ATOM 2854 C C . GLY A 1 354 ? 1.484 -14.752 -6.052 1.00 74.62 354 GLY A C 1
ATOM 2855 O O . GLY A 1 354 ? 2.639 -15.092 -6.312 1.00 74.62 354 GLY A O 1
ATOM 2856 N N . VAL A 1 355 ? 1.173 -13.670 -5.328 1.00 82.38 355 VAL A N 1
ATOM 2857 C CA . VAL A 1 355 ? 2.150 -12.770 -4.703 1.00 82.38 355 VAL A CA 1
ATOM 2858 C C . VAL A 1 355 ? 2.050 -12.831 -3.181 1.00 82.38 355 VAL A C 1
ATOM 2860 O O . VAL A 1 355 ? 3.050 -13.101 -2.521 1.00 82.38 355 VAL A O 1
ATOM 2863 N N . LEU A 1 356 ? 0.851 -12.617 -2.631 1.00 84.94 356 LEU A N 1
ATOM 2864 C CA . LEU A 1 356 ? 0.563 -12.771 -1.207 1.00 84.94 356 LEU A CA 1
ATOM 2865 C C . LEU A 1 356 ? 0.130 -14.218 -0.955 1.00 84.94 356 LEU A C 1
ATOM 2867 O O . LEU A 1 356 ? -0.965 -14.634 -1.334 1.00 84.94 356 LEU A O 1
ATOM 2871 N N . ASP A 1 357 ? 1.011 -15.008 -0.349 1.00 87.12 357 ASP A N 1
ATOM 2872 C CA . ASP A 1 357 ? 0.752 -16.419 -0.048 1.00 87.12 357 ASP A CA 1
ATOM 2873 C C . ASP A 1 357 ? -0.090 -16.565 1.211 1.00 87.12 357 ASP A C 1
ATOM 2875 O O . ASP A 1 357 ? 0.422 -16.894 2.278 1.00 87.12 357 ASP A O 1
ATOM 2879 N N . PHE A 1 358 ? -1.382 -16.271 1.113 1.00 89.75 358 PHE A N 1
ATOM 2880 C CA . PHE A 1 358 ? -2.274 -16.370 2.262 1.00 89.75 358 PHE A CA 1
ATOM 2881 C C . PHE A 1 358 ? -2.307 -17.780 2.860 1.00 89.75 358 PHE A C 1
ATOM 2883 O O . PHE A 1 358 ? -2.199 -18.790 2.159 1.00 89.75 358 PHE A O 1
ATOM 2890 N N . ALA A 1 359 ? -2.487 -17.842 4.179 1.00 90.62 359 ALA A N 1
ATOM 2891 C CA . ALA A 1 359 ? -2.809 -19.080 4.871 1.00 90.62 359 ALA A CA 1
ATOM 2892 C C . ALA A 1 359 ? -4.110 -19.701 4.321 1.00 90.62 359 ALA A C 1
ATOM 2894 O O . ALA A 1 359 ? -4.947 -18.995 3.753 1.00 90.62 359 ALA A O 1
ATOM 2895 N N . PRO A 1 360 ? -4.312 -21.024 4.460 1.00 89.75 360 PRO A N 1
ATOM 2896 C CA . PRO A 1 360 ? -5.448 -21.700 3.852 1.00 89.75 360 PRO A CA 1
ATOM 2897 C C . PRO A 1 360 ? -6.755 -21.133 4.410 1.00 89.75 360 PRO A C 1
ATOM 2899 O O . PRO A 1 360 ? -6.917 -21.028 5.623 1.00 89.75 360 PRO A O 1
ATOM 2902 N N . GLY A 1 361 ? -7.672 -20.753 3.520 1.00 91.25 361 GLY A N 1
ATOM 2903 C CA . GLY A 1 361 ? -8.945 -20.126 3.890 1.00 91.25 361 GLY A CA 1
ATOM 2904 C C . GLY A 1 361 ? -8.857 -18.636 4.236 1.00 91.25 361 GLY A C 1
ATOM 2905 O O . GLY A 1 361 ? -9.901 -18.020 4.427 1.00 91.25 361 GLY A O 1
ATOM 2906 N N . VAL A 1 362 ? -7.658 -18.047 4.268 1.00 94.06 362 VAL A N 1
ATOM 2907 C CA . VAL A 1 362 ? -7.440 -16.612 4.493 1.00 94.06 362 VAL A CA 1
ATOM 2908 C C . VAL A 1 362 ? -7.321 -15.884 3.155 1.00 94.06 362 VAL A C 1
ATOM 2910 O O . VAL A 1 362 ? -6.803 -16.422 2.177 1.00 94.06 362 VAL A O 1
ATOM 2913 N N . GLY A 1 363 ? -7.785 -14.639 3.103 1.00 93.38 363 GLY A N 1
ATOM 2914 C CA . GLY A 1 363 ? -7.614 -13.784 1.933 1.00 93.38 363 GLY A CA 1
ATOM 2915 C C . GLY A 1 363 ? -8.065 -12.353 2.180 1.00 93.38 363 GLY A C 1
ATOM 2916 O O . GLY A 1 363 ? -8.479 -11.997 3.281 1.00 93.38 363 GLY A O 1
ATOM 2917 N N . LEU A 1 364 ? -8.003 -11.531 1.137 1.00 94.62 364 LEU A N 1
ATOM 2918 C CA . LEU A 1 364 ? -8.555 -10.180 1.149 1.00 94.62 364 LEU A CA 1
ATOM 2919 C C . LEU A 1 364 ? -9.877 -10.160 0.382 1.00 94.62 364 LEU A C 1
ATOM 2921 O O . LEU A 1 364 ? -9.965 -10.666 -0.736 1.00 94.62 364 LEU A O 1
ATOM 2925 N N . GLY A 1 365 ? -10.893 -9.547 0.983 1.00 93.44 365 GLY A N 1
ATOM 2926 C CA . GLY A 1 365 ? -12.193 -9.312 0.363 1.00 93.44 365 GLY A CA 1
ATOM 2927 C C . GLY A 1 365 ? -12.140 -8.313 -0.800 1.00 93.44 365 GLY A C 1
ATOM 2928 O O . GLY A 1 365 ? -11.052 -7.877 -1.194 1.00 93.44 365 GLY A O 1
ATOM 2929 N N . PRO A 1 366 ? -13.302 -7.940 -1.362 1.00 93.00 366 PRO A N 1
ATOM 2930 C CA . PRO A 1 366 ? -13.373 -6.955 -2.443 1.00 93.00 366 PRO A CA 1
ATOM 2931 C C . PRO A 1 366 ? -12.864 -5.576 -1.999 1.00 93.00 366 PRO A C 1
ATOM 2933 O O . PRO A 1 366 ? -12.825 -5.271 -0.802 1.00 93.00 366 PRO A O 1
ATOM 2936 N N . GLU A 1 367 ? -12.462 -4.747 -2.965 1.00 93.19 367 GLU A N 1
ATOM 2937 C CA . GLU A 1 367 ? -12.138 -3.338 -2.716 1.00 93.19 367 GLU A CA 1
ATOM 2938 C C . GLU A 1 367 ? -13.396 -2.517 -2.427 1.00 93.19 367 GLU A C 1
ATOM 2940 O O . GLU A 1 367 ? -14.258 -2.366 -3.289 1.00 93.19 367 GLU A O 1
ATOM 2945 N N . VAL A 1 368 ? -13.451 -1.915 -1.238 1.00 93.31 368 VAL A N 1
ATOM 2946 C CA . VAL A 1 368 ? -14.416 -0.864 -0.910 1.00 93.31 368 VAL A CA 1
ATOM 2947 C C . VAL A 1 368 ? -13.765 0.474 -1.231 1.00 93.31 368 VAL A C 1
ATOM 2949 O O . VAL A 1 368 ? -12.842 0.901 -0.535 1.00 93.31 368 VAL A O 1
ATOM 2952 N N . ARG A 1 369 ? -14.194 1.106 -2.325 1.00 92.94 369 ARG A N 1
ATOM 2953 C CA . ARG A 1 369 ? -13.641 2.383 -2.795 1.00 92.94 369 ARG A CA 1
ATOM 2954 C C . ARG A 1 369 ? -14.328 3.538 -2.091 1.00 92.94 369 ARG A C 1
ATOM 2956 O O . ARG A 1 369 ? -15.550 3.550 -1.960 1.00 92.94 369 ARG A O 1
ATOM 2963 N N . ILE A 1 370 ? -13.527 4.500 -1.655 1.00 90.44 370 ILE A N 1
ATOM 2964 C CA . ILE A 1 370 ? -13.991 5.670 -0.923 1.00 90.44 370 ILE A CA 1
ATOM 2965 C C . ILE A 1 370 ? -13.608 6.906 -1.737 1.00 90.44 370 ILE A C 1
ATOM 2967 O O . ILE A 1 370 ? -12.437 7.072 -2.099 1.00 90.44 370 ILE A O 1
ATOM 2971 N N . PRO A 1 371 ? -14.571 7.779 -2.040 1.00 83.81 371 PRO A N 1
ATOM 2972 C CA . PRO A 1 371 ? -14.306 8.979 -2.805 1.00 83.81 371 PRO A CA 1
ATOM 2973 C C . PRO A 1 371 ? -13.628 10.035 -1.932 1.00 83.81 371 PRO A C 1
ATOM 2975 O O . PRO A 1 371 ? -13.958 10.221 -0.760 1.00 83.81 371 PRO A O 1
ATOM 2978 N N . MET A 1 372 ? -12.683 10.755 -2.534 1.00 80.06 372 MET A N 1
ATOM 2979 C CA . MET A 1 372 ? -11.906 11.801 -1.854 1.00 80.06 372 MET A CA 1
ATOM 2980 C C . MET A 1 372 ? -12.616 13.157 -1.817 1.00 80.06 372 MET A C 1
ATOM 2982 O O . MET A 1 372 ? -12.238 14.037 -1.049 1.00 80.06 372 MET A O 1
ATOM 2986 N N . VAL A 1 373 ? -13.640 13.332 -2.651 1.00 72.44 373 VAL A N 1
ATOM 2987 C CA . VAL A 1 373 ? -14.471 14.537 -2.725 1.00 72.44 373 VAL A CA 1
ATOM 2988 C C . VAL A 1 373 ? -15.887 14.139 -2.332 1.00 72.44 373 VAL A C 1
ATOM 2990 O O . VAL A 1 373 ? -16.333 13.054 -2.689 1.00 72.44 373 VAL A O 1
ATOM 2993 N N . GLN A 1 374 ? -16.600 14.978 -1.581 1.00 61.25 374 GLN A N 1
ATOM 2994 C CA . GLN A 1 374 ? -18.012 14.722 -1.278 1.00 61.25 374 GLN A CA 1
ATOM 2995 C C . GLN A 1 374 ? -18.859 14.746 -2.560 1.00 61.25 374 GLN A C 1
ATOM 2997 O O . GLN A 1 374 ? -18.512 15.466 -3.502 1.00 61.25 374 GLN A O 1
ATOM 3002 N N . PRO A 1 375 ? -19.966 13.986 -2.616 1.00 55.38 375 PRO A N 1
ATOM 3003 C CA . PRO A 1 375 ? -20.840 14.021 -3.775 1.00 55.38 375 PRO A CA 1
ATOM 3004 C C . PRO A 1 375 ? -21.384 15.447 -3.969 1.00 55.38 375 PRO A C 1
ATOM 3006 O O . PRO A 1 375 ? -21.629 16.156 -2.985 1.00 55.38 375 PRO A O 1
ATOM 3009 N N . PRO A 1 376 ? -21.599 15.892 -5.220 1.00 54.81 376 PRO A N 1
ATOM 3010 C CA . PRO A 1 376 ? -22.307 17.138 -5.483 1.00 54.81 376 PRO A CA 1
ATOM 3011 C C . PRO A 1 376 ? -23.648 17.130 -4.742 1.00 54.81 376 PRO A C 1
ATOM 3013 O O . PRO A 1 376 ? -24.357 16.121 -4.765 1.00 54.81 376 PRO A O 1
ATOM 3016 N N . LYS A 1 377 ? -24.021 18.253 -4.107 1.00 50.09 377 LYS A N 1
ATOM 3017 C CA . LYS A 1 377 ? -25.266 18.371 -3.318 1.00 50.09 377 LYS A CA 1
ATOM 3018 C C . LYS A 1 377 ? -26.509 17.901 -4.083 1.00 50.09 377 LYS A C 1
ATOM 3020 O O . LYS A 1 377 ? -27.432 17.388 -3.473 1.00 50.09 377 LYS A O 1
ATOM 3025 N N . GLU A 1 378 ? -26.511 18.019 -5.406 1.00 53.53 378 GLU A N 1
ATOM 3026 C CA . GLU A 1 378 ? -27.606 17.600 -6.286 1.00 53.53 378 GLU A CA 1
ATOM 3027 C C . GLU A 1 378 ? -27.859 16.081 -6.282 1.00 53.53 378 GLU A C 1
ATOM 3029 O O . GLU A 1 378 ? -29.006 15.664 -6.414 1.00 53.53 378 GLU A O 1
ATOM 3034 N N . LYS A 1 379 ? -26.834 15.245 -6.049 1.00 49.84 379 LYS A N 1
ATOM 3035 C CA . LYS A 1 379 ? -26.994 13.782 -5.939 1.00 49.84 379 LYS A CA 1
ATOM 3036 C C . LYS A 1 379 ? -27.445 13.321 -4.547 1.00 49.84 379 LYS A C 1
ATOM 3038 O O . LYS A 1 379 ? -27.986 12.229 -4.423 1.00 49.84 379 LYS A O 1
ATOM 3043 N N . LEU A 1 380 ? -27.270 14.146 -3.511 1.00 48.28 380 LEU A N 1
ATOM 3044 C CA . LEU A 1 380 ? -27.684 13.830 -2.133 1.00 48.28 380 LEU A CA 1
ATOM 3045 C C . LEU A 1 380 ? -29.206 13.898 -1.922 1.00 48.28 380 LEU A C 1
ATOM 3047 O O . LEU A 1 380 ? -29.703 13.324 -0.960 1.00 48.28 380 LEU A O 1
ATOM 3051 N N . TYR A 1 381 ? -29.941 14.580 -2.806 1.00 43.62 381 TYR A N 1
ATOM 3052 C CA . TYR A 1 381 ? -31.398 14.753 -2.706 1.00 43.62 381 TYR A CA 1
ATOM 3053 C C . TYR A 1 381 ? -32.199 13.894 -3.696 1.00 43.62 381 TYR A C 1
ATOM 3055 O O . TYR A 1 381 ? -33.417 14.040 -3.775 1.00 43.62 381 TYR A O 1
ATOM 3063 N N . ALA A 1 382 ? -31.534 13.024 -4.462 1.00 45.25 382 ALA A N 1
ATOM 3064 C CA . ALA A 1 382 ? -32.168 12.164 -5.463 1.00 45.25 382 ALA A CA 1
ATOM 3065 C C . ALA A 1 382 ? -32.393 10.711 -4.988 1.00 45.25 382 ALA A C 1
ATOM 3067 O O . ALA A 1 382 ? -32.846 9.892 -5.787 1.00 45.25 382 ALA A O 1
ATOM 3068 N N . ALA A 1 383 ? -32.074 10.395 -3.724 1.00 40.06 383 ALA A N 1
ATOM 3069 C CA . ALA A 1 383 ? -32.209 9.065 -3.120 1.00 40.06 383 ALA A CA 1
ATOM 3070 C C . ALA A 1 383 ? -33.321 9.011 -2.066 1.00 40.06 383 ALA A C 1
ATOM 3072 O O . ALA A 1 383 ? -33.367 9.930 -1.213 1.00 40.06 383 ALA A O 1
#

Secondary structure (DSSP, 8-state):
----------SHHHHHHHHHHHTTSS-GGGHHHHHHHHHHHHTS-HHHHHHHHHHHHHHHHHHHHHHHHHHHHHHHHHHHHTT-GGGTTTS-B--HHHHGGG--TT-EEEEEESSHHHHHHHHHHHHHTTS-GGGGS-SEEEEEEEPPEE------------S--HHHHHHHHHHHHH--PPPPEEEPPEEEEEE--TTT--BBTTS-B--SEEEEEEHHHHHT-EETTEESEEEEEEEEEES----HHHHHHHHHHHHHHTTPEE---TTHHHHHH-HHHHHHTT---TTEE-HHHHHHHHHHHTTSB---EEEEEEE-TTSTTPEEEEEEEP-GGGGGG--GGGGSTTTSTTTS-BPTT-EEEEEEEE-SSPPPHHHHT--

Sequence (383 aa):
MFRKTILRPGHAGIAAQRLETCLTDLPTNYIPFRRRVIRRVRSWPWWKKLLYPITAPFVAFGAYVGVCTFIHKQHRPVLDDMFDWNHADEYPMEEWSKVEPTLREGDIVLLMGTGSMSWKICNTAFVISRLKAGSIRYSHVGVVVQPAEMESRPLLFSRSGGSSKSAYKKEVIARASASHEPPKVLKGALMLEAVDNKDINCPDWQGNVRHDSVQVVEISKRAFGSQDDRPCYHRFAVRRLQGFEWTPDRRDQLRRFIDEHVGQTMDKSPKLMIAFMFPSLYDWLKVRTSNEISCSELIADLYKAVGVIQKRVQRAQVPNEAKTGGFTIAEVPFDHRRSLEISPAHFAEGLEKGVLDFAPGVGLGPEVRIPMVQPPKEKLYAA

InterPro domains:
  IPR038765 Papain-like cysteine peptidase superfamily [SSF54001] (102-319)